Protein AF-A0A143DF64-F1 (afdb_monomer)

Sequence (423 aa):
MAAKLTGDPKGYYRVLGLDPGSDGAAVKTAFRQLAMALHPDRNNSPDAHEKFHAITAAYEILSNPEKKAQYDALSRSTDTAEKQQTQYKRQASAGTGARDKQKSERTDPRPSANQARQEKPQDQRRKRTWSTSSPPPLLPLSTCDRCGRVAAQPRYVIFPLVRGMLARSLHSSIEGLYCRRCADITGLQVSIRNWLLGWWSLSGPVDTIHALWVTARGGILPADRNYRTLMHQARAFLARQDRDMAYNIARQARQFATTVGQQYMADSLVPASPQSAARQLKNRWSGVGAFRLLQLSPLYLAGAATAVISWNTVRDAELPLVRPDQDKPRNTDSASPSSSSLKAGGLHETMAAGLAIRSGPGTSFQKTGELAAGAMVLVTEIDTGGNWARIITPEGMSGYVPSRFLNPVHIPRQQRETTTQRE

InterPro domains:
  IPR001623 DnaJ domain [PF00226] (12-72)
  IPR001623 DnaJ domain [PR00625] (13-31)
  IPR001623 DnaJ domain [PR00625] (31-46)
  IPR001623 DnaJ domain [PR00625] (47-67)
  IPR001623 DnaJ domain [PS50076] (11-75)
  IPR001623 DnaJ domain [SM00271] (10-67)
  IPR001623 DnaJ domain [cd06257] (12-64)
  IPR003646 SH3-like domain, bacterial-type [PF08239] (354-406)
  IPR003646 SH3-like domain, bacterial-type [SM00287] (343-409)
  IPR018253 DnaJ domain, conserved site [PS00636] (52-71)
  IPR036869 Chaperone J-domain superfamily [G3DSA:1.10.287.110] (2-107)
  IPR036869 Chaperone J-domain superfamily [SSF46565] (7-74)
  IPR051948 Hsp70 co-chaperone J-domain-containing protein [PTHR44360] (2-101)

pLDDT: mean 76.32, std 18.24, range [29.42, 96.5]

Secondary structure (DSSP, 8-state):
-----TT-TTSHHHHTT--TT--HHHHHHHHHHHHHHS-TTT---TTHHHHHHHHHHHHHHHSSHHHHHHHHHHHHHHHHHHHHHHHHHHHHHHTTSSSSSSSS-----------------------------PPPPPPPPPBPTTT--B-SS-EEEEEEEEEEEBTEEEEEEEEEEE-HHHHHHHHHHHHHHHHHHSSSBTTHHHHHHHHHHHHHTT-B--HHHHHHHHHHHHHHHHHTT-HHHHHHHHHHHHTT--SHHHHHHHHHTS----S----PPP-TT-S--TTHHHHHHHHHHHHHHHHHHHHHHHHS--------------------PPP----TT-EEEE-STTEEEESSSSTTSPEEEEE-TT-EEEEEEE-TTSSEEEEE-TTS-EEEEEGGGEEE---------------

Nearest PDB structures (foldseek):
  8j07-assembly1_u  TM=9.708E-01  e=2.603E-04  Homo sapiens
  5vso-assembly1_A  TM=8.417E-01  e=2.469E-04  Saccharomyces cerevisiae S288C
  1k9a-assembly5_E  TM=7.535E-01  e=4.530E-03  Rattus norvegicus
  1csk-assembly4_D  TM=8.063E-01  e=7.688E-03  Homo sapiens
  6rm3-assembly1_LA0  TM=3.851E-01  e=1.410E-01  Vairimorpha necatrix

Structure (mmCIF, N/CA/C/O backbone):
data_AF-A0A143DF64-F1
#
_entry.id   AF-A0A143DF64-F1
#
loop_
_atom_site.group_PDB
_atom_site.id
_atom_site.type_symbol
_atom_site.label_atom_id
_atom_site.label_alt_id
_atom_site.label_comp_id
_atom_site.label_asym_id
_atom_site.label_entity_id
_atom_site.label_seq_id
_atom_site.pdbx_PDB_ins_code
_atom_site.Cartn_x
_atom_site.Cartn_y
_atom_site.Cartn_z
_atom_site.occupancy
_atom_site.B_iso_or_equiv
_atom_site.auth_seq_id
_atom_site.auth_comp_id
_atom_site.auth_asym_id
_atom_site.auth_atom_id
_atom_site.pdbx_PDB_model_num
ATOM 1 N N . MET A 1 1 ? -18.734 8.203 27.948 1.00 30.23 1 MET A N 1
ATOM 2 C CA . MET A 1 1 ? -19.503 8.844 26.860 1.00 30.23 1 MET A CA 1
ATOM 3 C C . MET A 1 1 ? -18.544 9.737 26.083 1.00 30.23 1 MET A C 1
ATOM 5 O O . MET A 1 1 ? -18.167 10.773 26.601 1.00 30.23 1 MET A O 1
ATOM 9 N N . ALA A 1 2 ? -18.053 9.310 24.917 1.00 37.28 2 ALA A N 1
ATOM 10 C CA . ALA A 1 2 ? -17.168 10.143 24.098 1.00 37.28 2 ALA A CA 1
ATOM 11 C C . ALA A 1 2 ? -18.035 10.969 23.141 1.00 37.28 2 ALA A C 1
ATOM 13 O O . ALA A 1 2 ? -18.565 10.428 22.169 1.00 37.28 2 ALA A O 1
ATOM 14 N N . ALA A 1 3 ? -18.235 12.249 23.456 1.00 39.47 3 ALA A N 1
ATOM 15 C CA . ALA A 1 3 ? -18.896 13.177 22.553 1.00 39.47 3 ALA A CA 1
ATOM 16 C C . ALA A 1 3 ? -18.114 13.227 21.232 1.00 39.47 3 ALA A C 1
ATOM 18 O O . ALA A 1 3 ? -16.887 13.342 21.207 1.00 39.47 3 ALA A O 1
ATOM 19 N N . LYS A 1 4 ? -18.829 13.069 20.119 1.00 45.41 4 LYS A N 1
ATOM 20 C CA . LYS A 1 4 ? -18.281 13.188 18.771 1.00 45.41 4 LYS A CA 1
ATOM 21 C C . LYS A 1 4 ? -17.929 14.668 18.574 1.00 45.41 4 LYS A C 1
ATOM 23 O O . LYS A 1 4 ? -18.817 15.450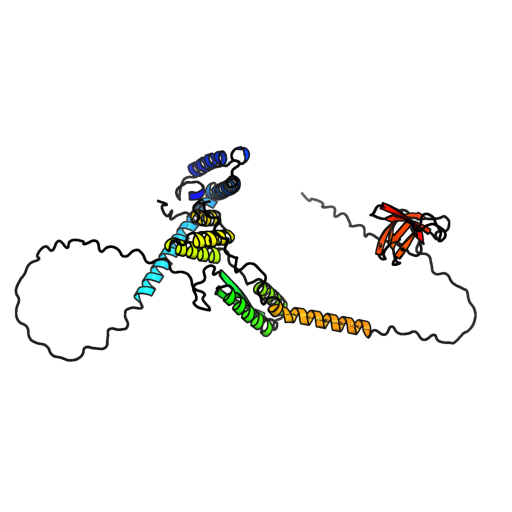 18.265 1.00 45.41 4 LYS A O 1
ATOM 28 N N . LEU A 1 5 ? -16.676 15.056 18.823 1.00 55.81 5 LEU A N 1
ATOM 29 C CA . LEU A 1 5 ? -16.195 16.421 18.585 1.00 55.81 5 LEU A CA 1
ATOM 30 C C . LEU A 1 5 ? -16.198 16.683 17.070 1.00 55.81 5 LEU A C 1
ATOM 32 O O . LEU A 1 5 ? -15.251 16.354 16.358 1.00 55.81 5 LEU A O 1
ATOM 36 N N . THR A 1 6 ? -17.316 17.195 16.562 1.00 59.62 6 THR A N 1
ATOM 37 C CA . THR A 1 6 ? -17.440 17.759 15.215 1.00 59.62 6 THR A CA 1
ATOM 38 C C . THR A 1 6 ? -16.629 19.051 15.203 1.00 59.62 6 THR A C 1
ATOM 40 O O . THR A 1 6 ? -17.024 20.007 15.865 1.00 59.62 6 THR A O 1
ATOM 43 N N . GLY A 1 7 ? -15.453 19.055 14.575 1.00 69.12 7 GLY A N 1
ATOM 44 C CA . GLY A 1 7 ? -14.526 20.190 14.681 1.00 69.12 7 GLY A CA 1
ATOM 45 C C . GLY A 1 7 ? -13.032 19.853 14.626 1.00 69.12 7 GLY A C 1
ATOM 46 O O . GLY A 1 7 ? -12.215 20.762 14.558 1.00 69.12 7 GLY A O 1
ATOM 47 N N . ASP A 1 8 ? -12.649 18.572 1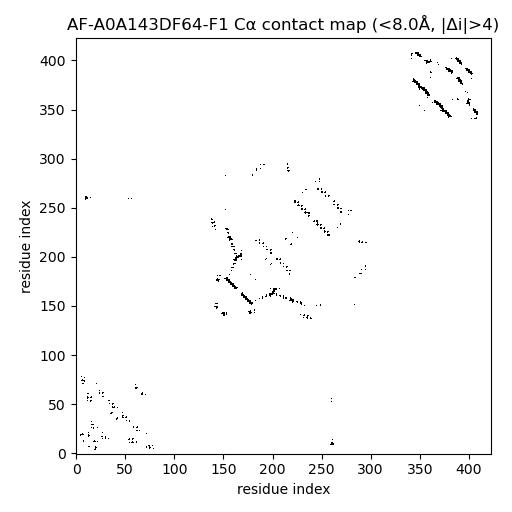4.697 1.00 81.75 8 ASP A N 1
ATOM 48 C CA . ASP A 1 8 ? -11.244 18.176 14.874 1.00 81.75 8 ASP A CA 1
ATOM 49 C C . ASP A 1 8 ? -10.790 17.110 13.848 1.00 81.75 8 ASP A C 1
ATOM 51 O O . ASP A 1 8 ? -10.710 15.920 14.171 1.00 81.75 8 ASP A O 1
ATOM 55 N N . PRO A 1 9 ? -10.495 17.496 12.589 1.00 75.44 9 PRO A N 1
ATOM 56 C CA . PRO A 1 9 ? -10.290 16.557 11.480 1.00 75.44 9 PRO A CA 1
ATOM 57 C C . PRO A 1 9 ? -9.072 15.635 11.658 1.00 75.44 9 PRO A C 1
ATOM 59 O O . PRO A 1 9 ? -9.070 14.506 11.163 1.00 75.44 9 PRO A O 1
ATOM 62 N N . LYS A 1 10 ? -8.033 16.085 12.371 1.00 81.31 10 LYS A N 1
ATOM 63 C CA . LYS A 1 10 ? -6.831 15.300 12.703 1.00 81.31 10 LYS A CA 1
ATOM 64 C C . LYS A 1 10 ? -6.691 14.981 14.194 1.00 81.31 10 LYS A C 1
ATOM 66 O O . LYS A 1 10 ? -5.711 14.335 14.558 1.00 81.31 10 LYS A O 1
ATOM 71 N N . GLY A 1 11 ? -7.652 15.353 15.038 1.00 87.38 11 GLY A N 1
ATOM 72 C CA . GLY A 1 11 ? -7.645 15.008 16.461 1.00 87.38 11 GLY A CA 1
ATOM 73 C C . GLY A 1 11 ? -6.730 15.866 17.349 1.00 87.38 11 GLY A C 1
ATOM 74 O O . GLY A 1 11 ? -6.449 15.437 18.464 1.00 87.38 11 GLY A O 1
ATOM 75 N N . TYR A 1 12 ? -6.214 17.008 16.880 1.00 90.81 12 TYR A N 1
ATOM 76 C CA . TYR A 1 12 ? -5.242 17.819 17.625 1.00 90.81 12 TYR A CA 1
ATOM 77 C C . TYR A 1 12 ? -5.826 18.453 18.892 1.00 90.81 12 TYR A C 1
ATOM 79 O O . TYR A 1 12 ? -5.163 18.438 19.929 1.00 90.81 12 TYR A O 1
ATOM 87 N N . TYR A 1 13 ? -7.064 18.950 18.843 1.00 89.69 13 TYR A N 1
ATOM 88 C CA . TYR A 1 13 ? -7.733 19.505 20.024 1.00 89.69 13 TYR A CA 1
ATOM 89 C C . TYR A 1 13 ? -7.938 18.424 21.079 1.00 89.69 13 TYR A C 1
ATOM 91 O O . TYR A 1 13 ? -7.573 18.595 22.241 1.00 89.69 13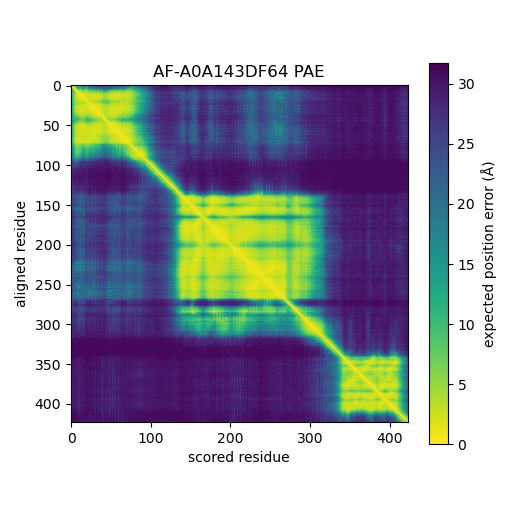 TYR A O 1
ATOM 99 N N . ARG A 1 14 ? -8.398 17.248 20.645 1.00 87.38 14 ARG A N 1
ATOM 100 C CA . ARG A 1 14 ? -8.615 16.108 21.535 1.00 87.38 14 ARG A CA 1
ATOM 101 C C . ARG A 1 14 ? -7.320 15.574 22.147 1.00 87.38 14 ARG A C 1
ATOM 103 O O . ARG A 1 14 ? -7.339 15.157 23.299 1.00 87.38 14 ARG A O 1
ATOM 110 N N . VAL A 1 15 ? -6.211 15.575 21.405 1.00 90.31 15 VAL A N 1
ATOM 111 C CA . VAL A 1 15 ? -4.896 15.152 21.924 1.00 90.31 15 VAL A CA 1
ATOM 112 C C . VAL A 1 15 ? -4.432 16.056 23.070 1.00 90.31 15 VAL A C 1
ATOM 114 O O . VAL A 1 15 ? -3.841 15.559 24.024 1.00 90.31 15 VAL A O 1
ATOM 117 N N . LEU A 1 16 ? -4.749 17.352 23.015 1.00 88.56 16 LEU A N 1
ATOM 118 C CA . LEU A 1 16 ? -4.485 18.297 24.105 1.00 88.56 16 LEU A CA 1
ATOM 119 C C . LEU A 1 16 ? -5.592 18.330 25.175 1.00 88.56 16 LEU A C 1
ATOM 121 O O . LEU A 1 16 ? -5.453 19.049 26.158 1.00 88.56 16 LEU A O 1
ATOM 125 N N . GLY A 1 17 ? -6.676 17.565 25.008 1.00 87.38 17 GLY A N 1
ATOM 126 C CA . GLY A 1 17 ? -7.818 17.568 25.927 1.00 87.38 17 GLY A CA 1
ATOM 127 C C . GLY A 1 17 ? -8.654 18.851 25.877 1.00 87.38 17 GLY A C 1
ATOM 128 O O . GLY A 1 17 ? -9.265 19.214 26.876 1.00 87.38 17 GLY A O 1
ATOM 129 N N . LEU A 1 18 ? -8.660 19.542 24.735 1.00 90.25 18 LEU A N 1
ATOM 130 C CA . LEU A 1 18 ? -9.357 20.807 24.516 1.00 90.25 18 LEU A CA 1
ATOM 131 C C . LEU A 1 18 ? -10.537 20.639 23.555 1.00 90.25 18 LEU A C 1
ATOM 133 O O . LEU A 1 18 ? -10.548 19.737 22.714 1.00 90.25 18 LEU A O 1
ATOM 137 N N . ASP A 1 19 ? -11.507 21.548 23.645 1.00 87.19 19 ASP A N 1
ATOM 138 C CA . ASP A 1 19 ? -12.615 21.622 22.695 1.00 87.19 19 ASP A CA 1
ATOM 139 C C . ASP A 1 19 ? -12.201 22.354 21.401 1.00 87.19 19 ASP A C 1
ATOM 141 O O . ASP A 1 19 ? -11.374 23.280 21.451 1.00 87.19 19 ASP A O 1
ATOM 145 N N . PRO A 1 20 ? -12.768 21.981 20.233 1.00 85.06 20 PRO A N 1
ATOM 146 C CA . PRO A 1 20 ? -12.537 22.688 18.976 1.00 85.06 20 PRO A CA 1
ATOM 147 C C . PRO A 1 20 ? -12.868 24.178 19.112 1.00 85.06 20 PRO A C 1
ATOM 149 O O . PRO A 1 20 ? -13.948 24.545 19.568 1.00 85.06 20 PRO A O 1
ATOM 152 N N . GLY A 1 21 ? -11.932 25.042 18.719 1.00 81.12 21 GLY A N 1
ATOM 153 C CA . GLY A 1 21 ? -12.065 26.496 18.863 1.00 81.12 21 GLY A CA 1
ATOM 154 C C . GLY A 1 21 ? -11.456 27.097 20.137 1.00 81.12 21 GLY A C 1
ATOM 155 O O . GLY A 1 21 ? -11.446 28.321 20.258 1.00 81.12 21 GLY A O 1
ATOM 156 N N . SER A 1 22 ? -10.876 26.290 21.037 1.00 86.75 22 SER A N 1
ATOM 157 C CA . SER A 1 22 ? -10.164 26.781 22.236 1.00 86.75 22 SER A CA 1
ATOM 158 C C . SER A 1 22 ? -9.082 27.816 21.902 1.00 86.75 22 SER A C 1
ATOM 160 O O . SER A 1 22 ? -8.406 27.713 20.872 1.00 86.75 22 SER A O 1
ATOM 162 N N . ASP A 1 23 ? -8.906 28.821 22.761 1.00 88.88 23 ASP A N 1
ATOM 163 C CA . ASP A 1 23 ? -7.968 29.926 22.552 1.00 88.88 23 ASP A CA 1
ATOM 164 C C . ASP A 1 23 ? -6.488 29.484 22.617 1.00 88.88 23 ASP A C 1
ATOM 166 O O . ASP A 1 23 ? -6.136 28.397 23.080 1.00 88.88 23 ASP A O 1
ATOM 170 N N . GLY A 1 24 ? -5.586 30.323 22.095 1.00 87.75 24 GLY A N 1
ATOM 171 C CA . GLY A 1 24 ? -4.152 30.004 22.076 1.00 87.75 24 GLY A CA 1
ATOM 172 C C . GLY A 1 24 ? -3.543 29.880 23.481 1.00 87.75 24 GLY A C 1
ATOM 173 O O . GLY A 1 24 ? -2.579 29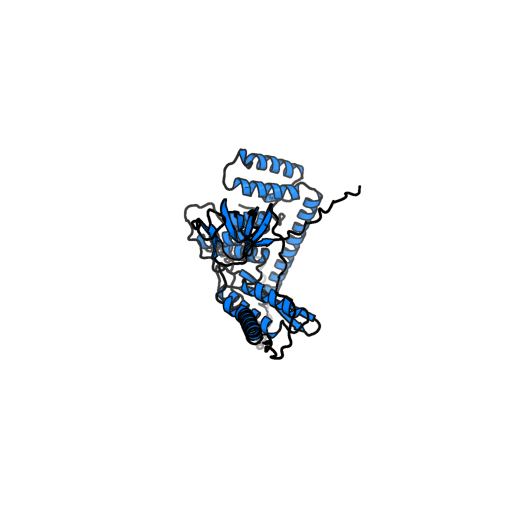.136 23.678 1.00 87.75 24 GLY A O 1
ATOM 174 N N . ALA A 1 25 ? -4.121 30.568 24.471 1.00 87.94 25 ALA A N 1
ATOM 175 C CA . ALA A 1 25 ? -3.682 30.507 25.860 1.00 87.94 25 ALA A CA 1
ATOM 176 C C . ALA A 1 25 ? -4.016 29.151 26.508 1.00 87.94 25 ALA A C 1
ATOM 178 O O . ALA A 1 25 ? -3.143 28.556 27.152 1.00 87.94 25 ALA A O 1
ATOM 179 N N . ALA A 1 26 ? -5.218 28.611 26.282 1.00 90.19 26 ALA A N 1
ATOM 180 C CA . ALA A 1 26 ? -5.604 27.271 26.713 1.00 90.19 26 ALA A CA 1
ATOM 181 C C . ALA A 1 26 ? -4.737 26.200 26.044 1.00 90.19 26 ALA A C 1
ATOM 183 O O . ALA A 1 26 ? -4.230 25.319 26.736 1.00 90.19 26 ALA A O 1
ATOM 184 N N . VAL A 1 27 ? -4.470 26.322 24.737 1.00 92.81 27 VAL A N 1
ATOM 185 C CA . VAL A 1 27 ? -3.563 25.419 23.995 1.00 92.81 27 VAL A CA 1
ATOM 186 C C . VAL A 1 27 ? -2.178 25.366 24.640 1.00 92.81 27 VAL A C 1
ATOM 188 O O . VAL A 1 27 ? -1.648 24.284 24.899 1.00 92.81 27 VAL A O 1
ATOM 191 N N . LYS A 1 28 ? -1.598 26.525 24.964 1.00 91.69 28 LYS A N 1
ATOM 192 C CA . LYS A 1 28 ? -0.277 26.611 25.603 1.00 91.69 28 LYS A CA 1
ATOM 193 C C . LYS A 1 28 ? -0.269 26.047 27.022 1.00 91.69 28 LYS A C 1
ATOM 195 O O . LYS A 1 28 ? 0.710 25.424 27.431 1.00 91.69 28 LYS A O 1
ATOM 200 N N . THR A 1 29 ? -1.346 26.262 27.768 1.00 91.88 29 THR A N 1
ATOM 201 C CA . THR A 1 29 ? -1.478 25.785 29.150 1.00 91.88 29 THR A CA 1
ATOM 202 C C . THR A 1 29 ? -1.624 24.267 29.194 1.00 91.88 29 THR A C 1
ATOM 204 O O . THR A 1 29 ? -0.872 23.605 29.910 1.00 91.88 29 THR A O 1
ATOM 207 N N . ALA A 1 30 ? -2.505 23.709 28.362 1.00 92.25 30 ALA A N 1
ATOM 208 C CA . ALA A 1 30 ? -2.709 22.271 28.231 1.00 92.25 30 ALA A CA 1
ATOM 209 C C . ALA A 1 30 ? -1.432 21.555 27.767 1.00 92.25 30 ALA A C 1
ATOM 211 O O . ALA A 1 30 ? -1.039 20.547 28.353 1.00 92.25 30 ALA A O 1
ATOM 212 N N . PHE A 1 31 ? -0.721 22.118 26.780 1.00 94.38 31 PHE A N 1
ATOM 213 C CA . PHE A 1 31 ? 0.557 21.568 26.329 1.00 94.38 31 PHE A CA 1
ATOM 214 C C . PHE A 1 31 ? 1.594 21.518 27.456 1.00 94.38 31 PHE A C 1
ATOM 216 O O . PHE A 1 31 ? 2.213 20.480 27.655 1.00 94.38 31 PHE A O 1
ATOM 223 N N . ARG A 1 32 ? 1.757 22.596 28.237 1.00 91.50 32 ARG A N 1
ATOM 224 C CA . ARG A 1 32 ? 2.706 22.618 29.367 1.00 91.50 32 ARG A CA 1
ATOM 225 C C . ARG A 1 32 ? 2.386 21.546 30.408 1.00 91.50 32 ARG A C 1
ATOM 227 O O . ARG A 1 32 ? 3.291 20.844 30.847 1.00 91.50 32 ARG A O 1
ATOM 234 N N . GLN A 1 33 ? 1.114 21.398 30.774 1.00 91.69 33 GLN A N 1
ATOM 235 C CA . GLN A 1 33 ? 0.678 20.394 31.748 1.00 91.69 33 GLN A CA 1
ATOM 236 C C . GLN A 1 33 ? 0.950 18.967 31.251 1.00 91.69 33 GLN A C 1
ATOM 238 O O . GLN A 1 33 ? 1.521 18.154 31.979 1.00 91.69 33 GLN A O 1
ATOM 243 N N . LEU A 1 34 ? 0.605 18.676 29.995 1.00 91.12 34 LEU A N 1
ATOM 244 C CA . LEU A 1 34 ? 0.811 17.358 29.393 1.00 91.12 34 LEU A CA 1
ATOM 245 C C . LEU A 1 34 ? 2.293 17.054 29.143 1.00 91.12 34 LEU A C 1
ATOM 247 O O . LEU A 1 34 ? 2.730 15.935 29.400 1.00 91.12 34 LEU A O 1
ATOM 251 N N . ALA A 1 35 ? 3.084 18.039 28.714 1.00 89.44 35 ALA A N 1
ATOM 252 C CA . ALA A 1 35 ? 4.521 17.890 28.493 1.00 89.44 35 ALA A CA 1
ATOM 253 C C . ALA A 1 35 ? 5.270 17.579 29.795 1.00 89.44 35 ALA A C 1
ATOM 255 O O . ALA A 1 35 ? 6.162 16.738 29.796 1.00 89.44 35 ALA A O 1
ATOM 256 N N . MET A 1 36 ? 4.878 18.189 30.918 1.00 87.38 36 MET A N 1
ATOM 257 C CA . MET A 1 36 ? 5.456 17.873 32.230 1.00 87.38 36 MET A CA 1
ATOM 258 C C . MET A 1 36 ? 5.075 16.471 32.723 1.00 87.38 36 MET A C 1
ATOM 260 O O . MET A 1 36 ? 5.887 15.821 33.380 1.00 87.38 36 MET A O 1
ATOM 264 N N . ALA A 1 37 ? 3.862 16.005 32.415 1.00 85.81 37 ALA A N 1
ATOM 265 C CA . ALA A 1 37 ? 3.372 14.682 32.808 1.00 85.81 37 ALA A CA 1
ATOM 266 C C . ALA A 1 37 ? 3.941 13.536 31.947 1.00 85.81 37 ALA A C 1
ATOM 268 O O . ALA A 1 37 ? 4.060 12.400 32.411 1.00 85.81 37 ALA A O 1
ATOM 269 N N . LEU A 1 38 ? 4.279 13.825 30.688 1.00 86.88 38 LEU A N 1
ATOM 270 C CA . LEU A 1 38 ? 4.758 12.854 29.698 1.00 86.88 38 LEU A CA 1
ATOM 271 C C . LEU A 1 38 ? 6.254 13.002 29.379 1.00 86.88 38 LEU A C 1
ATOM 273 O O . LEU A 1 38 ? 6.735 12.364 28.447 1.00 86.88 38 LEU A O 1
ATOM 277 N N . HIS A 1 39 ? 6.989 13.828 30.132 1.00 81.88 39 HIS A N 1
ATOM 278 C CA . HIS A 1 39 ? 8.422 14.027 29.922 1.00 81.88 39 HIS A CA 1
ATOM 279 C C . HIS A 1 39 ? 9.189 12.704 30.099 1.00 81.88 39 HIS A C 1
ATOM 281 O O . HIS A 1 39 ? 8.970 12.035 31.116 1.00 81.88 39 HIS A O 1
ATOM 287 N N . PRO A 1 40 ? 10.110 12.339 29.183 1.00 78.75 40 PRO A N 1
ATOM 288 C CA . PRO A 1 40 ? 10.840 11.069 29.248 1.00 78.75 40 PRO A CA 1
ATOM 289 C C . PRO A 1 40 ? 11.604 10.893 30.567 1.00 78.75 40 PRO A C 1
ATOM 291 O O . PRO A 1 40 ? 11.576 9.813 31.140 1.00 78.75 40 PRO A O 1
ATOM 294 N N . ASP A 1 41 ? 12.168 11.968 31.123 1.00 80.50 41 ASP A N 1
ATOM 295 C CA . ASP A 1 41 ? 12.891 11.905 32.405 1.00 80.50 41 ASP A CA 1
ATOM 296 C C . ASP A 1 41 ? 11.993 11.645 33.629 1.00 80.50 41 ASP A C 1
ATOM 298 O O . ASP A 1 41 ? 12.483 11.261 34.688 1.00 80.50 41 ASP A O 1
ATOM 302 N N . ARG A 1 42 ? 10.678 11.885 33.526 1.00 78.19 42 ARG A N 1
ATOM 303 C CA . ARG A 1 42 ? 9.723 11.723 34.642 1.00 78.19 42 ARG A CA 1
ATOM 304 C C . ARG A 1 42 ? 8.783 10.535 34.459 1.00 78.19 42 ARG A C 1
ATOM 306 O O . ARG A 1 42 ? 8.176 10.100 35.435 1.00 78.19 42 ARG A O 1
ATOM 313 N N . ASN A 1 43 ? 8.635 10.024 33.239 1.00 79.25 43 ASN A N 1
ATOM 314 C CA . ASN A 1 43 ? 7.691 8.967 32.904 1.00 79.25 43 ASN A CA 1
ATOM 315 C C . ASN A 1 43 ? 8.350 7.905 32.013 1.00 79.25 43 ASN A C 1
ATOM 317 O O . ASN A 1 43 ? 8.445 8.069 30.800 1.00 79.25 43 ASN A O 1
ATOM 321 N N . ASN A 1 44 ? 8.724 6.779 32.625 1.00 77.00 44 ASN A N 1
ATOM 322 C CA . ASN A 1 44 ? 9.346 5.631 31.953 1.00 77.00 44 ASN A CA 1
ATOM 323 C C . ASN A 1 44 ? 8.336 4.650 31.323 1.00 77.00 44 ASN A C 1
ATOM 325 O O . ASN A 1 44 ? 8.691 3.510 31.022 1.00 77.00 44 ASN A O 1
ATOM 329 N N . SER A 1 45 ? 7.065 5.030 31.148 1.00 78.69 45 SER A N 1
ATOM 330 C CA . SER A 1 45 ? 6.118 4.144 30.462 1.00 78.69 45 SER A CA 1
ATOM 331 C C . SER A 1 45 ? 6.474 4.007 28.972 1.00 78.69 45 SER A C 1
ATOM 333 O O . SER A 1 45 ? 6.853 4.997 28.342 1.00 78.69 45 SER A O 1
ATOM 335 N N . PRO A 1 46 ? 6.315 2.812 28.371 1.00 77.31 46 PRO A N 1
ATOM 336 C CA . PRO A 1 46 ? 6.633 2.590 26.956 1.00 77.31 46 PRO A CA 1
ATOM 337 C C . PRO A 1 46 ? 5.804 3.478 26.010 1.00 77.31 46 PRO A C 1
ATOM 339 O O . PRO A 1 46 ? 6.253 3.798 24.913 1.00 77.31 46 PRO A O 1
ATOM 342 N N . ASP A 1 47 ? 4.635 3.944 26.460 1.00 77.19 47 ASP A N 1
ATOM 343 C CA . ASP A 1 47 ? 3.736 4.810 25.691 1.00 77.19 47 ASP A CA 1
ATOM 344 C C . ASP A 1 47 ? 4.033 6.313 25.859 1.00 77.19 47 ASP A C 1
ATOM 346 O O . ASP A 1 47 ? 3.441 7.138 25.155 1.00 77.19 47 ASP A O 1
ATOM 350 N N . ALA A 1 48 ? 4.892 6.710 26.810 1.00 78.06 48 ALA A N 1
ATOM 351 C CA . ALA A 1 48 ? 5.162 8.121 27.105 1.00 78.06 48 ALA A CA 1
ATOM 352 C C . ALA A 1 48 ? 5.765 8.841 25.896 1.00 78.06 48 ALA A C 1
ATOM 354 O O . ALA A 1 48 ? 5.340 9.946 25.562 1.00 78.06 48 ALA A O 1
ATOM 355 N N . HIS A 1 49 ? 6.687 8.180 25.191 1.00 79.94 49 HIS A N 1
ATOM 356 C CA . HIS A 1 49 ? 7.342 8.731 24.009 1.00 79.94 49 HIS A CA 1
ATOM 357 C C . HIS A 1 49 ? 6.343 9.010 22.877 1.00 79.94 49 HIS A C 1
ATOM 359 O O . HIS A 1 49 ? 6.320 10.105 22.319 1.00 79.94 49 HIS A O 1
ATOM 365 N N . GLU A 1 50 ? 5.457 8.054 22.577 1.00 82.75 50 GLU A N 1
ATOM 366 C CA . GLU A 1 50 ? 4.436 8.216 21.533 1.00 82.75 50 GLU A CA 1
ATOM 367 C C . GLU A 1 50 ? 3.440 9.332 21.878 1.00 82.75 50 GLU A C 1
ATOM 369 O O . GLU A 1 50 ? 3.098 10.157 21.026 1.00 82.75 50 GLU A O 1
ATOM 374 N N . LYS A 1 51 ? 3.006 9.408 23.142 1.00 84.88 51 LYS A N 1
ATOM 375 C CA . LYS A 1 51 ? 2.098 10.463 23.614 1.00 84.88 51 LYS A CA 1
ATOM 376 C C . LYS A 1 51 ? 2.768 11.837 23.611 1.00 84.88 51 LYS A C 1
ATOM 378 O O . LYS A 1 51 ? 2.110 12.815 23.268 1.00 84.88 51 LYS A O 1
ATOM 383 N N . PHE A 1 52 ? 4.058 11.917 23.934 1.00 89.19 52 PHE A N 1
ATOM 384 C CA . PHE A 1 52 ? 4.829 13.159 23.882 1.00 89.19 52 PHE A CA 1
ATOM 385 C C . PHE A 1 52 ? 4.961 13.694 22.445 1.00 89.19 52 PHE A C 1
ATOM 387 O O . PHE A 1 52 ? 4.736 14.881 22.190 1.00 89.19 52 PHE A O 1
ATOM 394 N N . HIS A 1 53 ? 5.230 12.815 21.475 1.00 87.19 53 HIS A N 1
ATOM 395 C CA . HIS A 1 53 ? 5.221 13.181 20.052 1.00 87.19 53 HIS A CA 1
ATOM 396 C C . HIS A 1 53 ? 3.845 13.665 19.594 1.00 87.19 53 HIS A C 1
ATOM 398 O O . HIS A 1 53 ? 3.737 14.676 18.900 1.00 87.19 53 HIS A O 1
ATOM 404 N N . ALA A 1 54 ? 2.781 12.985 20.029 1.00 86.81 54 ALA A N 1
ATOM 405 C CA . ALA A 1 54 ? 1.408 13.347 19.701 1.00 86.81 54 ALA A CA 1
ATOM 406 C C . ALA A 1 54 ? 1.034 14.761 20.181 1.00 86.81 54 ALA A C 1
ATOM 408 O O . ALA A 1 54 ? 0.495 15.548 19.397 1.00 86.81 54 ALA A O 1
ATOM 409 N N . ILE A 1 55 ? 1.332 15.104 21.441 1.00 92.69 55 ILE A N 1
ATOM 410 C CA . ILE A 1 55 ? 1.031 16.437 21.996 1.00 92.69 55 ILE A CA 1
ATOM 411 C C . ILE A 1 55 ? 1.884 17.534 21.353 1.00 92.69 55 ILE A C 1
ATOM 413 O O . ILE A 1 55 ? 1.390 18.641 21.153 1.00 92.69 55 ILE A O 1
ATOM 417 N N . THR A 1 56 ? 3.128 17.226 20.977 1.00 91.50 56 THR A N 1
ATOM 418 C CA . THR A 1 56 ? 4.036 18.180 20.324 1.00 91.50 56 THR A CA 1
ATOM 419 C C . THR A 1 56 ? 3.537 18.523 18.925 1.00 91.50 56 THR A C 1
ATOM 421 O O . THR A 1 56 ? 3.354 19.697 18.610 1.00 91.50 56 THR A O 1
ATOM 424 N N . ALA A 1 57 ? 3.181 17.511 18.128 1.00 90.00 57 ALA A N 1
ATOM 425 C CA . ALA A 1 57 ? 2.602 17.709 16.800 1.00 90.00 57 ALA A CA 1
ATOM 426 C C . ALA A 1 57 ? 1.267 18.478 16.844 1.00 90.00 57 ALA A C 1
ATOM 428 O O . ALA A 1 57 ? 0.979 19.279 15.954 1.00 90.00 57 ALA A O 1
ATOM 429 N N . ALA A 1 58 ? 0.441 18.254 17.873 1.00 91.88 58 ALA A N 1
ATOM 430 C CA . ALA A 1 58 ? -0.787 19.021 18.074 1.00 91.88 58 ALA A CA 1
ATOM 431 C C . ALA A 1 58 ? -0.489 20.490 18.417 1.00 91.88 58 ALA A C 1
ATOM 433 O O . ALA A 1 58 ? -1.098 21.395 17.844 1.00 91.88 58 ALA A O 1
ATOM 434 N N . TYR A 1 59 ? 0.475 20.734 19.309 1.00 93.69 59 TYR A N 1
ATOM 435 C CA . TYR A 1 59 ? 0.877 22.079 19.707 1.00 93.69 59 TYR A CA 1
ATOM 436 C C . TYR A 1 59 ? 1.456 22.882 18.536 1.00 93.69 59 TYR A C 1
ATOM 438 O O . TYR A 1 59 ? 1.030 24.011 18.337 1.00 93.69 59 TYR A O 1
ATOM 446 N N . GLU A 1 60 ? 2.322 22.306 17.698 1.00 92.75 60 GLU A N 1
ATOM 447 C CA . GLU A 1 60 ? 2.920 22.997 16.538 1.00 92.75 60 GLU A CA 1
ATOM 448 C C . GLU A 1 60 ? 1.900 23.586 15.553 1.00 92.75 60 GLU A C 1
ATOM 450 O O . GLU A 1 60 ? 2.158 24.606 14.902 1.00 92.75 60 GLU A O 1
ATOM 455 N N . ILE A 1 61 ? 0.749 22.926 15.411 1.00 91.69 61 ILE A N 1
ATOM 456 C CA . ILE A 1 61 ? -0.332 23.366 14.527 1.00 91.69 61 ILE A CA 1
ATOM 457 C C . ILE A 1 61 ? -1.253 24.349 15.248 1.00 91.69 61 ILE A C 1
ATOM 459 O O . ILE A 1 61 ? -1.618 25.371 14.671 1.00 91.69 61 ILE A O 1
ATOM 463 N N . LEU A 1 62 ? -1.618 24.063 16.501 1.00 91.88 62 LEU A N 1
ATOM 464 C CA . LEU A 1 62 ? -2.603 24.848 17.247 1.00 91.88 62 LEU A CA 1
ATOM 465 C C . LEU A 1 62 ? -2.025 26.107 17.912 1.00 91.88 62 LEU A C 1
ATOM 467 O O . LEU A 1 62 ? -2.785 27.023 18.225 1.00 91.88 62 LEU A O 1
ATOM 471 N N . SER A 1 63 ? -0.707 26.182 18.128 1.00 91.81 63 SER A N 1
ATOM 472 C CA . SER A 1 63 ? -0.044 27.333 18.753 1.00 91.81 63 SER A CA 1
ATOM 473 C C . SER A 1 63 ? 0.153 28.503 17.792 1.00 91.81 63 SER A C 1
ATOM 475 O O . SER A 1 63 ? 0.237 29.646 18.236 1.00 91.81 63 SER A O 1
ATOM 477 N N . ASN A 1 64 ? 0.267 28.233 16.488 1.00 91.50 64 ASN A N 1
ATOM 478 C CA . ASN A 1 64 ? 0.419 29.267 15.470 1.00 91.50 64 ASN A CA 1
ATOM 479 C C . ASN A 1 64 ? -0.976 29.689 14.962 1.00 91.50 64 ASN A C 1
ATOM 481 O O . ASN A 1 64 ? -1.714 28.835 14.465 1.00 91.50 64 ASN A O 1
ATOM 485 N N . PRO A 1 65 ? -1.342 30.983 15.047 1.00 90.62 65 PRO A N 1
ATOM 486 C CA . PRO A 1 65 ? -2.678 31.455 14.686 1.00 90.62 65 PRO A CA 1
ATOM 487 C C . PRO A 1 65 ? -3.034 31.198 13.215 1.00 90.62 65 PRO A C 1
ATOM 489 O O . PRO A 1 65 ? -4.174 30.842 12.925 1.00 90.62 65 PRO A O 1
ATOM 492 N N . GLU A 1 66 ? -2.074 31.305 12.294 1.00 89.75 66 GLU A N 1
ATOM 493 C CA . GLU A 1 66 ? -2.295 31.040 10.868 1.00 89.75 66 GLU A CA 1
ATOM 494 C C . GLU A 1 66 ? -2.533 29.550 10.610 1.00 89.75 66 GLU A C 1
ATOM 496 O O . GLU A 1 66 ? -3.494 29.173 9.937 1.00 89.75 66 GLU A O 1
ATOM 501 N N . LYS A 1 67 ? -1.695 28.682 11.193 1.00 89.69 67 LYS A N 1
ATOM 502 C CA . LYS A 1 67 ? -1.834 27.223 11.054 1.00 89.69 67 LYS A CA 1
ATOM 503 C C . LYS A 1 67 ? -3.121 26.716 11.701 1.00 89.69 67 LYS A C 1
ATOM 505 O O . LYS A 1 67 ? -3.799 25.870 11.119 1.00 89.69 67 LYS A O 1
ATOM 510 N N . LYS A 1 68 ? -3.494 27.270 12.857 1.00 90.50 68 LYS A N 1
ATOM 511 C CA . LYS A 1 68 ? -4.767 27.000 13.528 1.00 90.50 68 LYS A CA 1
ATOM 512 C C . LYS A 1 68 ? -5.951 27.419 12.654 1.00 90.50 68 LYS A C 1
ATOM 514 O O . LYS A 1 68 ? -6.855 26.620 12.442 1.00 90.50 68 LYS A O 1
ATOM 519 N N . ALA A 1 69 ? -5.924 28.617 12.070 1.00 87.88 69 ALA A N 1
ATOM 520 C CA . ALA A 1 69 ? -6.998 29.082 11.192 1.00 87.88 69 ALA A CA 1
ATOM 521 C C . ALA A 1 69 ? -7.170 28.188 9.949 1.00 87.88 69 ALA A C 1
ATOM 523 O O . ALA A 1 69 ? -8.298 27.855 9.577 1.00 87.88 69 ALA A O 1
ATOM 524 N N . GLN A 1 70 ? -6.064 27.756 9.331 1.00 86.94 70 GLN A N 1
ATOM 525 C CA . GLN A 1 70 ? -6.085 26.797 8.219 1.00 86.94 70 GLN A CA 1
ATOM 526 C C . GLN A 1 70 ? -6.652 25.438 8.649 1.00 86.94 70 GLN A C 1
ATOM 528 O O . GLN A 1 70 ? -7.435 24.826 7.919 1.00 86.94 70 GLN A O 1
ATOM 533 N N . TYR A 1 71 ? -6.289 24.977 9.844 1.00 88.00 71 TYR A N 1
ATOM 534 C CA . TYR A 1 71 ? -6.786 23.735 10.422 1.00 88.00 71 TYR A CA 1
ATOM 535 C C . TYR A 1 71 ? -8.301 23.779 10.690 1.00 88.00 71 TYR A C 1
ATOM 537 O O . TYR A 1 71 ? -9.035 22.881 10.268 1.00 88.00 71 TYR A O 1
ATOM 545 N N . ASP A 1 72 ? -8.787 24.866 11.288 1.00 87.25 72 ASP A N 1
ATOM 546 C CA . ASP A 1 72 ? -10.206 25.092 11.587 1.00 87.25 72 ASP A CA 1
ATOM 547 C C . ASP A 1 72 ? -11.043 25.281 10.308 1.00 87.25 72 ASP A C 1
ATOM 549 O O . ASP A 1 72 ? -12.210 24.881 10.233 1.00 87.25 72 ASP A O 1
ATOM 553 N N . ALA A 1 73 ? -10.460 25.871 9.259 1.00 83.69 73 ALA A N 1
ATOM 554 C CA . ALA A 1 73 ? -11.086 25.965 7.939 1.00 83.69 73 ALA A CA 1
ATOM 555 C C . ALA A 1 73 ? -11.263 24.584 7.285 1.00 83.69 73 ALA A C 1
ATOM 557 O O . ALA A 1 73 ? -12.310 24.311 6.691 1.00 83.69 73 ALA A O 1
ATOM 558 N N . LEU A 1 74 ? -10.280 23.694 7.444 1.00 80.31 74 LEU A N 1
ATOM 559 C CA . LEU A 1 74 ? -10.355 22.306 6.983 1.00 80.31 74 LEU A CA 1
ATOM 560 C C . LEU A 1 74 ? -11.490 21.534 7.665 1.00 80.31 74 LEU A C 1
ATOM 562 O O . LEU A 1 74 ? -12.161 20.744 7.007 1.00 80.31 74 LEU A O 1
ATOM 566 N N . SER A 1 75 ? -11.758 21.795 8.947 1.00 72.12 75 SER A N 1
ATOM 567 C CA . SER A 1 75 ? -12.884 21.159 9.639 1.00 72.12 75 SER A CA 1
ATOM 568 C C . SER A 1 75 ? -14.242 21.558 9.049 1.00 72.12 75 SER A C 1
ATOM 570 O O . SER A 1 75 ? -15.131 20.720 8.879 1.00 72.12 75 SER A O 1
ATOM 572 N N . ARG A 1 76 ? -14.411 22.837 8.690 1.00 71.75 76 ARG A N 1
ATOM 573 C CA . ARG A 1 76 ? -15.668 23.356 8.122 1.00 71.75 76 ARG A CA 1
ATOM 574 C C . ARG A 1 76 ? -15.968 22.779 6.735 1.00 71.75 76 ARG A C 1
ATOM 576 O O . ARG A 1 76 ? -17.133 22.533 6.406 1.00 71.75 76 ARG A O 1
ATOM 583 N N . SER A 1 77 ? -14.939 22.528 5.924 1.00 71.00 77 SER A N 1
ATOM 584 C CA . SER A 1 77 ? -15.111 21.905 4.605 1.00 71.00 77 SER A CA 1
ATOM 585 C C . SER A 1 77 ? -15.456 20.415 4.713 1.00 71.00 77 SER A C 1
ATOM 587 O O . SER A 1 77 ? -16.341 19.945 3.992 1.00 71.00 77 SER A O 1
ATOM 589 N N . THR A 1 78 ? -14.854 19.686 5.661 1.00 66.38 78 THR A N 1
ATOM 590 C CA . THR A 1 78 ? -15.177 18.271 5.903 1.00 66.38 78 THR A CA 1
ATOM 591 C C . THR A 1 78 ? -16.610 18.070 6.394 1.00 66.38 78 THR A C 1
ATOM 593 O O . THR A 1 78 ? -17.299 17.182 5.889 1.00 66.38 78 THR A O 1
ATOM 596 N N . ASP A 1 79 ? -17.106 18.939 7.281 1.00 67.44 79 ASP A N 1
ATOM 597 C CA . ASP A 1 79 ? -18.490 18.875 7.774 1.00 67.44 79 ASP A CA 1
ATOM 598 C C . ASP A 1 79 ? -19.513 19.135 6.656 1.00 67.44 79 ASP A C 1
ATOM 600 O O . ASP A 1 79 ? -20.603 18.557 6.631 1.00 67.44 79 ASP A O 1
ATOM 604 N N . THR A 1 80 ? -19.157 19.993 5.696 1.00 68.44 80 THR A N 1
ATOM 605 C CA . THR A 1 80 ? -20.006 20.311 4.540 1.00 68.44 80 THR A CA 1
ATOM 606 C C . THR A 1 80 ? -20.073 19.136 3.561 1.00 68.44 80 THR A C 1
ATOM 608 O O . THR A 1 80 ? -21.159 18.779 3.097 1.00 68.44 80 THR A O 1
ATOM 611 N N . ALA A 1 81 ? -18.942 18.473 3.303 1.00 63.16 81 ALA A N 1
ATOM 612 C CA . ALA A 1 81 ? -18.877 17.291 2.444 1.00 63.16 81 ALA A CA 1
ATOM 613 C C . ALA A 1 81 ? -19.652 16.092 3.030 1.00 63.16 81 ALA A C 1
ATOM 615 O O . ALA A 1 81 ? -20.374 15.408 2.302 1.00 63.16 81 ALA A O 1
ATOM 616 N N . GLU A 1 82 ? -19.575 15.857 4.346 1.00 66.38 82 GLU A N 1
ATOM 617 C CA . GLU A 1 82 ? -20.305 14.764 5.012 1.00 66.38 82 GLU A CA 1
ATOM 618 C C . GLU A 1 82 ? -21.830 14.997 4.986 1.00 66.38 82 GLU A C 1
ATOM 620 O O . GLU A 1 82 ? -22.608 14.061 4.754 1.00 66.38 82 GLU A O 1
ATOM 625 N N . LYS A 1 83 ? -22.277 16.256 5.122 1.00 70.38 83 LYS A N 1
ATOM 626 C CA . LYS A 1 83 ? -23.693 16.642 4.968 1.00 70.38 83 LYS A CA 1
ATOM 627 C C . LYS A 1 83 ? -24.198 16.418 3.541 1.00 70.38 83 LYS A C 1
ATOM 629 O O . LYS A 1 83 ? -25.251 15.800 3.372 1.00 70.38 83 LYS A O 1
ATOM 634 N N . GLN A 1 84 ? -23.437 16.835 2.527 1.00 70.00 84 GLN A N 1
ATOM 635 C CA . GLN A 1 84 ? -23.786 16.618 1.115 1.00 70.00 84 GLN A CA 1
ATOM 636 C C . GLN A 1 84 ? -23.869 15.125 0.769 1.00 70.00 84 GLN A C 1
ATOM 638 O O . GLN A 1 84 ? -24.819 14.683 0.125 1.00 70.00 84 GLN A O 1
ATOM 643 N N . GLN A 1 85 ? -22.931 14.315 1.263 1.00 67.69 85 GLN A N 1
ATOM 644 C CA . GLN A 1 85 ? -22.912 12.873 1.013 1.00 67.69 85 GLN A CA 1
ATOM 645 C C . GLN A 1 85 ? -24.070 12.140 1.713 1.00 67.69 85 GLN A C 1
ATOM 647 O O . GLN A 1 85 ? -24.644 11.195 1.163 1.00 67.69 85 GLN A O 1
ATOM 652 N N . THR A 1 86 ? -24.458 12.599 2.906 1.00 72.25 86 THR A N 1
ATOM 653 C CA . THR A 1 86 ? -25.631 12.089 3.634 1.00 72.25 86 THR A CA 1
ATOM 654 C C . THR A 1 86 ? -26.931 12.442 2.912 1.00 72.25 86 THR A C 1
ATOM 656 O O . THR A 1 86 ? -27.819 11.595 2.789 1.00 72.25 86 THR A O 1
ATOM 659 N N . GLN A 1 87 ? -27.037 13.664 2.387 1.00 76.44 87 GLN A N 1
ATOM 660 C CA . GLN A 1 87 ? -28.179 14.101 1.585 1.00 76.44 87 GLN A CA 1
ATOM 661 C C . GLN A 1 87 ? -28.294 13.295 0.282 1.00 76.44 87 GLN A C 1
ATOM 663 O O . GLN A 1 87 ? -29.376 12.794 -0.021 1.00 76.44 87 GLN A O 1
ATOM 668 N N . TYR A 1 88 ? -27.179 13.072 -0.422 1.00 70.75 88 TYR A N 1
ATOM 669 C CA . TYR A 1 88 ? -27.138 12.269 -1.647 1.00 70.75 88 TYR A CA 1
ATOM 670 C C . TYR A 1 88 ? -27.572 10.814 -1.400 1.00 70.75 88 TYR A C 1
ATOM 672 O O . TYR A 1 88 ? -28.377 10.263 -2.148 1.00 70.75 88 TYR A O 1
ATOM 680 N N . LYS A 1 89 ? -27.124 10.194 -0.297 1.00 75.31 89 LYS A N 1
ATOM 681 C CA . LYS A 1 89 ? -27.556 8.838 0.093 1.00 75.31 89 LYS A CA 1
ATOM 682 C C . LYS A 1 89 ? -29.046 8.749 0.424 1.00 75.31 89 LYS A C 1
ATOM 684 O O . LYS A 1 89 ? -29.675 7.771 0.036 1.00 75.31 89 LYS A O 1
ATOM 689 N N . ARG A 1 90 ? -29.614 9.753 1.105 1.00 72.94 90 ARG A N 1
ATOM 690 C CA . ARG A 1 90 ? -31.059 9.803 1.404 1.00 72.94 90 ARG A CA 1
ATOM 691 C C . ARG A 1 90 ? -31.900 9.907 0.132 1.00 72.94 90 ARG A C 1
ATOM 693 O O . ARG A 1 90 ? -32.921 9.232 0.022 1.00 72.94 90 ARG A O 1
ATOM 700 N N . GLN A 1 91 ? -31.451 10.707 -0.832 1.00 69.06 91 GLN A N 1
ATOM 701 C CA . GLN A 1 91 ? -32.110 10.847 -2.133 1.00 69.06 91 GLN A CA 1
ATOM 702 C C . GLN A 1 91 ? -31.991 9.564 -2.973 1.00 69.06 91 GLN A C 1
ATOM 704 O O . GLN A 1 91 ? -32.983 9.116 -3.543 1.00 69.06 91 GLN A O 1
ATOM 709 N N . ALA A 1 92 ? -30.831 8.899 -2.962 1.00 61.69 92 ALA A N 1
ATOM 710 C CA . ALA A 1 92 ? -30.630 7.623 -3.653 1.00 61.69 92 ALA A CA 1
ATOM 711 C C . ALA A 1 92 ? -31.485 6.473 -3.075 1.00 61.69 92 ALA A C 1
ATOM 713 O O . ALA A 1 92 ? -31.965 5.625 -3.826 1.00 61.69 92 ALA A O 1
ATOM 714 N N . SER A 1 93 ? -31.735 6.457 -1.758 1.00 58.75 93 SER A N 1
ATOM 715 C CA . SER A 1 93 ? -32.622 5.469 -1.120 1.00 58.75 93 SER A CA 1
ATOM 716 C C . SER A 1 93 ? -34.119 5.735 -1.324 1.00 58.75 93 SER A C 1
ATOM 718 O O . SER A 1 93 ? -34.918 4.816 -1.190 1.00 58.75 93 SER A O 1
ATOM 720 N N . ALA A 1 94 ? -34.517 6.968 -1.658 1.00 58.31 94 ALA A N 1
ATOM 721 C CA . ALA A 1 94 ? -35.916 7.306 -1.937 1.00 58.31 94 ALA A CA 1
ATOM 722 C C . ALA A 1 94 ? -36.348 6.931 -3.371 1.00 58.31 94 ALA A C 1
ATOM 724 O O . ALA A 1 94 ? -37.534 6.747 -3.630 1.00 58.31 94 ALA A O 1
ATOM 725 N N . GLY A 1 95 ? -35.396 6.778 -4.300 1.00 49.19 95 GLY A N 1
ATOM 726 C CA . GLY A 1 95 ? -35.664 6.500 -5.717 1.00 49.19 95 GLY A CA 1
ATOM 727 C C . GLY A 1 95 ? -35.923 5.031 -6.083 1.00 49.19 95 GLY A C 1
ATOM 728 O O . GLY A 1 95 ? -36.298 4.756 -7.218 1.00 49.19 95 GLY A O 1
ATOM 729 N N . THR A 1 96 ? -35.741 4.079 -5.162 1.00 51.69 96 THR A N 1
ATOM 730 C CA . THR A 1 96 ? -35.833 2.629 -5.450 1.00 51.69 96 THR A CA 1
ATOM 731 C C . THR A 1 96 ? -37.130 1.956 -4.979 1.00 51.69 96 THR A C 1
ATOM 733 O O . THR A 1 96 ? -37.293 0.759 -5.183 1.00 51.69 96 THR A O 1
ATOM 736 N N . GLY A 1 97 ? -38.087 2.705 -4.413 1.00 47.75 97 GLY A N 1
ATOM 737 C CA . GLY A 1 97 ? -39.361 2.163 -3.905 1.00 47.75 97 GLY A CA 1
ATOM 738 C C . GLY A 1 97 ? -40.630 2.551 -4.677 1.00 47.75 97 GLY A C 1
ATOM 739 O O . GLY A 1 97 ? -41.719 2.155 -4.274 1.00 47.75 97 GLY A O 1
ATOM 740 N N . ALA A 1 98 ? -40.531 3.331 -5.759 1.00 47.09 98 ALA A N 1
ATOM 741 C CA . ALA A 1 98 ? -41.689 3.991 -6.380 1.00 47.09 98 ALA A CA 1
ATOM 742 C C . ALA A 1 98 ? -41.995 3.536 -7.821 1.00 47.09 98 ALA A C 1
ATOM 744 O O . ALA A 1 98 ? -42.449 4.343 -8.629 1.00 47.09 98 ALA A O 1
ATOM 745 N N . ARG A 1 99 ? -41.741 2.265 -8.177 1.00 43.44 99 ARG A N 1
ATOM 746 C CA . ARG A 1 99 ? -41.996 1.774 -9.549 1.00 43.44 99 ARG A CA 1
ATOM 747 C C . ARG A 1 99 ? -42.797 0.475 -9.673 1.00 43.44 99 ARG A C 1
ATOM 749 O O . ARG A 1 99 ? -42.756 -0.126 -10.736 1.00 43.44 99 ARG A O 1
ATOM 756 N N . ASP A 1 100 ? -43.556 0.083 -8.645 1.00 46.16 100 ASP A N 1
ATOM 757 C CA . ASP A 1 100 ? -44.328 -1.176 -8.689 1.00 46.16 100 ASP A CA 1
ATOM 758 C C . ASP A 1 100 ? -45.759 -1.109 -8.120 1.00 46.16 100 ASP A C 1
ATOM 760 O O . ASP A 1 100 ? -46.314 -2.094 -7.642 1.00 46.16 100 ASP A O 1
ATOM 764 N N . LYS A 1 101 ? -46.410 0.059 -8.185 1.00 41.25 101 LYS A N 1
ATOM 765 C CA . LYS A 1 101 ? -47.854 0.174 -7.904 1.00 41.25 101 LYS A CA 1
ATOM 766 C C . LYS A 1 101 ? -48.546 1.120 -8.875 1.00 41.25 101 LYS A C 1
ATOM 768 O O . LYS A 1 101 ? -49.027 2.178 -8.489 1.00 41.25 101 LYS A O 1
ATOM 773 N N . GLN A 1 102 ? -48.585 0.750 -10.151 1.00 42.88 102 GLN A N 1
ATOM 774 C CA . GLN A 1 102 ? -49.479 1.412 -11.103 1.00 42.88 102 GLN A CA 1
ATOM 775 C C . GLN A 1 102 ? -49.876 0.478 -12.252 1.00 42.88 102 GLN A C 1
ATOM 777 O O . GLN A 1 102 ? -49.713 0.814 -13.419 1.00 42.88 102 GLN A O 1
ATOM 782 N N . LYS A 1 103 ? -50.364 -0.731 -11.937 1.00 40.09 103 LYS A N 1
ATOM 783 C CA . LYS A 1 103 ? -51.029 -1.590 -12.931 1.00 40.09 103 LYS A CA 1
ATOM 784 C C . LYS A 1 103 ? -51.935 -2.658 -12.304 1.00 40.09 103 LYS A C 1
ATOM 786 O O . LYS A 1 103 ? -51.713 -3.838 -12.522 1.00 40.09 103 LYS A O 1
ATOM 791 N N . SER A 1 104 ? -52.961 -2.259 -11.557 1.00 42.78 104 SER A N 1
ATOM 792 C CA . SER A 1 104 ? -54.182 -3.071 -11.406 1.00 42.78 104 SER A CA 1
ATOM 793 C C . SER A 1 104 ? -55.237 -2.288 -10.630 1.00 42.78 104 SER A C 1
ATOM 795 O O . SER A 1 104 ? -55.325 -2.435 -9.425 1.00 42.78 104 SER A O 1
ATOM 797 N N . GLU A 1 105 ? -56.007 -1.434 -11.298 1.00 42.75 105 GLU A N 1
ATOM 798 C CA . GLU A 1 105 ? -57.397 -1.169 -10.894 1.00 42.75 105 GLU A CA 1
ATOM 799 C C . GLU A 1 105 ? -58.059 -0.297 -11.955 1.00 42.75 105 GLU A C 1
ATOM 801 O O . GLU A 1 105 ? -58.002 0.931 -11.952 1.00 42.75 105 GLU A O 1
ATOM 806 N N . ARG A 1 106 ? -58.657 -0.976 -12.931 1.00 44.00 106 ARG A N 1
ATOM 807 C CA . ARG A 1 106 ? -59.661 -0.404 -13.814 1.00 44.00 106 ARG A CA 1
ATOM 808 C C . ARG A 1 106 ? -60.710 -1.477 -14.029 1.00 44.00 106 ARG A C 1
ATOM 810 O O . ARG A 1 106 ? -60.476 -2.334 -14.867 1.00 44.00 106 ARG A O 1
ATOM 817 N N . THR A 1 107 ? -61.780 -1.389 -13.242 1.00 41.56 107 THR A N 1
ATOM 818 C CA . THR A 1 107 ? -63.198 -1.642 -13.566 1.00 41.56 107 THR A CA 1
ATOM 819 C C . THR A 1 107 ? -63.923 -1.909 -12.253 1.00 41.56 107 THR A C 1
ATOM 821 O O . THR A 1 107 ? -63.679 -2.936 -11.635 1.00 41.56 107 THR A O 1
ATOM 824 N N . ASP A 1 108 ? -64.726 -0.952 -11.781 1.00 35.28 108 ASP A N 1
ATOM 825 C CA . ASP A 1 108 ? -66.178 -1.145 -11.621 1.00 35.28 108 ASP A CA 1
ATOM 826 C C . ASP A 1 108 ? -66.858 0.034 -10.901 1.00 35.28 108 ASP A C 1
ATOM 828 O O . ASP A 1 108 ? -66.179 0.885 -10.315 1.00 35.28 108 ASP A O 1
ATOM 832 N N . PRO A 1 109 ? -68.185 0.197 -11.081 1.00 49.38 109 PRO A N 1
ATOM 833 C CA . PRO A 1 109 ? -68.816 1.502 -11.058 1.00 49.38 109 PRO A CA 1
ATOM 834 C C . PRO A 1 109 ? -69.301 1.948 -9.674 1.00 49.38 109 PRO A C 1
ATOM 836 O O . PRO A 1 109 ? -69.706 1.181 -8.807 1.00 49.38 109 PRO A O 1
ATOM 839 N N . ARG A 1 110 ? -69.285 3.274 -9.555 1.00 43.03 110 ARG A N 1
ATOM 840 C CA . ARG A 1 110 ? -69.895 4.156 -8.556 1.00 43.03 110 ARG A CA 1
ATOM 841 C C . ARG A 1 110 ? -71.218 3.624 -7.970 1.00 43.03 110 ARG A C 1
ATOM 843 O O . ARG A 1 110 ? -72.142 3.367 -8.740 1.00 43.03 110 ARG A O 1
ATOM 850 N N . PRO A 1 111 ? -71.398 3.698 -6.641 1.00 43.66 111 PRO A N 1
ATOM 851 C CA . PRO A 1 111 ? -72.698 3.994 -6.072 1.00 43.66 111 PRO A CA 1
ATOM 852 C C . PRO A 1 111 ? -72.750 5.397 -5.464 1.00 43.66 111 PRO A C 1
ATOM 854 O O . PRO A 1 111 ? -71.750 6.037 -5.135 1.00 43.66 111 PRO A O 1
ATOM 857 N N . SER A 1 112 ? -73.988 5.867 -5.432 1.00 39.78 112 SER A N 1
ATOM 858 C CA . SER A 1 112 ? -74.452 7.220 -5.188 1.00 39.78 112 SER A CA 1
ATOM 859 C C . SER A 1 112 ? -74.234 7.709 -3.759 1.00 39.78 112 SER A C 1
ATOM 861 O O . SER A 1 112 ? -74.157 6.941 -2.803 1.00 39.78 112 SER A O 1
ATOM 863 N N . ALA A 1 113 ? -74.211 9.034 -3.654 1.00 47.47 113 ALA A N 1
ATOM 864 C CA . ALA A 1 113 ? -74.294 9.800 -2.430 1.00 47.47 113 ALA A CA 1
ATOM 865 C C . ALA A 1 113 ? -75.477 9.366 -1.554 1.00 47.47 113 ALA A C 1
ATOM 867 O O . ALA A 1 113 ? -76.597 9.251 -2.046 1.00 47.47 113 ALA A O 1
ATOM 868 N N . ASN A 1 114 ? -75.226 9.246 -0.250 1.00 49.06 114 ASN A N 1
ATOM 869 C CA . ASN A 1 114 ? -76.156 9.703 0.775 1.00 49.06 114 ASN A CA 1
ATOM 870 C C . ASN A 1 114 ? -75.410 10.050 2.073 1.00 49.06 114 ASN A C 1
ATOM 872 O O . ASN A 1 114 ? -74.838 9.201 2.745 1.00 49.06 114 ASN A O 1
ATOM 876 N N . GLN A 1 115 ? -75.428 11.351 2.365 1.00 45.00 115 GLN A N 1
ATOM 877 C CA . GLN A 1 115 ? -75.807 11.930 3.656 1.00 45.00 115 GLN A CA 1
ATOM 878 C C . GLN A 1 115 ? -75.004 11.524 4.906 1.00 45.00 115 GLN A C 1
ATOM 880 O O . GLN A 1 115 ? -75.301 10.575 5.619 1.00 45.00 115 GLN A O 1
ATOM 885 N N . ALA A 1 116 ? -74.021 12.382 5.192 1.00 46.44 116 ALA A N 1
ATOM 886 C CA . ALA A 1 116 ? -73.867 13.116 6.448 1.00 46.44 116 ALA A CA 1
ATOM 887 C C . ALA A 1 116 ? -74.396 12.462 7.742 1.00 46.44 116 ALA A C 1
ATOM 889 O O . ALA A 1 116 ? -75.588 12.513 8.042 1.00 46.44 116 ALA A O 1
ATOM 890 N N . ARG A 1 117 ? -73.466 12.082 8.627 1.00 39.91 117 ARG A N 1
ATOM 891 C CA . ARG A 1 117 ? -73.672 12.265 10.066 1.00 39.91 117 ARG A CA 1
ATOM 892 C C . ARG A 1 117 ? -72.388 12.727 10.740 1.00 39.91 117 ARG A C 1
ATOM 894 O O . ARG A 1 117 ? -71.305 12.207 10.500 1.00 39.91 117 ARG A O 1
ATOM 901 N N . GLN A 1 118 ? -72.561 13.792 11.506 1.00 49.34 118 GLN A N 1
ATOM 902 C CA . GLN A 1 118 ? -71.565 14.542 12.251 1.00 49.34 118 GLN A CA 1
ATOM 903 C C . GLN A 1 118 ? -70.970 13.685 13.369 1.00 49.34 118 GLN A C 1
ATOM 905 O O . GLN A 1 118 ? -71.736 13.214 14.202 1.00 49.34 118 GLN A O 1
ATOM 910 N N . GLU A 1 119 ? -69.642 13.608 13.470 1.00 36.84 119 GLU A N 1
ATOM 911 C CA . GLU A 1 119 ? -68.970 13.437 14.761 1.00 36.84 119 GLU A CA 1
ATOM 912 C C . GLU A 1 119 ? -67.740 14.352 14.835 1.00 36.84 119 GLU A C 1
ATOM 914 O O . GLU A 1 119 ? -66.830 14.318 14.007 1.00 36.84 119 GLU A O 1
ATOM 919 N N . LYS A 1 120 ? -67.789 15.248 15.825 1.00 39.06 120 LYS A N 1
ATOM 920 C CA . LYS A 1 120 ? -66.717 16.149 16.258 1.00 39.06 120 LYS A CA 1
ATOM 921 C C . LYS A 1 120 ? -65.604 15.350 16.967 1.00 39.06 120 LYS A C 1
ATOM 923 O O . LYS A 1 120 ? -65.832 14.219 17.388 1.00 39.06 120 LYS A O 1
ATOM 928 N N . PRO A 1 121 ? -64.401 15.930 17.111 1.00 46.84 121 PRO A N 1
ATOM 929 C CA . PRO A 1 121 ? -63.167 15.191 17.346 1.00 46.84 121 PRO A CA 1
ATOM 930 C C . PRO A 1 121 ? -63.098 14.642 18.772 1.00 46.84 121 PRO A C 1
ATOM 932 O O . PRO A 1 121 ? -63.005 15.408 19.731 1.00 46.84 121 PRO A O 1
ATOM 935 N N . GLN A 1 122 ? -63.096 13.315 18.913 1.00 43.97 122 GLN A N 1
ATOM 936 C CA . GLN A 1 122 ? -62.707 12.686 20.167 1.00 43.97 122 GLN A CA 1
ATOM 937 C C . GLN A 1 122 ? -61.188 12.566 20.245 1.00 43.97 122 GLN A C 1
ATOM 939 O O . GLN A 1 122 ? -60.536 11.874 19.462 1.00 43.97 122 GLN A O 1
ATOM 944 N N . ASP A 1 123 ? -60.677 13.290 21.233 1.00 47.56 123 ASP A N 1
ATOM 945 C CA . ASP A 1 123 ? -59.443 13.094 21.973 1.00 47.56 123 ASP A CA 1
ATOM 946 C C . ASP A 1 123 ? -59.023 11.617 22.048 1.00 47.56 123 ASP A C 1
ATOM 948 O O . ASP A 1 123 ? -59.329 10.880 22.982 1.00 47.56 123 ASP A O 1
ATOM 952 N N . GLN A 1 124 ? -58.278 11.173 21.040 1.00 50.75 124 GLN A N 1
ATOM 953 C CA . GLN A 1 124 ? -57.386 10.043 21.192 1.00 50.75 124 GLN A CA 1
ATOM 954 C C . GLN A 1 124 ? -55.999 10.612 21.408 1.00 50.75 124 GLN A C 1
ATOM 956 O O . GLN A 1 124 ? -55.177 10.706 20.493 1.00 50.75 124 GLN A O 1
ATOM 961 N N . ARG A 1 125 ? -55.748 10.957 22.672 1.00 47.59 125 ARG A N 1
ATOM 962 C CA . ARG A 1 125 ? -54.468 10.827 23.365 1.00 47.59 125 ARG A CA 1
ATOM 963 C C . ARG A 1 125 ? -53.813 9.504 22.959 1.00 47.59 125 ARG A C 1
ATOM 965 O O . ARG A 1 125 ? -53.881 8.501 23.670 1.00 47.59 125 ARG A O 1
ATOM 972 N N . ARG A 1 126 ? -53.207 9.485 21.767 1.00 44.34 126 ARG A N 1
ATOM 973 C CA . ARG A 1 126 ? -52.469 8.356 21.214 1.00 44.34 126 ARG A CA 1
ATOM 974 C C . ARG A 1 126 ? -51.324 8.145 22.179 1.00 44.34 126 ARG A C 1
ATOM 976 O O . ARG A 1 126 ? -50.342 8.886 22.171 1.00 44.34 126 ARG A O 1
ATOM 983 N N . LYS A 1 127 ? -51.503 7.169 23.070 1.00 43.69 127 LYS A N 1
ATOM 984 C CA . LYS A 1 127 ? -50.447 6.624 23.906 1.00 43.69 127 LYS A CA 1
ATOM 985 C C . LYS A 1 127 ? -49.294 6.368 22.946 1.00 43.69 127 LYS A C 1
ATOM 987 O O . LYS A 1 127 ? -49.397 5.504 22.078 1.00 43.69 127 LYS A O 1
ATOM 992 N N . ARG A 1 128 ? -48.242 7.187 23.040 1.00 41.16 128 ARG A N 1
ATOM 993 C CA . ARG A 1 128 ? -46.947 6.906 22.432 1.00 41.16 128 ARG A CA 1
ATOM 994 C C . ARG A 1 128 ? -46.464 5.635 23.111 1.00 41.16 128 ARG A C 1
ATOM 996 O O . ARG A 1 128 ? -45.740 5.678 24.098 1.00 41.16 128 ARG A O 1
ATOM 1003 N N . THR A 1 129 ? -46.942 4.496 22.630 1.00 44.06 129 THR A N 1
ATOM 1004 C CA . THR A 1 129 ? -46.259 3.235 22.818 1.00 44.06 129 THR A CA 1
ATOM 1005 C C . THR A 1 129 ? -44.917 3.473 22.161 1.00 44.06 129 THR A C 1
ATOM 1007 O O . THR A 1 129 ? -44.845 3.633 20.941 1.00 44.06 129 THR A O 1
ATOM 1010 N N . TRP A 1 130 ? -43.881 3.640 22.978 1.00 38.94 130 TRP A N 1
ATOM 1011 C CA . TRP A 1 130 ? -42.513 3.555 22.512 1.00 38.94 130 TRP A CA 1
ATOM 1012 C C . TRP A 1 130 ? -42.439 2.225 21.773 1.00 38.94 130 TRP A C 1
ATOM 1014 O O . TRP A 1 130 ? -42.464 1.172 22.403 1.00 38.94 130 TRP A O 1
ATOM 1024 N N . SER A 1 131 ? -42.479 2.260 20.436 1.00 47.59 131 SER A N 1
ATOM 1025 C CA . SER A 1 131 ? -42.122 1.088 19.658 1.00 47.59 131 SER A CA 1
ATOM 1026 C C . SER A 1 131 ? -40.724 0.767 20.134 1.00 47.59 131 SER A C 1
ATOM 1028 O O . SER A 1 131 ? -39.840 1.617 19.995 1.00 47.59 131 SER A O 1
ATOM 1030 N N . THR A 1 132 ? -40.563 -0.384 20.774 1.00 46.94 132 THR A N 1
ATOM 1031 C CA . THR A 1 132 ? -39.277 -0.948 21.147 1.00 46.94 132 THR A CA 1
ATOM 1032 C C . THR A 1 132 ? -38.402 -0.817 19.915 1.00 46.94 132 THR A C 1
ATOM 1034 O O . THR A 1 132 ? -38.624 -1.497 18.915 1.00 46.94 132 THR A O 1
ATOM 1037 N N . SER A 1 133 ? -37.527 0.188 19.921 1.00 52.16 133 SER A N 1
ATOM 1038 C CA . SER A 1 133 ? -36.701 0.519 18.778 1.00 52.16 133 SER A CA 1
ATOM 1039 C C . SER A 1 133 ? -35.895 -0.731 18.495 1.00 52.16 133 SER A C 1
ATOM 1041 O O . SER A 1 133 ? -35.088 -1.127 19.341 1.00 52.16 133 SER A O 1
ATOM 1043 N N . SER A 1 134 ? -36.154 -1.386 17.361 1.00 49.53 134 SER A N 1
ATOM 1044 C CA . SER A 1 134 ? -35.285 -2.453 16.891 1.00 49.53 134 SER A CA 1
ATOM 1045 C C . SER A 1 134 ? -33.848 -1.940 17.009 1.00 49.53 134 SER A C 1
ATOM 1047 O O . SER A 1 134 ? -33.601 -0.783 16.640 1.00 49.53 134 SER A O 1
ATOM 1049 N N . PRO A 1 135 ? -32.924 -2.723 17.593 1.00 59.16 135 PRO A N 1
ATOM 1050 C CA . PRO A 1 135 ? -31.552 -2.276 17.754 1.00 59.16 135 PRO A CA 1
ATOM 1051 C C . PRO A 1 135 ? -31.028 -1.785 16.398 1.00 59.16 135 PRO A C 1
ATOM 1053 O O . PRO A 1 135 ? -31.381 -2.370 15.366 1.00 59.16 135 PRO A O 1
ATOM 1056 N N . PRO A 1 136 ? -30.247 -0.690 16.370 1.00 59.50 136 PRO A N 1
ATOM 1057 C CA . PRO A 1 136 ? -29.745 -0.138 15.121 1.00 59.50 136 PRO A CA 1
ATOM 1058 C C . PRO A 1 136 ? -29.064 -1.249 14.309 1.00 59.50 136 PRO A C 1
ATOM 1060 O O . PRO A 1 136 ? -28.341 -2.065 14.892 1.00 59.50 136 PRO A O 1
ATOM 1063 N N . PRO A 1 137 ? -29.296 -1.317 12.984 1.00 69.44 137 PRO A N 1
ATOM 1064 C CA . PRO A 1 137 ? -28.741 -2.380 12.164 1.00 69.44 137 PRO A CA 1
ATOM 1065 C C . PRO A 1 137 ? -27.220 -2.391 12.309 1.00 69.44 137 PRO A C 1
ATOM 1067 O O . PRO A 1 137 ? -26.563 -1.348 12.236 1.00 69.44 137 PRO A O 1
ATOM 1070 N N . LEU A 1 138 ? -26.666 -3.581 12.546 1.00 76.06 138 LEU A N 1
ATOM 1071 C CA . LEU A 1 138 ? -25.227 -3.769 12.692 1.00 76.06 138 LEU A CA 1
ATOM 1072 C C . LEU A 1 138 ? -24.503 -3.197 11.469 1.00 76.06 138 LEU A C 1
ATOM 1074 O O . LEU A 1 138 ? -24.948 -3.372 10.333 1.00 76.06 138 LEU A O 1
ATOM 1078 N N . LEU A 1 139 ? -23.354 -2.555 11.697 1.00 81.94 139 LEU A N 1
ATOM 1079 C CA . LEU A 1 139 ? -22.519 -2.038 10.613 1.00 81.94 139 LEU A CA 1
ATOM 1080 C C . LEU A 1 139 ? -22.234 -3.164 9.597 1.00 81.94 139 LEU A C 1
ATOM 1082 O O . LEU A 1 139 ? -21.786 -4.250 9.998 1.00 81.94 139 LEU A O 1
ATOM 1086 N N . PRO A 1 140 ? -22.491 -2.948 8.294 1.00 87.69 140 PRO A N 1
ATOM 1087 C CA . PRO A 1 140 ? -22.271 -3.974 7.286 1.00 87.69 140 PRO A CA 1
ATOM 1088 C C . PRO A 1 140 ? -20.772 -4.238 7.132 1.00 87.69 140 PRO A C 1
ATOM 1090 O O . PRO A 1 140 ? -19.976 -3.298 7.072 1.00 87.69 140 PRO A O 1
ATOM 1093 N N . LEU A 1 141 ? -20.386 -5.513 7.067 1.00 90.62 141 LEU A N 1
ATOM 1094 C CA . LEU A 1 141 ? -19.012 -5.894 6.739 1.00 90.62 141 LEU A CA 1
ATOM 1095 C C . LEU A 1 141 ? -18.769 -5.606 5.257 1.00 90.62 141 LEU A C 1
ATOM 1097 O O . LEU A 1 141 ? -19.618 -5.903 4.417 1.00 90.62 141 LEU A O 1
ATOM 1101 N N . SER A 1 142 ? -17.615 -5.035 4.926 1.00 91.94 142 SER A N 1
ATOM 1102 C CA . SER A 1 142 ? -17.246 -4.810 3.529 1.00 91.94 142 SER A CA 1
ATOM 1103 C C . SER A 1 142 ? -16.955 -6.142 2.836 1.00 91.94 142 SER A C 1
ATOM 1105 O O . SER A 1 142 ? -16.306 -7.035 3.394 1.00 91.94 142 SER A O 1
ATOM 1107 N N . THR A 1 143 ? -17.422 -6.256 1.601 1.00 93.88 143 THR A N 1
ATOM 1108 C CA . THR A 1 143 ? -17.203 -7.400 0.720 1.00 93.88 143 THR A CA 1
ATOM 1109 C C . THR A 1 143 ? -16.075 -7.105 -0.261 1.00 93.88 143 THR A C 1
ATOM 1111 O O . THR A 1 143 ? -15.658 -5.964 -0.440 1.00 93.88 143 THR A O 1
ATOM 1114 N N . CYS A 1 144 ? -15.522 -8.151 -0.867 1.00 95.00 144 CYS A N 1
ATOM 1115 C CA . CYS A 1 144 ? -14.597 -7.984 -1.979 1.00 95.00 144 CYS A CA 1
ATOM 1116 C C . CYS A 1 144 ? -15.368 -7.643 -3.260 1.00 95.00 144 CYS A C 1
ATOM 1118 O O . CYS A 1 144 ? -16.246 -8.411 -3.649 1.00 95.00 144 CYS A O 1
ATOM 1120 N N . ASP A 1 145 ? -14.954 -6.595 -3.970 1.00 94.00 145 ASP A N 1
ATOM 1121 C CA . ASP A 1 145 ? -15.610 -6.125 -5.201 1.00 94.00 145 ASP A CA 1
ATOM 1122 C C . ASP A 1 145 ? -15.591 -7.172 -6.325 1.00 94.00 145 ASP A C 1
ATOM 1124 O O . ASP A 1 145 ? -16.458 -7.190 -7.191 1.00 94.00 145 ASP A O 1
ATOM 1128 N N . ARG A 1 146 ? -14.611 -8.087 -6.302 1.00 92.88 146 ARG A N 1
ATOM 1129 C CA . ARG A 1 146 ? -14.460 -9.136 -7.319 1.00 92.88 146 ARG A CA 1
ATOM 1130 C C . ARG A 1 146 ? -15.262 -10.403 -7.034 1.00 92.88 146 ARG A C 1
ATOM 1132 O O . ARG A 1 146 ? -15.828 -10.976 -7.955 1.00 92.88 146 ARG A O 1
ATOM 1139 N N . CYS A 1 147 ? -15.224 -10.916 -5.802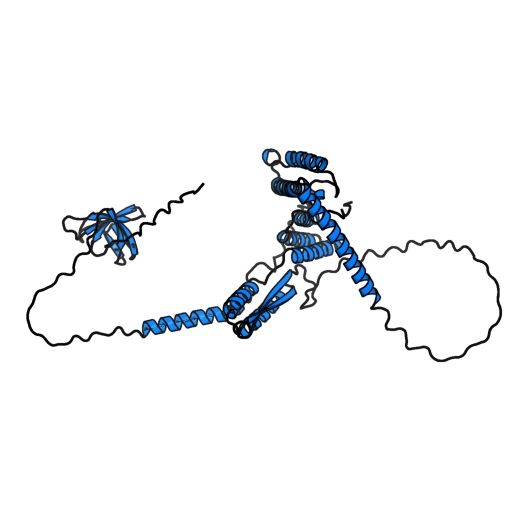 1.00 93.88 147 CYS A N 1
ATOM 1140 C CA . CYS A 1 147 ? -15.841 -12.209 -5.472 1.00 93.88 147 CYS A CA 1
ATOM 1141 C C . CYS A 1 147 ? -17.092 -12.104 -4.598 1.00 93.88 147 CYS A C 1
ATOM 1143 O O . CYS A 1 147 ? -17.672 -13.133 -4.266 1.00 93.88 147 CYS A O 1
ATOM 1145 N N . GLY A 1 148 ? -17.463 -10.901 -4.155 1.00 92.25 148 GLY A N 1
ATOM 1146 C CA . GLY A 1 148 ? -18.626 -10.641 -3.305 1.00 92.25 148 GLY A CA 1
ATOM 1147 C C . GLY A 1 148 ? -18.526 -11.186 -1.877 1.00 92.25 148 GLY A C 1
ATOM 1148 O O . GLY A 1 148 ? -19.370 -10.877 -1.043 1.00 92.25 148 GLY A O 1
ATOM 1149 N N . ARG A 1 149 ? -17.498 -11.979 -1.548 1.00 91.75 149 ARG A N 1
ATOM 1150 C CA . ARG A 1 149 ? -17.351 -12.579 -0.215 1.00 91.75 149 ARG A CA 1
ATOM 1151 C C . ARG A 1 149 ? -16.917 -11.539 0.810 1.00 91.75 149 ARG A C 1
ATOM 1153 O O . ARG A 1 149 ? -16.061 -10.696 0.529 1.00 91.75 149 ARG A O 1
ATOM 1160 N N . VAL A 1 150 ? -17.460 -11.658 2.019 1.00 89.50 150 VAL A N 1
ATOM 1161 C CA . VAL A 1 150 ? -17.010 -10.897 3.186 1.00 89.50 150 VAL A CA 1
ATOM 1162 C C . VAL A 1 150 ? -15.584 -11.322 3.524 1.00 89.50 150 VAL A C 1
ATOM 1164 O O . VAL A 1 150 ? -15.310 -12.497 3.765 1.00 89.50 150 VAL A O 1
ATOM 1167 N N . ALA A 1 151 ? -14.663 -10.364 3.510 1.00 86.38 151 ALA A N 1
ATOM 1168 C CA . ALA A 1 151 ? -13.275 -10.585 3.881 1.00 86.38 151 ALA A CA 1
ATOM 1169 C C . ALA A 1 151 ? -12.998 -9.878 5.207 1.00 86.38 151 ALA A C 1
ATOM 1171 O O . ALA A 1 151 ? -13.345 -8.713 5.361 1.00 86.38 151 ALA A O 1
ATOM 1172 N N . ALA A 1 152 ? -12.335 -10.567 6.138 1.00 80.75 152 ALA A N 1
ATOM 1173 C CA . ALA A 1 152 ? -11.965 -9.981 7.426 1.00 80.75 152 ALA A CA 1
ATOM 1174 C C . ALA A 1 152 ? -10.892 -8.882 7.294 1.00 80.75 152 ALA A C 1
ATOM 1176 O O . ALA A 1 152 ? -10.902 -7.904 8.027 1.00 80.75 152 ALA A O 1
ATOM 1177 N N . GLN A 1 153 ? -9.969 -9.023 6.334 1.00 89.19 153 GLN A N 1
ATOM 1178 C CA . GLN A 1 153 ? -8.862 -8.081 6.100 1.00 89.19 153 GLN A CA 1
ATOM 1179 C C . GLN A 1 153 ? -8.819 -7.640 4.625 1.00 89.19 153 GLN A C 1
ATOM 1181 O O . GLN A 1 153 ? -7.892 -8.021 3.895 1.00 89.19 153 GLN A O 1
ATOM 1186 N N . PRO A 1 154 ? -9.837 -6.916 4.129 1.00 94.00 154 PRO A N 1
ATOM 1187 C CA . PRO A 1 154 ? -9.832 -6.430 2.761 1.00 94.00 154 PRO A CA 1
ATOM 1188 C C . PRO A 1 154 ? -8.893 -5.224 2.641 1.00 94.00 154 PRO A C 1
ATOM 1190 O O . PRO A 1 154 ? -8.724 -4.460 3.595 1.00 94.00 154 PRO A O 1
ATOM 1193 N N . ARG A 1 155 ? -8.274 -5.048 1.473 1.00 94.19 155 ARG A N 1
ATOM 1194 C CA . ARG A 1 155 ? -7.418 -3.888 1.185 1.00 94.19 155 ARG A CA 1
ATOM 1195 C C . ARG A 1 155 ? -7.891 -3.182 -0.061 1.00 94.19 155 ARG A C 1
ATOM 1197 O O . ARG A 1 155 ? -8.265 -3.829 -1.040 1.00 94.19 155 ARG A O 1
ATOM 1204 N N . TYR A 1 156 ? -7.857 -1.860 0.002 1.00 96.50 156 TYR A N 1
ATOM 1205 C CA . TYR A 1 156 ? -8.041 -1.024 -1.165 1.00 96.50 156 TYR A CA 1
ATOM 1206 C C . TYR A 1 156 ? -6.722 -0.991 -1.933 1.00 96.50 156 TYR A C 1
ATOM 1208 O O . TYR A 1 156 ? -5.705 -0.552 -1.387 1.00 96.50 156 TYR A O 1
ATOM 1216 N N . VAL A 1 157 ? -6.733 -1.482 -3.168 1.00 95.56 157 VAL A N 1
ATOM 1217 C CA . VAL A 1 157 ? -5.529 -1.628 -3.993 1.00 95.56 157 VAL A CA 1
ATOM 1218 C C . VAL A 1 157 ? -5.741 -0.931 -5.327 1.00 95.56 157 VAL A C 1
ATOM 1220 O O . VAL A 1 157 ? -6.807 -1.061 -5.926 1.00 95.56 157 VAL A O 1
ATOM 1223 N N . ILE A 1 158 ? -4.717 -0.213 -5.785 1.00 96.12 158 ILE A N 1
ATOM 1224 C CA . ILE A 1 158 ? -4.667 0.433 -7.097 1.00 96.12 158 ILE A CA 1
ATOM 1225 C C . ILE A 1 158 ? -3.579 -0.245 -7.931 1.00 96.12 158 ILE A C 1
ATOM 1227 O O . ILE A 1 158 ? -2.409 -0.279 -7.540 1.00 96.12 158 ILE A O 1
ATOM 1231 N N . PHE A 1 159 ? -3.963 -0.763 -9.092 1.00 95.81 159 PHE A N 1
ATOM 1232 C CA . PHE A 1 159 ? -3.058 -1.359 -10.065 1.00 95.81 159 PHE A CA 1
ATOM 1233 C C . PHE A 1 159 ? -2.899 -0.431 -11.277 1.00 95.81 159 PHE A C 1
ATOM 1235 O O . PHE A 1 159 ? -3.902 -0.144 -11.935 1.00 95.81 159 PHE A O 1
ATOM 1242 N N . PRO A 1 160 ? -1.681 0.047 -11.589 1.00 95.44 160 PRO A N 1
ATOM 1243 C CA . PRO A 1 160 ? -1.446 0.898 -12.752 1.00 95.44 160 PRO A CA 1
ATOM 1244 C C . PRO A 1 160 ? -1.509 0.094 -14.059 1.00 95.44 160 PRO A C 1
ATOM 1246 O O . PRO A 1 160 ? -0.904 -0.975 -14.178 1.00 95.44 160 PRO A O 1
ATOM 1249 N N . LEU A 1 161 ? -2.215 0.632 -15.050 1.00 94.62 161 LEU A N 1
ATOM 1250 C CA . LEU A 1 161 ? -2.236 0.146 -16.425 1.00 94.62 161 LEU A CA 1
ATOM 1251 C C . LEU A 1 161 ? -1.561 1.152 -17.345 1.00 94.62 161 LEU A C 1
ATOM 1253 O O . LEU A 1 161 ? -1.871 2.344 -17.318 1.00 94.62 161 LEU A O 1
ATOM 1257 N N . VAL A 1 162 ? -0.700 0.634 -18.209 1.00 93.38 162 VAL A N 1
ATOM 1258 C CA . VAL A 1 162 ? 0.002 1.400 -19.233 1.00 93.38 162 VAL A CA 1
ATOM 1259 C C . VAL A 1 162 ? -0.414 0.866 -20.593 1.00 93.38 162 VAL A C 1
ATOM 1261 O O . VAL A 1 162 ? -0.377 -0.341 -20.844 1.00 93.38 162 VAL A O 1
ATOM 1264 N N . ARG A 1 163 ? -0.822 1.772 -21.477 1.00 92.69 163 ARG A N 1
ATOM 1265 C CA . ARG A 1 163 ? -1.106 1.476 -22.878 1.00 92.69 163 ARG A CA 1
ATOM 1266 C C . ARG A 1 163 ? -0.295 2.420 -23.756 1.00 92.69 163 ARG A C 1
ATOM 1268 O O . ARG A 1 163 ? -0.580 3.613 -23.801 1.00 92.69 163 ARG A O 1
ATOM 1275 N N . GLY A 1 164 ? 0.704 1.887 -24.445 1.00 86.75 164 GLY A N 1
ATOM 1276 C CA . GLY A 1 164 ? 1.484 2.621 -25.430 1.00 86.75 164 GLY A CA 1
ATOM 1277 C C . GLY A 1 164 ? 0.666 2.883 -26.694 1.00 86.75 164 GLY A C 1
ATOM 1278 O O . GLY A 1 164 ? -0.032 1.998 -27.191 1.00 86.75 164 GLY A O 1
ATOM 1279 N N . MET A 1 165 ? 0.727 4.110 -27.201 1.00 83.81 165 MET A N 1
ATOM 1280 C CA . MET A 1 165 ? 0.187 4.512 -28.498 1.00 83.81 165 MET A CA 1
ATOM 1281 C C . MET A 1 165 ? 1.219 5.359 -29.239 1.00 83.81 165 MET A C 1
ATOM 1283 O O . MET A 1 165 ? 1.177 6.581 -29.138 1.00 83.81 165 MET A O 1
ATOM 1287 N N . LEU A 1 166 ? 2.134 4.709 -29.963 1.00 81.62 166 LEU A N 1
ATOM 1288 C CA . LEU A 1 166 ? 3.210 5.264 -30.799 1.00 81.62 166 LEU A CA 1
ATOM 1289 C C . LEU A 1 166 ? 3.899 6.501 -30.186 1.00 81.62 166 LEU A C 1
ATOM 1291 O O . LEU A 1 166 ? 4.942 6.385 -29.545 1.00 81.62 166 LEU A O 1
ATOM 1295 N N . ALA A 1 167 ? 3.296 7.681 -30.342 1.00 78.50 167 ALA A N 1
ATOM 1296 C CA . ALA A 1 167 ? 3.779 8.955 -29.821 1.00 78.50 167 ALA A CA 1
ATOM 1297 C C . ALA A 1 167 ? 3.590 9.177 -28.302 1.00 78.50 167 ALA A C 1
ATOM 1299 O O . ALA A 1 167 ? 4.289 10.018 -27.740 1.00 78.50 167 ALA A O 1
ATOM 1300 N N . ARG A 1 168 ? 2.649 8.506 -27.617 1.00 84.44 168 ARG A N 1
ATOM 1301 C CA . ARG A 1 168 ? 2.341 8.751 -26.188 1.00 84.44 168 ARG A CA 1
ATOM 1302 C C . ARG A 1 168 ? 1.932 7.486 -25.432 1.00 84.44 168 ARG A C 1
ATOM 1304 O O . ARG A 1 168 ? 1.300 6.595 -25.991 1.00 84.44 168 ARG A O 1
ATOM 1311 N N . SER A 1 169 ? 2.244 7.434 -24.140 1.00 88.31 169 SER A N 1
ATOM 1312 C CA . SER A 1 169 ? 1.686 6.449 -23.205 1.00 88.31 169 SER A CA 1
ATOM 1313 C C . SER A 1 169 ? 0.383 6.973 -22.603 1.00 88.31 169 SER A C 1
ATOM 1315 O O . SER A 1 169 ? 0.318 8.119 -22.163 1.00 88.31 169 SER A O 1
ATOM 1317 N N . LEU A 1 170 ? -0.652 6.137 -22.563 1.00 88.56 170 LEU A N 1
ATOM 1318 C CA . LEU A 1 170 ? -1.846 6.365 -21.756 1.00 88.56 170 LEU A CA 1
ATOM 1319 C C . LEU A 1 170 ? -1.737 5.599 -20.443 1.00 88.56 170 LEU A C 1
ATOM 1321 O O . LEU A 1 170 ? -1.543 4.379 -20.437 1.00 88.56 170 LEU A O 1
ATOM 1325 N N . HIS A 1 171 ? -1.949 6.310 -19.341 1.00 92.31 171 HIS A N 1
ATOM 1326 C CA . HIS A 1 171 ? -1.961 5.747 -17.998 1.00 92.31 171 HIS A CA 1
ATOM 1327 C C . HIS A 1 171 ? -3.399 5.676 -17.492 1.00 92.31 171 HIS A C 1
ATOM 1329 O O . HIS A 1 171 ? -4.143 6.654 -17.507 1.00 92.31 171 HIS A O 1
ATOM 1335 N N . SER A 1 172 ? -3.798 4.497 -17.039 1.00 93.50 172 SER A N 1
ATOM 1336 C CA . SER A 1 172 ? -5.076 4.254 -16.371 1.00 93.50 172 SER A CA 1
ATOM 1337 C C . SER A 1 172 ? -4.836 3.377 -15.145 1.00 93.50 172 SER A C 1
ATOM 1339 O O . SER A 1 172 ? -3.706 2.966 -14.880 1.00 93.50 172 SER A O 1
ATOM 1341 N N . SER A 1 173 ? -5.864 3.095 -14.353 1.00 94.50 173 SER A N 1
ATOM 1342 C CA . SER A 1 173 ? -5.722 2.200 -13.208 1.00 94.50 173 SER A CA 1
ATOM 1343 C C . SER A 1 173 ? -6.970 1.357 -12.993 1.00 94.50 173 SER A C 1
ATOM 1345 O O . SER A 1 173 ? -8.084 1.752 -13.333 1.00 94.50 173 SER A O 1
ATOM 1347 N N . ILE A 1 174 ? -6.768 0.164 -12.439 1.00 93.38 174 ILE A N 1
ATOM 1348 C CA . ILE A 1 174 ? -7.842 -0.652 -11.876 1.00 93.38 174 ILE A CA 1
ATOM 1349 C C . ILE A 1 174 ? -7.722 -0.547 -10.366 1.00 93.38 174 ILE A C 1
ATOM 1351 O O . ILE A 1 174 ? -6.715 -0.948 -9.783 1.00 93.38 174 ILE A O 1
ATOM 1355 N N . GLU A 1 175 ? -8.758 -0.013 -9.738 1.00 95.19 175 GLU A N 1
ATOM 1356 C CA . GLU A 1 175 ? -8.827 0.164 -8.297 1.00 95.19 175 GLU A CA 1
ATOM 1357 C C . GLU A 1 175 ? -10.047 -0.538 -7.704 1.00 95.19 175 GLU A C 1
ATOM 1359 O O . GLU A 1 175 ? -11.019 -0.816 -8.404 1.00 95.19 175 GLU A O 1
ATOM 1364 N N . GLY A 1 176 ? -9.971 -0.899 -6.426 1.00 94.00 176 GLY A N 1
ATOM 1365 C CA . GLY A 1 176 ? -11.086 -1.537 -5.733 1.00 94.00 176 GLY A CA 1
ATOM 1366 C C . GLY A 1 176 ? -10.696 -2.164 -4.404 1.00 94.00 176 GLY A C 1
ATOM 1367 O O . GLY A 1 176 ? -9.520 -2.206 -4.018 1.00 94.00 176 GLY A O 1
ATOM 1368 N N . LEU A 1 177 ? -11.707 -2.664 -3.701 1.00 96.12 177 LEU A N 1
ATOM 1369 C CA . LEU A 1 177 ? -11.579 -3.371 -2.441 1.00 96.12 177 LEU A CA 1
ATOM 1370 C C . LEU A 1 177 ? -11.473 -4.882 -2.680 1.00 96.12 177 LEU A C 1
ATOM 1372 O O . LEU A 1 177 ? -12.428 -5.561 -3.064 1.00 96.12 177 LEU A O 1
ATOM 1376 N N . TYR A 1 178 ? -10.299 -5.445 -2.408 1.00 95.38 178 TYR A N 1
ATOM 1377 C CA . TYR A 1 178 ? -10.009 -6.842 -2.714 1.00 95.38 178 TYR A CA 1
ATOM 1378 C C . TYR A 1 178 ? -9.711 -7.671 -1.463 1.00 95.38 178 TYR A C 1
ATOM 1380 O O . TYR A 1 178 ? -9.114 -7.201 -0.493 1.00 95.38 178 TYR A O 1
ATOM 1388 N N . CYS A 1 179 ? -10.076 -8.955 -1.507 1.00 93.50 179 CYS A N 1
ATOM 1389 C CA . CYS A 1 179 ? -9.431 -9.964 -0.669 1.00 93.50 179 CYS A CA 1
ATOM 1390 C C . CYS A 1 179 ? -8.072 -10.343 -1.280 1.00 93.50 179 CYS A C 1
ATOM 1392 O O . CYS A 1 179 ? -7.887 -10.198 -2.489 1.00 93.50 179 CYS A O 1
ATOM 1394 N N . ARG A 1 180 ? -7.139 -10.887 -0.481 1.00 91.06 180 ARG A N 1
ATOM 1395 C CA . ARG A 1 180 ? -5.777 -11.198 -0.962 1.00 91.06 180 ARG A CA 1
ATOM 1396 C C . ARG A 1 180 ? -5.767 -12.009 -2.261 1.00 91.06 180 ARG A C 1
ATOM 1398 O O . ARG A 1 180 ? -5.118 -11.619 -3.220 1.00 91.06 180 ARG A O 1
ATOM 1405 N N . ARG A 1 181 ? -6.538 -13.101 -2.313 1.00 90.38 181 ARG A N 1
ATOM 1406 C CA . ARG A 1 181 ? -6.595 -13.976 -3.495 1.00 90.38 181 ARG A CA 1
ATOM 1407 C C . ARG A 1 181 ? -7.096 -13.230 -4.734 1.00 90.38 181 ARG A C 1
ATOM 1409 O O . ARG A 1 181 ? -6.560 -13.423 -5.815 1.00 90.38 181 ARG A O 1
ATOM 1416 N N . CYS A 1 182 ? -8.119 -12.389 -4.587 1.00 93.12 182 CYS A N 1
ATOM 1417 C CA . CYS A 1 182 ? -8.642 -11.608 -5.708 1.00 93.12 182 CYS A CA 1
ATOM 1418 C C . CYS A 1 182 ? -7.664 -10.522 -6.153 1.00 93.12 182 CYS A C 1
ATOM 1420 O O . CYS A 1 182 ? -7.544 -10.307 -7.353 1.00 93.12 182 CYS A O 1
ATOM 1422 N N . ALA A 1 183 ? -6.944 -9.893 -5.220 1.00 92.69 183 ALA A N 1
ATOM 1423 C CA . ALA A 1 183 ? -5.895 -8.931 -5.539 1.00 92.69 183 ALA A CA 1
ATOM 1424 C C . ALA A 1 183 ? -4.761 -9.583 -6.340 1.00 92.69 183 ALA A C 1
ATOM 1426 O O . ALA A 1 183 ? -4.345 -9.022 -7.346 1.00 92.69 183 ALA A O 1
ATOM 1427 N N . ASP A 1 184 ? -4.328 -10.789 -5.962 1.00 90.06 184 ASP A N 1
ATOM 1428 C CA . ASP A 1 184 ? -3.288 -11.528 -6.688 1.00 90.06 184 ASP A CA 1
ATOM 1429 C C . ASP A 1 184 ? -3.729 -11.867 -8.129 1.00 90.06 184 ASP A C 1
ATOM 1431 O O . ASP A 1 184 ? -2.969 -11.666 -9.077 1.00 90.06 184 ASP A O 1
ATOM 1435 N N . ILE A 1 185 ? -4.979 -12.318 -8.319 1.00 90.06 185 ILE A N 1
ATOM 1436 C CA . ILE A 1 185 ? -5.521 -12.617 -9.659 1.00 90.06 185 ILE A CA 1
ATOM 1437 C C . ILE A 1 185 ? -5.678 -11.330 -10.484 1.00 90.06 185 ILE A C 1
ATOM 1439 O O . ILE A 1 185 ? -5.366 -11.319 -11.674 1.00 90.06 185 ILE A O 1
ATOM 1443 N N . THR A 1 186 ? -6.157 -10.240 -9.878 1.00 92.31 186 THR A N 1
ATOM 1444 C CA . THR A 1 186 ? -6.294 -8.948 -10.568 1.00 92.31 186 THR A CA 1
ATOM 1445 C C . THR A 1 186 ? -4.920 -8.416 -10.959 1.00 92.31 186 THR A C 1
ATOM 1447 O O . THR A 1 186 ? -4.739 -7.999 -12.098 1.00 92.31 186 THR A O 1
ATOM 1450 N N . GLY A 1 187 ? -3.931 -8.519 -10.070 1.00 91.94 187 GLY A N 1
ATOM 1451 C CA . GLY A 1 187 ? -2.547 -8.164 -10.359 1.00 91.94 187 GLY A CA 1
ATOM 1452 C C . GLY A 1 187 ? -1.990 -8.953 -11.543 1.00 91.94 187 GLY A C 1
ATOM 1453 O O . GLY A 1 187 ? -1.431 -8.356 -12.453 1.00 91.94 187 GLY A O 1
ATOM 1454 N N . LEU A 1 188 ? -2.223 -10.269 -11.610 1.00 89.75 188 LEU A N 1
ATOM 1455 C CA . LEU A 1 188 ? -1.815 -11.081 -12.763 1.00 89.75 188 LEU A CA 1
ATOM 1456 C C . LEU A 1 188 ? -2.474 -10.610 -14.071 1.00 89.75 188 LEU A C 1
ATOM 1458 O O . LEU A 1 188 ? -1.790 -10.464 -15.082 1.00 89.75 188 LEU A O 1
ATOM 1462 N N . GLN A 1 189 ? -3.779 -10.329 -14.053 1.00 91.75 189 GLN A N 1
ATOM 1463 C CA . GLN A 1 189 ? -4.491 -9.805 -15.224 1.00 91.75 189 GLN A CA 1
ATOM 1464 C C . GLN A 1 189 ? -3.935 -8.447 -15.672 1.00 91.75 189 GLN A C 1
ATOM 1466 O O . GLN A 1 189 ? -3.787 -8.212 -16.870 1.00 91.75 189 GLN A O 1
ATOM 1471 N N . VAL A 1 190 ? -3.598 -7.563 -14.730 1.00 92.62 190 VAL A N 1
ATOM 1472 C CA . VAL A 1 190 ? -2.975 -6.267 -15.030 1.00 92.62 190 VAL A CA 1
ATOM 1473 C C . VAL A 1 190 ? -1.573 -6.447 -15.600 1.00 92.62 190 VAL A C 1
ATOM 1475 O O . VAL A 1 190 ? -1.257 -5.822 -16.609 1.00 92.62 190 VAL A O 1
ATOM 1478 N N . SER A 1 191 ? -0.763 -7.343 -15.032 1.00 91.44 191 SER A N 1
ATOM 1479 C CA . SER A 1 191 ? 0.564 -7.656 -15.561 1.00 91.44 191 SER A CA 1
ATOM 1480 C C . SER A 1 191 ? 0.496 -8.142 -17.006 1.00 91.44 191 SER A C 1
ATOM 1482 O O . SER A 1 191 ? 1.246 -7.641 -17.834 1.00 91.44 191 SER A O 1
ATOM 1484 N N . ILE A 1 192 ? -0.432 -9.047 -17.335 1.00 90.38 192 ILE A N 1
ATOM 1485 C CA . ILE A 1 192 ? -0.628 -9.526 -18.714 1.00 90.38 192 ILE A CA 1
ATOM 1486 C C . ILE A 1 192 ? -1.006 -8.366 -19.643 1.00 90.38 192 ILE A C 1
ATOM 1488 O O . ILE A 1 192 ? -0.447 -8.236 -20.726 1.00 90.38 192 ILE A O 1
ATOM 1492 N N . ARG A 1 193 ? -1.921 -7.482 -19.228 1.00 92.19 193 ARG A N 1
ATOM 1493 C CA . ARG A 1 193 ? -2.330 -6.330 -20.051 1.00 92.19 193 ARG A CA 1
ATOM 1494 C C . ARG A 1 193 ? -1.179 -5.353 -20.281 1.00 92.19 193 ARG A C 1
ATOM 1496 O O . ARG A 1 193 ? -0.999 -4.912 -21.409 1.00 92.19 193 ARG A O 1
ATOM 1503 N N . ASN A 1 194 ? -0.382 -5.073 -19.253 1.00 92.56 194 ASN A N 1
ATOM 1504 C CA . ASN A 1 194 ? 0.819 -4.246 -19.369 1.00 92.56 194 ASN A CA 1
ATOM 1505 C C . ASN A 1 194 ? 1.858 -4.906 -20.294 1.00 92.56 194 ASN A C 1
ATOM 1507 O O . ASN A 1 194 ? 2.401 -4.235 -21.163 1.00 92.56 194 ASN A O 1
ATOM 1511 N N . TRP A 1 195 ? 2.044 -6.228 -20.205 1.00 90.75 195 TRP A N 1
ATOM 1512 C CA . TRP A 1 195 ? 2.878 -6.994 -21.140 1.00 90.75 195 TRP A CA 1
ATOM 1513 C C . TRP A 1 195 ? 2.376 -6.992 -22.584 1.00 90.75 195 TRP A C 1
ATOM 1515 O O . TRP A 1 195 ? 3.176 -7.148 -23.495 1.00 90.75 195 TRP A O 1
ATOM 1525 N N . LEU A 1 196 ? 1.080 -6.850 -22.832 1.00 89.88 196 LEU A N 1
ATOM 1526 C CA . LEU A 1 196 ? 0.560 -6.855 -24.200 1.00 89.88 196 LEU A CA 1
ATOM 1527 C C . LEU A 1 196 ? 0.481 -5.455 -24.803 1.00 89.88 196 LEU A C 1
ATOM 1529 O O . LEU A 1 196 ? 0.559 -5.311 -26.018 1.00 89.88 196 LEU A O 1
ATOM 1533 N N . LEU A 1 197 ? 0.287 -4.429 -23.975 1.00 90.88 197 LEU A N 1
ATOM 1534 C CA . LEU A 1 197 ? -0.116 -3.102 -24.438 1.00 90.88 197 LEU A CA 1
ATOM 1535 C C . LEU A 1 197 ? 0.853 -1.987 -24.044 1.00 90.88 197 LEU A C 1
ATOM 1537 O O . LEU A 1 197 ? 0.733 -0.891 -24.581 1.00 90.88 197 LEU A O 1
ATOM 1541 N N . GLY A 1 198 ? 1.785 -2.218 -23.124 1.00 89.38 198 GLY A N 1
ATOM 1542 C CA . GLY A 1 198 ? 2.590 -1.154 -22.530 1.00 89.38 198 GLY A CA 1
ATOM 1543 C C . GLY A 1 198 ? 3.774 -0.677 -23.380 1.00 89.38 198 GLY A C 1
ATOM 1544 O O . GLY A 1 198 ? 4.153 0.486 -23.302 1.00 89.38 198 GLY A O 1
ATOM 1545 N N . TRP A 1 199 ? 4.327 -1.536 -24.239 1.00 89.62 199 TRP A N 1
ATOM 1546 C CA . TRP A 1 199 ? 5.597 -1.282 -24.947 1.00 89.62 199 TRP A CA 1
ATOM 1547 C C . TRP A 1 199 ? 5.475 -0.401 -26.191 1.00 89.62 199 TRP A C 1
ATOM 1549 O O . TRP A 1 199 ? 6.483 0.040 -26.729 1.00 89.62 199 TRP A O 1
ATOM 1559 N N . TRP A 1 200 ? 4.256 -0.160 -26.671 1.00 87.88 200 TRP A N 1
ATOM 1560 C CA . TRP A 1 200 ? 4.002 0.446 -27.982 1.00 87.88 200 TRP A CA 1
ATOM 1561 C C . TRP A 1 200 ? 4.119 1.978 -27.998 1.00 87.88 200 TRP A C 1
ATOM 1563 O O . TRP A 1 200 ? 3.426 2.628 -28.773 1.00 87.88 200 TRP A O 1
ATOM 1573 N N . SER A 1 201 ? 4.936 2.577 -27.134 1.00 89.25 201 SER A N 1
ATOM 1574 C CA . SER A 1 201 ? 5.228 4.018 -27.105 1.00 89.25 201 SER A CA 1
ATOM 1575 C C . SER A 1 201 ? 6.690 4.265 -26.741 1.00 89.25 201 SER A C 1
ATOM 1577 O O . SER A 1 201 ? 7.329 3.418 -26.122 1.00 89.25 201 SER A O 1
ATOM 1579 N N . LEU A 1 202 ? 7.218 5.446 -27.074 1.00 84.88 202 LEU A N 1
ATOM 1580 C CA . LEU A 1 202 ? 8.624 5.783 -26.815 1.00 84.88 202 LEU A CA 1
ATOM 1581 C C . LEU A 1 202 ? 8.999 5.731 -25.318 1.00 84.88 202 LEU A C 1
ATOM 1583 O O . LEU A 1 202 ? 10.064 5.231 -24.970 1.00 84.88 202 LEU A O 1
ATOM 1587 N N . SER A 1 203 ? 8.113 6.191 -24.423 1.00 86.25 203 SER A N 1
ATOM 1588 C CA . SER A 1 203 ? 8.286 6.057 -22.962 1.00 86.25 203 SER A CA 1
ATOM 1589 C C . SER A 1 203 ? 7.704 4.756 -22.389 1.00 86.25 203 SER A C 1
ATOM 1591 O O . SER A 1 203 ? 7.892 4.449 -21.210 1.00 86.25 203 SER A O 1
ATOM 1593 N N . GLY A 1 204 ? 7.014 3.975 -23.223 1.00 87.44 204 GLY A N 1
ATOM 1594 C CA . GLY A 1 204 ? 6.260 2.781 -22.856 1.00 87.44 204 GLY A CA 1
ATOM 1595 C C . GLY A 1 204 ? 7.071 1.736 -22.099 1.00 87.44 204 GLY A C 1
ATOM 1596 O O . GLY A 1 204 ? 6.604 1.285 -21.054 1.00 87.44 204 GLY A O 1
ATOM 1597 N N . PRO A 1 205 ? 8.294 1.369 -22.530 1.00 89.56 205 PRO A N 1
ATOM 1598 C CA . PRO A 1 205 ? 9.103 0.387 -21.814 1.00 89.56 205 PRO A CA 1
ATOM 1599 C C . PRO A 1 205 ? 9.371 0.755 -20.352 1.00 89.56 205 PRO A C 1
ATOM 1601 O O . PRO A 1 205 ? 9.181 -0.080 -19.468 1.00 89.56 205 PRO A O 1
ATOM 1604 N N . VAL A 1 206 ? 9.737 2.010 -20.076 1.00 89.88 206 VAL A N 1
ATOM 1605 C CA . VAL A 1 206 ? 10.016 2.485 -18.710 1.00 89.88 206 VAL A CA 1
ATOM 1606 C C . VAL A 1 206 ? 8.739 2.479 -17.869 1.00 89.88 206 VAL A C 1
ATOM 1608 O O . VAL A 1 206 ? 8.717 1.908 -16.774 1.00 89.88 206 VAL A O 1
ATOM 1611 N N . ASP A 1 207 ? 7.655 3.039 -18.412 1.00 91.19 207 ASP A N 1
ATOM 1612 C CA . ASP A 1 207 ? 6.340 3.084 -17.765 1.00 91.19 207 ASP A CA 1
ATOM 1613 C C . ASP A 1 207 ? 5.831 1.673 -17.421 1.00 91.19 207 ASP A C 1
ATOM 1615 O O . ASP A 1 207 ? 5.324 1.412 -16.325 1.00 91.19 207 ASP A O 1
ATOM 1619 N N . THR A 1 208 ? 5.999 0.736 -18.354 1.00 92.25 208 THR A N 1
ATOM 1620 C CA . THR A 1 208 ? 5.512 -0.641 -18.245 1.00 92.25 208 THR A CA 1
ATOM 1621 C C . THR A 1 208 ? 6.313 -1.440 -17.231 1.00 92.25 208 THR A C 1
ATOM 1623 O O . THR A 1 208 ? 5.718 -2.124 -16.398 1.00 92.25 208 THR A O 1
ATOM 1626 N N . ILE A 1 209 ? 7.645 -1.318 -17.229 1.00 90.31 209 ILE A N 1
ATOM 1627 C CA . ILE A 1 209 ? 8.505 -1.954 -16.220 1.00 90.31 209 ILE A CA 1
ATOM 1628 C C . ILE A 1 209 ? 8.133 -1.451 -14.822 1.00 90.31 209 ILE A C 1
ATOM 1630 O O . ILE A 1 209 ? 7.944 -2.258 -13.905 1.00 90.31 209 ILE A O 1
ATOM 1634 N N . HIS A 1 210 ? 7.953 -0.137 -14.660 1.00 91.62 210 HIS A N 1
ATOM 1635 C CA . HIS A 1 210 ? 7.525 0.444 -13.391 1.00 91.62 210 HIS A CA 1
ATOM 1636 C C . HIS A 1 210 ? 6.148 -0.091 -12.957 1.00 91.62 210 HIS A C 1
ATOM 1638 O O . HIS A 1 210 ? 5.985 -0.554 -11.824 1.00 91.62 210 HIS A O 1
ATOM 1644 N N . ALA A 1 211 ? 5.164 -0.120 -13.861 1.00 92.88 211 ALA A N 1
ATOM 1645 C CA . ALA A 1 211 ? 3.824 -0.630 -13.574 1.00 92.88 211 ALA A CA 1
ATOM 1646 C C . ALA A 1 211 ? 3.815 -2.127 -13.209 1.00 92.88 211 ALA A C 1
ATOM 1648 O O . ALA A 1 211 ? 3.104 -2.540 -12.285 1.00 92.88 211 ALA A O 1
ATOM 1649 N N . LEU A 1 212 ? 4.626 -2.945 -13.889 1.00 91.81 212 LEU A N 1
ATOM 1650 C CA . LEU A 1 212 ? 4.807 -4.366 -13.585 1.00 91.81 212 LEU A CA 1
ATOM 1651 C C . LEU A 1 212 ? 5.409 -4.567 -12.197 1.00 91.81 212 LEU A C 1
ATOM 1653 O O . LEU A 1 212 ? 4.922 -5.395 -11.430 1.00 91.81 212 LEU A O 1
ATOM 1657 N N . TRP A 1 213 ? 6.421 -3.779 -11.844 1.00 90.19 213 TRP A N 1
ATOM 1658 C CA . TRP A 1 213 ? 7.077 -3.861 -10.546 1.00 90.19 213 TRP A CA 1
ATOM 1659 C C . TRP A 1 213 ? 6.157 -3.455 -9.393 1.00 90.19 213 TRP A C 1
ATOM 1661 O O . TRP A 1 213 ? 6.083 -4.157 -8.382 1.00 90.19 213 TRP A O 1
ATOM 1671 N N . VAL A 1 214 ? 5.399 -2.367 -9.556 1.00 91.19 214 VAL A N 1
ATOM 1672 C CA . VAL A 1 214 ? 4.371 -1.940 -8.594 1.00 91.19 214 VAL A CA 1
ATOM 1673 C C . VAL A 1 214 ? 3.303 -3.024 -8.426 1.00 91.19 214 VAL A C 1
ATOM 1675 O O . VAL A 1 214 ? 2.941 -3.381 -7.305 1.00 91.19 214 VAL A O 1
ATOM 1678 N N . THR A 1 215 ? 2.835 -3.610 -9.527 1.00 91.81 215 THR A N 1
ATOM 1679 C CA . THR A 1 215 ? 1.826 -4.680 -9.499 1.00 91.81 215 THR A CA 1
ATOM 1680 C C . THR A 1 215 ? 2.359 -5.943 -8.817 1.00 91.81 215 THR A C 1
ATOM 1682 O O . THR A 1 215 ? 1.678 -6.516 -7.965 1.00 91.81 215 THR A O 1
ATOM 1685 N N . ALA A 1 216 ? 3.609 -6.319 -9.092 1.00 87.56 216 ALA A N 1
ATOM 1686 C CA . ALA A 1 216 ? 4.288 -7.465 -8.490 1.00 87.56 216 ALA A CA 1
ATOM 1687 C C . ALA A 1 216 ? 4.491 -7.341 -6.970 1.00 87.56 216 ALA A C 1
ATOM 1689 O O . ALA A 1 216 ? 4.638 -8.344 -6.268 1.00 87.56 216 ALA A O 1
ATOM 1690 N N . ARG A 1 217 ? 4.469 -6.113 -6.442 1.00 88.62 217 ARG A N 1
ATOM 1691 C CA . ARG A 1 217 ? 4.504 -5.811 -5.002 1.00 88.62 217 ARG A CA 1
ATOM 1692 C C . ARG A 1 217 ? 3.136 -5.883 -4.324 1.00 88.62 217 ARG A C 1
ATOM 1694 O O . ARG A 1 217 ? 3.060 -5.709 -3.112 1.00 88.62 217 ARG A O 1
ATOM 1701 N N . GLY A 1 218 ? 2.074 -6.162 -5.079 1.00 88.00 218 GLY A N 1
ATOM 1702 C CA . GLY A 1 218 ? 0.698 -6.166 -4.587 1.00 88.00 218 GLY A CA 1
ATOM 1703 C C . GLY A 1 218 ? -0.063 -4.870 -4.865 1.00 88.00 218 GLY A C 1
ATOM 1704 O O . GLY A 1 218 ? -1.108 -4.666 -4.255 1.00 88.00 218 GLY A O 1
ATOM 1705 N N . GLY A 1 219 ? 0.434 -4.026 -5.775 1.00 91.81 219 GLY A N 1
ATOM 1706 C CA . GLY A 1 219 ? -0.178 -2.752 -6.152 1.00 91.81 219 GLY A CA 1
ATOM 1707 C C . GLY A 1 219 ? 0.137 -1.615 -5.179 1.00 91.81 219 GLY A C 1
ATOM 1708 O O . GLY A 1 219 ? 0.904 -1.763 -4.228 1.00 91.81 219 GLY A O 1
ATOM 1709 N N . ILE A 1 220 ? -0.459 -0.452 -5.430 1.00 93.75 220 ILE A N 1
ATOM 1710 C CA . ILE A 1 220 ? -0.375 0.710 -4.542 1.00 93.75 220 ILE A CA 1
ATOM 1711 C C . ILE A 1 220 ? -1.487 0.577 -3.503 1.00 93.75 220 ILE A C 1
ATOM 1713 O O . ILE A 1 220 ? -2.646 0.363 -3.863 1.00 93.75 220 ILE A O 1
ATOM 1717 N N . LEU A 1 221 ? -1.148 0.723 -2.221 1.00 95.19 221 LEU A N 1
ATOM 1718 C CA . LEU A 1 221 ? -2.114 0.729 -1.123 1.00 95.19 221 LEU A CA 1
ATOM 1719 C C . LEU A 1 221 ? -2.234 2.146 -0.540 1.00 95.19 221 LEU A C 1
ATOM 1721 O O . LEU A 1 221 ? -1.411 2.531 0.291 1.00 95.19 221 LEU A O 1
ATOM 1725 N N . PRO A 1 222 ? -3.256 2.935 -0.922 1.00 95.81 222 PRO A N 1
ATOM 1726 C CA . PRO A 1 222 ? -3.453 4.273 -0.375 1.00 95.81 222 PRO A CA 1
ATOM 1727 C C . PRO A 1 222 ? -3.736 4.216 1.127 1.00 95.81 222 PRO A C 1
ATOM 1729 O O . PRO A 1 222 ? -4.654 3.507 1.556 1.00 95.81 222 PRO A O 1
ATOM 1732 N N . ALA A 1 223 ? -2.973 4.976 1.913 1.00 95.25 223 ALA A N 1
ATOM 1733 C CA . ALA A 1 223 ? -3.024 4.939 3.372 1.00 95.25 223 ALA A CA 1
ATOM 1734 C C . ALA A 1 223 ? -4.414 5.295 3.928 1.00 95.25 223 ALA A C 1
ATOM 1736 O O . ALA A 1 223 ? -5.044 4.475 4.590 1.00 95.25 223 ALA A O 1
ATOM 1737 N N . ASP A 1 224 ? -4.956 6.456 3.551 1.00 94.19 224 ASP A N 1
ATOM 1738 C CA . ASP A 1 224 ? -6.244 6.946 4.061 1.00 94.19 224 ASP A CA 1
ATOM 1739 C C . ASP A 1 224 ? -7.430 6.014 3.728 1.00 94.19 224 ASP A C 1
ATOM 1741 O O . ASP A 1 224 ? -8.216 5.670 4.615 1.00 94.19 224 ASP A O 1
ATOM 1745 N N . ARG A 1 225 ? -7.538 5.515 2.484 1.00 95.38 225 ARG A N 1
ATOM 1746 C CA . ARG A 1 225 ? -8.623 4.586 2.095 1.00 95.38 225 ARG A CA 1
ATOM 1747 C C . ARG A 1 225 ? -8.528 3.253 2.839 1.00 95.38 225 ARG A C 1
ATOM 1749 O O . ARG A 1 225 ? -9.549 2.733 3.300 1.00 95.38 225 ARG A O 1
ATOM 1756 N N . ASN A 1 226 ? -7.321 2.701 2.979 1.00 95.88 226 ASN A N 1
ATOM 1757 C CA . ASN A 1 226 ? -7.109 1.456 3.719 1.00 95.88 226 ASN A CA 1
ATOM 1758 C C . ASN A 1 226 ? -7.384 1.633 5.214 1.00 95.88 226 ASN A C 1
ATOM 1760 O O . ASN A 1 226 ? -8.065 0.791 5.797 1.00 95.88 226 ASN A O 1
ATOM 1764 N N . TYR A 1 227 ? -6.933 2.739 5.811 1.00 95.56 227 TYR A N 1
ATOM 1765 C CA . TYR A 1 227 ? -7.229 3.086 7.198 1.0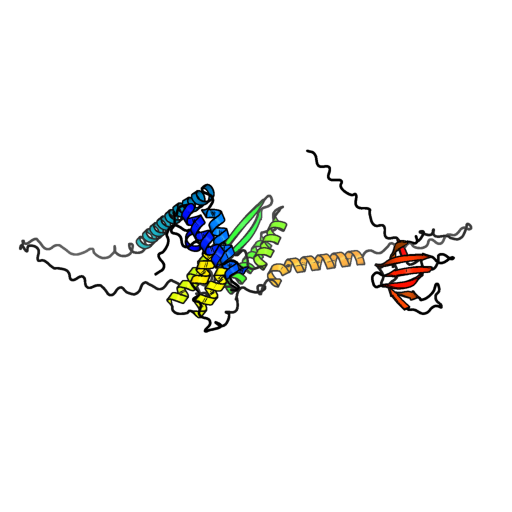0 95.56 227 TYR A CA 1
ATOM 1766 C C . TYR A 1 227 ? -8.741 3.119 7.443 1.00 95.56 227 TYR A C 1
ATOM 1768 O O . TYR A 1 227 ? -9.248 2.378 8.284 1.00 95.56 227 TYR A O 1
ATOM 1776 N N . ARG A 1 228 ? -9.489 3.909 6.658 1.00 94.75 228 ARG A N 1
ATOM 1777 C CA . ARG A 1 228 ? -10.950 4.034 6.809 1.00 94.75 228 ARG A CA 1
ATOM 1778 C C . ARG A 1 228 ? -11.658 2.692 6.663 1.00 94.75 228 ARG A C 1
ATOM 1780 O O . ARG A 1 228 ? -12.539 2.378 7.461 1.00 94.75 228 ARG A O 1
ATOM 1787 N N . THR A 1 229 ? -11.254 1.892 5.677 1.00 94.44 229 THR A N 1
ATOM 1788 C CA . THR A 1 229 ? -11.875 0.589 5.409 1.00 94.44 229 THR A CA 1
ATOM 1789 C C . THR A 1 229 ? -11.638 -0.401 6.546 1.00 94.44 229 THR A C 1
ATOM 1791 O O . THR A 1 229 ? -12.576 -1.056 6.999 1.00 94.44 229 THR A O 1
ATOM 1794 N N . LEU A 1 230 ? -10.409 -0.488 7.057 1.00 94.31 230 LEU A N 1
ATOM 1795 C CA . LEU A 1 230 ? -10.107 -1.365 8.184 1.00 94.31 230 LEU A CA 1
ATOM 1796 C C . LEU A 1 230 ? -10.760 -0.891 9.480 1.00 94.31 230 LEU A C 1
ATOM 1798 O O . LEU A 1 230 ? -11.289 -1.705 10.225 1.00 94.31 230 LEU A O 1
ATOM 1802 N N . MET A 1 231 ? -10.786 0.412 9.746 1.00 94.00 231 MET A N 1
ATOM 1803 C CA . MET A 1 231 ? -11.466 0.955 10.924 1.00 94.00 231 MET A CA 1
ATOM 1804 C C . MET A 1 231 ? -12.972 0.691 10.888 1.00 94.00 231 MET A C 1
ATOM 1806 O O . MET A 1 231 ? -13.572 0.379 11.917 1.00 94.00 231 MET A O 1
ATOM 1810 N N . HIS A 1 232 ? -13.586 0.778 9.705 1.00 93.25 232 HIS A N 1
ATOM 1811 C CA . HIS A 1 232 ? -14.979 0.384 9.496 1.00 93.25 232 HIS A CA 1
ATOM 1812 C C . HIS A 1 232 ? -15.192 -1.101 9.808 1.00 93.25 232 HIS A C 1
ATOM 1814 O O . HIS A 1 232 ? -16.085 -1.437 10.583 1.00 93.25 232 HIS A O 1
ATOM 1820 N N . GLN A 1 233 ? -14.333 -1.976 9.278 1.00 93.12 233 GLN A N 1
ATOM 1821 C CA . GLN A 1 233 ? -14.356 -3.412 9.571 1.00 93.12 233 GLN A CA 1
ATOM 1822 C C . GLN A 1 233 ? -14.191 -3.695 11.070 1.00 93.12 233 GLN A C 1
ATOM 1824 O O . GLN A 1 233 ? -15.004 -4.412 11.646 1.00 93.12 233 GLN A O 1
ATOM 1829 N N . ALA A 1 234 ? -13.206 -3.085 11.733 1.00 91.75 234 ALA A N 1
ATOM 1830 C CA . ALA A 1 234 ? -12.958 -3.267 13.162 1.00 91.75 234 ALA A CA 1
ATOM 1831 C C . ALA A 1 234 ? -14.187 -2.899 14.006 1.00 91.75 234 ALA A C 1
ATOM 1833 O O . ALA A 1 234 ? -14.611 -3.675 14.860 1.00 91.75 234 ALA A O 1
ATOM 1834 N N . ARG A 1 235 ? -14.823 -1.755 13.721 1.00 91.75 235 ARG A N 1
ATOM 1835 C CA . ARG A 1 235 ? -16.073 -1.343 14.385 1.00 91.75 235 ARG A CA 1
ATOM 1836 C C . ARG A 1 235 ? -17.223 -2.306 14.103 1.00 91.75 235 ARG A C 1
ATOM 1838 O O . ARG A 1 235 ? -18.028 -2.570 14.991 1.00 91.75 235 ARG A O 1
ATOM 1845 N N . ALA A 1 236 ? -17.302 -2.837 12.885 1.00 91.38 236 ALA A N 1
ATOM 1846 C CA . ALA A 1 236 ? -18.315 -3.809 12.503 1.00 91.38 236 ALA A CA 1
ATOM 1847 C C . ALA A 1 236 ? -18.142 -5.152 13.240 1.00 91.38 236 ALA A C 1
ATOM 1849 O O . ALA A 1 236 ? -19.142 -5.736 13.660 1.00 91.38 236 ALA A O 1
ATOM 1850 N N . PHE A 1 237 ? -16.912 -5.626 13.449 1.00 89.94 237 PHE A N 1
ATOM 1851 C CA . PHE A 1 237 ? -16.635 -6.805 14.281 1.00 89.94 237 PHE A CA 1
ATOM 1852 C C . PHE A 1 237 ? -16.897 -6.537 15.766 1.00 89.94 237 PHE A C 1
ATOM 1854 O O . PHE A 1 237 ? -17.539 -7.350 16.428 1.00 89.94 237 PHE A O 1
ATOM 1861 N N . LEU A 1 238 ? -16.529 -5.352 16.262 1.00 88.44 238 LEU A N 1
ATOM 1862 C CA . LEU A 1 238 ? -16.807 -4.950 17.641 1.00 88.44 238 LEU A CA 1
ATOM 1863 C C . LEU A 1 238 ? -18.315 -4.917 17.934 1.00 88.44 238 LEU A C 1
ATOM 1865 O O . LEU A 1 238 ? -18.754 -5.403 18.973 1.00 88.44 238 LEU A O 1
ATOM 1869 N N . ALA A 1 239 ? -19.119 -4.412 16.992 1.00 88.25 239 ALA A N 1
ATOM 1870 C CA . ALA A 1 239 ? -20.580 -4.416 17.086 1.00 88.25 239 ALA A CA 1
ATOM 1871 C C . ALA A 1 239 ? -21.180 -5.836 17.113 1.00 88.25 239 ALA A C 1
ATOM 1873 O O . ALA A 1 239 ? -22.269 -6.030 17.642 1.00 88.25 239 ALA A O 1
ATOM 1874 N N . ARG A 1 240 ? -20.465 -6.831 16.572 1.00 89.69 240 ARG A N 1
ATOM 1875 C CA . ARG A 1 240 ? -20.822 -8.260 16.608 1.00 89.69 240 ARG A CA 1
ATOM 1876 C C . ARG A 1 240 ? -20.252 -8.995 17.827 1.00 89.69 240 ARG A C 1
ATOM 1878 O O . ARG A 1 240 ? -20.364 -10.210 17.888 1.00 89.69 240 ARG A O 1
ATOM 1885 N N . GLN A 1 241 ? -19.647 -8.271 18.773 1.00 87.94 241 GLN A N 1
ATOM 1886 C CA . GLN A 1 241 ? -18.956 -8.811 19.951 1.00 87.94 241 GLN A CA 1
ATOM 1887 C C . GLN A 1 241 ? -17.702 -9.656 19.641 1.00 87.94 241 GLN A C 1
ATOM 1889 O O . GLN A 1 241 ? -17.128 -10.250 20.551 1.00 87.94 241 GLN A O 1
ATOM 1894 N N . ASP A 1 242 ? -17.204 -9.639 18.401 1.00 86.81 242 ASP A N 1
ATOM 1895 C CA . ASP A 1 242 ? -15.937 -10.276 18.020 1.00 86.81 242 ASP A CA 1
ATOM 1896 C C . ASP A 1 242 ? -14.767 -9.315 18.293 1.00 86.81 242 ASP A C 1
ATOM 1898 O O . ASP A 1 242 ? -14.309 -8.555 17.430 1.00 86.81 242 ASP A O 1
ATOM 1902 N N . ARG A 1 243 ? -14.336 -9.290 19.558 1.00 86.00 243 ARG A N 1
ATOM 1903 C CA . ARG A 1 243 ? -13.299 -8.371 20.052 1.00 86.00 243 ARG A CA 1
ATOM 1904 C C . ARG A 1 243 ? -11.908 -8.712 19.526 1.00 86.00 243 ARG A C 1
ATOM 1906 O O . ARG A 1 243 ? -11.144 -7.794 19.239 1.00 86.00 243 ARG A O 1
ATOM 1913 N N . ASP A 1 244 ? -11.599 -9.994 19.351 1.00 85.56 244 ASP A N 1
ATOM 1914 C CA . ASP A 1 244 ? -10.291 -10.440 18.866 1.00 85.56 244 ASP A CA 1
ATOM 1915 C C . ASP A 1 244 ? -10.061 -10.011 17.416 1.00 85.56 244 ASP A C 1
ATOM 1917 O O . ASP A 1 244 ? -9.001 -9.473 17.071 1.00 85.56 244 ASP A O 1
ATOM 1921 N N . MET A 1 245 ? -11.061 -10.198 16.551 1.00 86.50 245 MET A N 1
ATOM 1922 C CA . MET A 1 245 ? -10.986 -9.754 15.163 1.00 86.50 245 MET A CA 1
ATOM 1923 C C . MET A 1 245 ? -10.937 -8.226 15.081 1.00 86.50 245 MET A C 1
ATOM 1925 O O . MET A 1 245 ? -10.096 -7.675 14.365 1.00 86.50 245 MET A O 1
ATOM 1929 N N . ALA A 1 246 ? -11.779 -7.535 15.858 1.00 89.19 246 ALA A N 1
ATOM 1930 C CA . ALA A 1 246 ? -11.783 -6.076 15.927 1.00 89.19 246 ALA A CA 1
ATOM 1931 C C . ALA A 1 246 ? -10.410 -5.515 16.333 1.00 89.19 246 ALA A C 1
ATOM 1933 O O . ALA A 1 246 ? -9.895 -4.624 15.656 1.00 89.19 246 ALA A O 1
ATOM 1934 N N . TYR A 1 247 ? -9.787 -6.086 17.369 1.00 87.06 247 TYR A N 1
ATOM 1935 C CA . TYR A 1 247 ? -8.451 -5.719 17.840 1.00 87.06 247 TYR A CA 1
ATOM 1936 C C . TYR A 1 247 ? -7.391 -5.899 16.749 1.00 87.06 247 TYR A C 1
ATOM 1938 O O . TYR A 1 247 ? -6.646 -4.971 16.424 1.00 87.06 247 TYR A O 1
ATOM 1946 N N . ASN A 1 248 ? -7.338 -7.082 16.131 1.00 88.00 248 ASN A N 1
ATOM 1947 C CA . ASN A 1 248 ? -6.330 -7.382 15.116 1.00 88.00 248 ASN A CA 1
ATOM 1948 C C . ASN A 1 248 ? -6.477 -6.489 13.871 1.00 88.00 248 ASN A C 1
ATOM 1950 O O . ASN A 1 248 ? -5.475 -6.067 13.289 1.00 88.00 248 ASN A O 1
ATOM 1954 N N . ILE A 1 249 ? -7.709 -6.180 13.459 1.00 91.12 249 ILE A N 1
ATOM 1955 C CA . ILE A 1 249 ? -7.978 -5.283 12.328 1.00 91.12 249 ILE A CA 1
ATOM 1956 C C . ILE A 1 249 ? -7.630 -3.833 12.685 1.00 91.12 249 ILE A C 1
ATOM 1958 O O . ILE A 1 249 ? -7.013 -3.151 11.868 1.00 91.12 249 ILE A O 1
ATOM 1962 N N . ALA A 1 250 ? -7.960 -3.365 13.892 1.00 91.44 250 ALA A N 1
ATOM 1963 C CA . ALA A 1 250 ? -7.600 -2.024 14.357 1.00 91.44 250 ALA A CA 1
ATOM 1964 C C . ALA A 1 250 ? -6.075 -1.833 14.400 1.00 91.44 250 ALA A C 1
ATOM 1966 O O . ALA A 1 250 ? -5.557 -0.843 13.879 1.00 91.44 250 ALA A O 1
ATOM 1967 N N . ARG A 1 251 ? -5.331 -2.834 14.889 1.00 89.94 251 ARG A N 1
ATOM 1968 C CA . ARG A 1 251 ? -3.859 -2.838 14.857 1.00 89.94 251 ARG A CA 1
ATOM 1969 C C . ARG A 1 251 ? -3.311 -2.757 13.429 1.00 89.94 251 ARG A C 1
ATOM 1971 O O . ARG A 1 251 ? -2.348 -2.040 13.172 1.00 89.94 251 ARG A O 1
ATOM 1978 N N . GLN A 1 252 ? -3.932 -3.454 12.477 1.00 91.50 252 GLN A N 1
ATOM 1979 C CA . GLN A 1 252 ? -3.581 -3.321 11.062 1.00 91.50 252 GLN A CA 1
ATOM 1980 C C . GLN A 1 252 ? -3.948 -1.953 10.486 1.00 91.50 252 GLN A C 1
ATOM 1982 O O . GLN A 1 252 ? -3.250 -1.482 9.594 1.00 91.50 252 GLN A O 1
ATOM 1987 N N . ALA A 1 253 ? -5.021 -1.318 10.959 1.00 93.56 253 ALA A N 1
ATOM 1988 C CA . ALA A 1 253 ? -5.413 0.017 10.525 1.00 93.56 253 ALA A CA 1
ATOM 1989 C C . ALA A 1 253 ? -4.391 1.060 10.980 1.00 93.56 253 ALA A C 1
ATOM 1991 O O . ALA A 1 253 ? -4.024 1.920 10.184 1.00 93.56 253 ALA A O 1
ATOM 1992 N N . ARG A 1 254 ? -3.856 0.930 12.204 1.00 92.81 254 ARG A N 1
ATOM 1993 C CA . ARG A 1 254 ? -2.796 1.802 12.739 1.00 92.81 254 ARG A CA 1
ATOM 1994 C C . ARG A 1 254 ? -1.586 1.903 11.807 1.00 92.81 254 ARG A C 1
ATOM 1996 O O . ARG A 1 254 ? -1.043 2.986 11.648 1.00 92.81 254 ARG A O 1
ATOM 2003 N N . GLN A 1 255 ? -1.213 0.820 11.121 1.00 92.38 255 GLN A N 1
ATOM 2004 C CA . GLN A 1 255 ? -0.101 0.824 10.153 1.00 92.38 255 GLN A CA 1
ATOM 2005 C C . GLN A 1 255 ? -0.344 1.723 8.926 1.00 92.38 255 GLN A C 1
ATOM 2007 O O . GLN A 1 255 ? 0.603 2.088 8.240 1.00 92.38 255 GLN A O 1
ATOM 2012 N N . PHE A 1 256 ? -1.602 2.067 8.636 1.00 94.50 256 PHE A N 1
ATOM 2013 C CA . PHE A 1 256 ? -2.001 2.949 7.533 1.00 94.50 256 PHE A CA 1
ATOM 2014 C C . PHE A 1 256 ? -2.411 4.343 8.028 1.00 94.50 256 PHE A C 1
ATOM 2016 O O . PHE A 1 256 ? -2.858 5.165 7.230 1.00 94.50 256 PHE A O 1
ATOM 2023 N N . ALA A 1 257 ? -2.293 4.614 9.331 1.00 94.31 257 ALA A N 1
ATOM 2024 C CA . ALA A 1 257 ? -2.627 5.906 9.903 1.00 94.31 257 ALA A CA 1
ATOM 2025 C C . ALA A 1 257 ? -1.566 6.943 9.517 1.00 94.31 257 ALA A C 1
ATOM 2027 O O . ALA A 1 257 ? -0.385 6.783 9.821 1.00 94.31 257 ALA A O 1
ATOM 2028 N N . THR A 1 258 ? -1.994 8.020 8.865 1.00 93.19 258 THR A N 1
ATOM 2029 C CA . THR A 1 258 ? -1.115 9.127 8.457 1.00 93.19 258 THR A CA 1
ATOM 2030 C C . THR A 1 258 ? -1.129 10.283 9.449 1.00 93.19 258 THR A C 1
ATOM 2032 O O . THR A 1 258 ? -0.259 11.147 9.396 1.00 93.19 258 THR A O 1
ATOM 2035 N N . THR A 1 259 ? -2.111 10.321 10.353 1.00 91.94 259 THR A N 1
ATOM 2036 C CA . THR A 1 259 ? -2.252 11.376 11.360 1.00 91.94 259 THR A CA 1
ATOM 2037 C C . THR A 1 259 ? -2.263 10.807 12.773 1.00 91.94 259 THR A C 1
ATOM 2039 O O . THR A 1 259 ? -2.717 9.686 13.011 1.00 91.94 259 THR A O 1
ATOM 2042 N N . VAL A 1 260 ? -1.823 11.619 13.734 1.00 91.00 260 VAL A N 1
ATOM 2043 C CA . VAL A 1 260 ? -1.838 11.281 15.166 1.00 91.00 260 VAL A CA 1
ATOM 2044 C C . VAL A 1 260 ? -3.254 10.932 15.640 1.00 91.00 260 VAL A C 1
ATOM 2046 O O . VAL A 1 260 ? -3.456 9.937 16.332 1.00 91.00 260 VAL A O 1
ATOM 2049 N N . GLY A 1 261 ? -4.275 11.681 15.206 1.00 88.19 261 GLY A N 1
ATOM 2050 C CA . GLY A 1 261 ? -5.663 11.360 15.539 1.00 88.19 261 GLY A CA 1
ATOM 2051 C C . GLY A 1 261 ? -6.132 10.020 14.976 1.00 88.19 261 GLY A C 1
ATOM 2052 O O . GLY A 1 261 ? -6.919 9.337 15.633 1.00 88.19 261 GLY A O 1
ATOM 2053 N N . GLN A 1 262 ? -5.649 9.614 13.797 1.00 92.31 262 GLN A N 1
ATOM 2054 C CA . GLN A 1 262 ? -5.940 8.296 13.234 1.00 92.31 262 GLN A CA 1
ATOM 2055 C C . GLN A 1 262 ? -5.275 7.171 14.039 1.00 92.31 262 GLN A C 1
ATOM 2057 O O . GLN A 1 262 ? -5.921 6.151 14.289 1.00 92.31 262 GLN A O 1
ATOM 2062 N N . GLN A 1 263 ? -4.029 7.367 14.477 1.00 90.94 263 GLN A N 1
ATOM 2063 C CA . GLN A 1 263 ? -3.327 6.427 15.357 1.00 90.94 263 GLN A CA 1
ATOM 2064 C C . GLN A 1 263 ? -4.094 6.262 16.671 1.00 90.94 263 GLN A C 1
ATOM 2066 O O . GLN A 1 263 ? -4.557 5.166 16.972 1.00 90.94 263 GLN A O 1
ATOM 2071 N N . TYR A 1 264 ? -4.392 7.375 17.347 1.00 87.38 264 TYR A N 1
ATOM 2072 C CA . TYR A 1 264 ? -5.167 7.369 18.586 1.00 87.38 264 TYR A CA 1
ATOM 2073 C C . TYR A 1 264 ? -6.547 6.721 18.421 1.00 87.38 264 TYR A C 1
ATOM 2075 O O . TYR A 1 264 ? -7.006 6.006 19.302 1.00 87.38 264 TYR A O 1
ATOM 2083 N N . MET A 1 265 ? -7.247 6.954 17.303 1.00 88.81 265 MET A N 1
ATOM 2084 C CA . MET A 1 265 ? -8.539 6.302 17.060 1.00 88.81 265 MET A CA 1
ATOM 2085 C C . MET A 1 265 ? -8.423 4.791 16.855 1.00 88.81 265 MET A C 1
ATOM 2087 O O . MET A 1 265 ? -9.336 4.064 17.242 1.00 88.81 265 MET A O 1
ATOM 2091 N N . ALA A 1 266 ? -7.350 4.319 16.219 1.00 89.50 266 ALA A N 1
ATOM 2092 C CA . ALA A 1 266 ? -7.098 2.888 16.083 1.00 89.50 266 ALA A CA 1
ATOM 2093 C C . ALA A 1 266 ? -6.776 2.265 17.448 1.00 89.50 266 ALA A C 1
ATOM 2095 O O . ALA A 1 266 ? -7.323 1.214 17.776 1.00 89.50 266 ALA A O 1
ATOM 2096 N N . ASP A 1 267 ? -5.981 2.959 18.262 1.00 86.25 267 ASP A N 1
ATOM 2097 C CA . ASP A 1 267 ? -5.620 2.537 19.616 1.00 86.25 267 ASP A CA 1
ATOM 2098 C C . ASP A 1 267 ? -6.794 2.617 20.598 1.00 86.25 267 ASP A C 1
ATOM 2100 O O . ASP A 1 267 ? -6.890 1.805 21.505 1.00 86.25 267 ASP A O 1
ATOM 2104 N N . SER A 1 268 ? -7.739 3.541 20.421 1.00 84.31 268 SER A N 1
ATOM 2105 C CA . SER A 1 268 ? -8.886 3.675 21.330 1.00 84.31 268 SER A CA 1
ATOM 2106 C C . SER A 1 268 ? -9.997 2.653 21.083 1.00 84.31 268 SER A C 1
ATOM 2108 O O . SER A 1 268 ? -10.791 2.376 21.981 1.00 84.31 268 SER A O 1
ATOM 2110 N N . LEU A 1 269 ? -10.059 2.059 19.885 1.00 78.38 269 LEU A N 1
ATOM 2111 C CA . LEU A 1 269 ? -10.903 0.885 19.615 1.00 78.38 269 LEU A CA 1
ATOM 2112 C C . LEU A 1 269 ? -10.357 -0.392 20.261 1.00 78.38 269 LEU A C 1
ATOM 2114 O O . LEU A 1 269 ? -11.065 -1.397 20.333 1.00 78.38 269 LEU A O 1
ATOM 2118 N N . VAL A 1 270 ? -9.113 -0.341 20.722 1.00 67.94 270 VAL A N 1
ATOM 2119 C CA . VAL A 1 270 ? -8.428 -1.394 21.448 1.00 67.94 270 VAL A CA 1
ATOM 2120 C C . VAL A 1 270 ? -8.545 -1.069 22.942 1.00 67.94 270 VAL A C 1
ATOM 2122 O O . VAL A 1 270 ? -7.839 -0.195 23.437 1.00 67.94 270 VAL A O 1
ATOM 2125 N N . PRO A 1 271 ? -9.433 -1.718 23.715 1.00 57.28 271 PRO A N 1
ATOM 2126 C CA . PRO A 1 271 ? -9.330 -1.603 25.162 1.00 57.28 271 PRO A CA 1
ATOM 2127 C C . PRO A 1 271 ? -7.970 -2.155 25.604 1.00 57.28 271 PRO A C 1
ATOM 2129 O O . PRO A 1 271 ? -7.484 -3.141 25.044 1.00 57.28 271 PRO A O 1
ATOM 2132 N N . ALA A 1 272 ? -7.383 -1.545 26.636 1.00 52.88 272 ALA A N 1
ATOM 2133 C CA . ALA A 1 272 ? -6.263 -2.103 27.383 1.00 52.88 272 ALA A CA 1
ATOM 2134 C C . ALA A 1 272 ? -6.728 -3.382 28.104 1.00 52.88 272 ALA A C 1
ATOM 2136 O O . ALA A 1 272 ? -6.977 -3.382 29.302 1.00 52.88 272 ALA A O 1
ATOM 2137 N N . SER A 1 273 ? -6.939 -4.466 27.360 1.00 46.03 273 SER A N 1
ATOM 2138 C CA . SER A 1 273 ? -7.147 -5.794 27.920 1.00 46.03 273 SER A CA 1
ATOM 2139 C C . SER A 1 273 ? -5.916 -6.636 27.596 1.00 46.03 273 SER A C 1
ATOM 2141 O O . SER A 1 273 ? -5.751 -7.057 26.450 1.00 46.03 273 SER A O 1
ATOM 2143 N N . PRO A 1 274 ? -5.049 -6.889 28.590 1.00 50.41 274 PRO A N 1
ATOM 2144 C CA . PRO A 1 274 ? -3.909 -7.788 28.461 1.00 50.41 274 PRO A CA 1
ATOM 2145 C C . PRO A 1 274 ? -4.311 -9.272 28.518 1.00 50.41 274 PRO A C 1
ATOM 2147 O O . PRO A 1 274 ? -3.453 -10.139 28.394 1.00 50.41 274 PRO A O 1
ATOM 2150 N N . GLN A 1 275 ? -5.592 -9.594 28.742 1.00 49.78 275 GLN A N 1
ATOM 2151 C CA . GLN A 1 275 ? -6.012 -10.946 29.141 1.00 49.78 275 GLN A CA 1
ATOM 2152 C C . GLN A 1 275 ? -6.174 -11.952 28.000 1.00 49.78 275 GLN A C 1
ATOM 2154 O O . GLN A 1 275 ? -6.457 -13.122 28.235 1.00 49.78 275 GLN A O 1
ATOM 2159 N N . SER A 1 276 ? -5.900 -11.553 26.769 1.00 47.00 276 SER A N 1
ATOM 2160 C CA . SER A 1 276 ? -5.661 -12.505 25.700 1.00 47.00 276 SER A CA 1
ATOM 2161 C C . SER A 1 276 ? -4.586 -11.919 24.815 1.00 47.00 276 SER A C 1
ATOM 2163 O O . SER A 1 276 ? -4.792 -10.902 24.157 1.00 47.00 276 SER A O 1
ATOM 2165 N N . ALA A 1 277 ? -3.433 -12.580 24.761 1.00 53.03 277 ALA A N 1
ATOM 2166 C CA . ALA A 1 277 ? -2.584 -12.550 23.585 1.00 53.03 277 ALA A CA 1
ATOM 2167 C C . ALA A 1 277 ? -3.437 -13.046 22.405 1.00 53.03 277 ALA A C 1
ATOM 2169 O O . ALA A 1 277 ? -3.375 -14.217 22.035 1.00 53.03 277 ALA A O 1
ATOM 2170 N N . ALA A 1 278 ? -4.329 -12.188 21.896 1.00 55.41 278 ALA A N 1
ATOM 2171 C CA . ALA A 1 278 ? -5.267 -12.499 20.839 1.00 55.41 278 ALA A CA 1
ATOM 2172 C C . ALA A 1 278 ? -4.413 -13.043 19.711 1.00 55.41 278 ALA A C 1
ATOM 2174 O O . ALA A 1 278 ? -3.522 -12.344 19.218 1.00 55.41 278 ALA A O 1
ATOM 2175 N N . ARG A 1 279 ? -4.604 -14.332 19.414 1.00 65.81 279 ARG A N 1
ATOM 2176 C CA . ARG A 1 279 ? -3.762 -15.094 18.498 1.00 65.81 279 ARG A CA 1
ATOM 2177 C C . ARG A 1 279 ? -3.538 -14.231 17.267 1.00 65.81 279 ARG A C 1
ATOM 2179 O O . ARG A 1 279 ? -4.504 -13.933 16.567 1.00 65.81 279 ARG A O 1
ATOM 2186 N N . GLN A 1 280 ? -2.299 -13.764 17.069 1.00 67.50 280 GLN A N 1
ATOM 2187 C CA . GLN A 1 280 ? -2.020 -12.783 16.025 1.00 67.50 280 GLN A CA 1
ATOM 2188 C C . GLN A 1 280 ? -2.555 -13.338 14.711 1.00 67.50 280 GLN A C 1
ATOM 2190 O O . GLN A 1 280 ? -2.132 -14.407 14.257 1.00 67.50 280 GLN A O 1
ATOM 2195 N N . LEU A 1 281 ? -3.533 -12.644 14.125 1.00 69.00 281 LEU A N 1
ATOM 2196 C CA . LEU A 1 281 ? -4.091 -13.097 12.862 1.00 69.00 281 LEU A CA 1
ATOM 2197 C C . LEU A 1 281 ? -2.970 -13.072 11.834 1.00 69.00 281 LEU A C 1
ATOM 2199 O O . LEU A 1 281 ? -2.348 -12.030 11.612 1.00 69.00 281 LEU A O 1
ATOM 2203 N N . LYS A 1 282 ? -2.733 -14.218 11.187 1.00 77.94 282 LYS A N 1
ATOM 2204 C CA . LYS A 1 282 ? -1.765 -14.320 10.096 1.00 77.94 282 LYS A CA 1
ATOM 2205 C C . LYS A 1 282 ? -2.069 -13.218 9.089 1.00 77.94 282 LYS A C 1
ATOM 2207 O O . LYS A 1 282 ? -3.145 -13.214 8.487 1.00 77.94 282 LYS A O 1
ATOM 2212 N N . ASN A 1 283 ? -1.126 -12.296 8.914 1.00 79.31 283 ASN A N 1
ATOM 2213 C CA . ASN A 1 283 ? -1.268 -11.230 7.941 1.00 79.31 283 ASN A CA 1
ATOM 2214 C C . ASN A 1 283 ? -1.361 -11.874 6.551 1.00 79.31 283 ASN A C 1
ATOM 2216 O O . ASN A 1 283 ? -0.392 -12.408 6.018 1.00 79.31 283 ASN A O 1
ATOM 2220 N N . ARG A 1 284 ? -2.559 -11.867 5.959 1.00 80.38 284 ARG A N 1
ATOM 2221 C CA . ARG A 1 284 ? -2.779 -12.472 4.635 1.00 80.38 284 ARG A CA 1
ATOM 2222 C C . ARG A 1 284 ? -2.098 -11.671 3.526 1.00 80.38 284 ARG A C 1
ATOM 2224 O O . ARG A 1 284 ? -2.005 -12.163 2.412 1.00 80.38 284 ARG A O 1
ATOM 2231 N N . TRP A 1 285 ? -1.634 -10.463 3.831 1.00 81.00 285 TRP A N 1
ATOM 2232 C CA . TRP A 1 285 ? -0.982 -9.549 2.904 1.00 81.00 285 TRP A CA 1
ATOM 2233 C C . TRP A 1 285 ? 0.536 -9.486 3.078 1.00 81.00 285 TRP A C 1
ATOM 2235 O O . TRP A 1 285 ? 1.204 -8.895 2.232 1.00 81.00 285 TRP A O 1
ATOM 2245 N N . SER A 1 286 ? 1.092 -10.107 4.126 1.00 72.69 286 SER A N 1
ATOM 2246 C CA . SE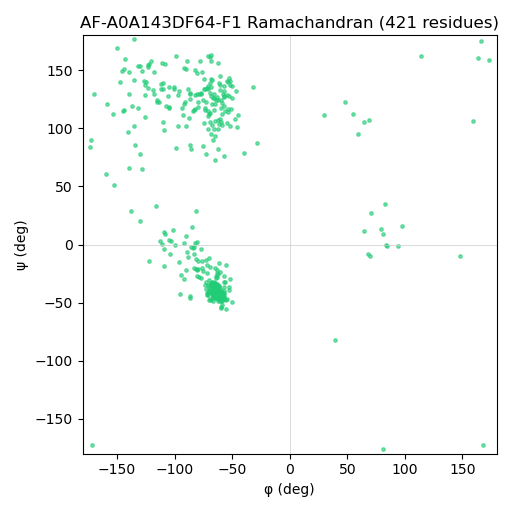R A 1 286 ? 2.541 -10.214 4.295 1.00 72.69 286 SER A CA 1
ATOM 2247 C C . SER A 1 286 ? 3.098 -11.295 3.378 1.00 72.69 286 SER A C 1
ATOM 2249 O O . SER A 1 286 ? 2.613 -12.429 3.395 1.00 72.69 286 SER A O 1
ATOM 2251 N N . GLY A 1 287 ? 4.136 -10.953 2.623 1.00 69.31 287 GLY A N 1
ATOM 2252 C CA . GLY A 1 287 ? 4.847 -11.884 1.760 1.00 69.31 287 GLY A CA 1
ATOM 2253 C C . GLY A 1 287 ? 4.695 -11.570 0.279 1.00 69.31 287 GLY A C 1
ATOM 2254 O O . GLY A 1 287 ? 3.815 -10.827 -0.171 1.00 69.31 287 GLY A O 1
ATOM 2255 N N . VAL A 1 288 ? 5.609 -12.162 -0.475 1.00 64.81 288 VAL A N 1
ATOM 2256 C CA . VAL A 1 288 ? 5.665 -12.070 -1.924 1.00 64.81 288 VAL A CA 1
ATOM 2257 C C . VAL A 1 288 ? 4.432 -12.771 -2.504 1.00 64.81 288 VAL A C 1
ATOM 2259 O O . VAL A 1 288 ? 4.149 -13.907 -2.132 1.00 64.81 288 VAL A O 1
ATOM 2262 N N . GLY A 1 289 ? 3.654 -12.091 -3.356 1.00 63.06 289 GLY A N 1
ATOM 2263 C CA . GLY A 1 289 ? 2.481 -12.699 -3.995 1.00 63.06 289 GLY A CA 1
ATOM 2264 C C . GLY A 1 289 ? 2.863 -14.004 -4.698 1.00 63.06 289 GLY A C 1
ATOM 2265 O O . GLY A 1 289 ? 3.923 -14.068 -5.322 1.00 63.06 289 GLY A O 1
ATOM 2266 N N . ALA A 1 290 ? 2.010 -15.031 -4.607 1.00 63.25 290 ALA A N 1
ATOM 2267 C CA . ALA A 1 290 ? 2.296 -16.383 -5.112 1.00 63.25 290 ALA A CA 1
ATOM 2268 C C . ALA A 1 290 ? 2.681 -16.421 -6.606 1.00 63.25 290 ALA A C 1
ATOM 2270 O O . ALA A 1 290 ? 3.280 -17.382 -7.073 1.00 63.25 290 ALA A O 1
ATOM 2271 N N . PHE A 1 291 ? 2.372 -15.353 -7.343 1.00 69.38 291 PHE A N 1
ATOM 2272 C CA . PHE A 1 291 ? 2.604 -15.228 -8.777 1.00 69.38 291 PHE A CA 1
ATOM 2273 C C . PHE A 1 291 ? 3.711 -14.236 -9.154 1.00 69.38 291 PHE A C 1
ATOM 2275 O O . PHE A 1 291 ? 3.847 -13.935 -10.335 1.00 69.38 291 PHE A O 1
ATOM 2282 N N . ARG A 1 292 ? 4.521 -13.720 -8.215 1.00 74.50 292 ARG A N 1
ATOM 2283 C CA . ARG A 1 292 ? 5.567 -12.727 -8.552 1.00 74.50 292 ARG A CA 1
ATOM 2284 C C . ARG A 1 292 ? 6.560 -13.247 -9.592 1.00 74.50 292 ARG A C 1
ATOM 2286 O O . ARG A 1 292 ? 6.917 -12.510 -10.504 1.00 74.50 292 ARG A O 1
ATOM 2293 N N . LEU A 1 293 ? 6.979 -14.507 -9.464 1.00 68.88 293 LEU A N 1
ATOM 2294 C CA . LEU A 1 293 ? 7.879 -15.140 -10.431 1.00 68.88 293 LEU A CA 1
ATOM 2295 C C . LEU A 1 293 ? 7.221 -15.255 -11.810 1.00 68.88 293 LEU A C 1
ATOM 2297 O O . LEU A 1 293 ? 7.856 -14.959 -12.813 1.00 68.88 293 LEU A O 1
ATOM 2301 N N . LEU A 1 294 ? 5.928 -15.590 -11.855 1.00 75.06 294 LEU A N 1
ATOM 2302 C CA . LEU A 1 294 ? 5.169 -15.676 -13.103 1.00 75.06 294 LEU A CA 1
ATOM 2303 C C . LEU A 1 294 ? 5.002 -14.297 -13.765 1.00 75.06 294 LEU A C 1
ATOM 2305 O O . LEU A 1 294 ? 5.196 -14.164 -14.969 1.00 75.06 294 LEU A O 1
ATOM 2309 N N . GLN A 1 295 ? 4.702 -13.258 -12.982 1.00 75.50 295 GLN A N 1
ATOM 2310 C CA . GLN A 1 295 ? 4.488 -11.887 -13.469 1.00 75.50 295 GLN A CA 1
ATOM 2311 C C . GLN A 1 295 ? 5.755 -11.247 -14.054 1.00 75.50 295 GLN A C 1
ATOM 2313 O O . GLN A 1 295 ? 5.663 -10.440 -14.981 1.00 75.50 295 GLN A O 1
ATOM 2318 N N . LEU A 1 296 ? 6.924 -11.606 -13.519 1.00 77.62 296 LEU A N 1
ATOM 2319 C CA . LEU A 1 296 ? 8.229 -11.121 -13.975 1.00 77.62 296 LEU A CA 1
ATOM 2320 C C . LEU A 1 296 ? 8.946 -12.120 -14.899 1.00 77.62 296 LEU A C 1
ATOM 2322 O O . LEU A 1 296 ? 10.037 -11.819 -15.376 1.00 77.62 296 LEU A O 1
ATOM 2326 N N . SER A 1 297 ? 8.343 -13.283 -15.180 1.00 77.62 297 SER A N 1
ATOM 2327 C CA . SER A 1 297 ? 8.955 -14.339 -15.999 1.00 77.62 297 SER A CA 1
ATOM 2328 C C . SER A 1 297 ? 9.464 -13.859 -17.361 1.00 77.62 297 SER A C 1
ATOM 2330 O O . SER A 1 297 ? 10.578 -14.248 -17.708 1.00 77.62 297 SER A O 1
ATOM 2332 N N . PRO A 1 298 ? 8.790 -12.953 -18.101 1.00 77.12 298 PRO A N 1
ATOM 2333 C CA . PRO A 1 298 ? 9.318 -12.537 -19.395 1.00 77.12 298 PRO A CA 1
ATOM 2334 C C . PRO A 1 298 ? 10.565 -11.641 -19.270 1.00 77.12 298 PRO A C 1
ATOM 2336 O O . PRO A 1 298 ? 11.408 -11.665 -20.159 1.00 77.12 298 PRO A O 1
ATOM 2339 N N . LEU A 1 299 ? 10.757 -10.926 -18.147 1.00 72.38 299 LEU A N 1
ATOM 2340 C CA . LEU A 1 299 ? 12.011 -10.202 -17.872 1.00 72.38 299 LEU A CA 1
ATOM 2341 C C . LEU A 1 299 ? 13.158 -11.167 -17.562 1.00 72.38 299 LEU A C 1
ATOM 2343 O O . LEU A 1 299 ? 14.271 -10.970 -18.044 1.00 72.38 299 LEU A O 1
ATOM 2347 N N . TYR A 1 300 ? 12.889 -12.220 -16.784 1.00 76.69 300 TYR A N 1
ATOM 2348 C CA . TYR A 1 300 ? 13.887 -13.254 -16.501 1.00 76.69 300 TYR A CA 1
ATOM 2349 C C . TYR A 1 300 ? 14.294 -14.007 -17.772 1.00 76.69 300 TYR A C 1
ATOM 2351 O O . TYR A 1 300 ? 15.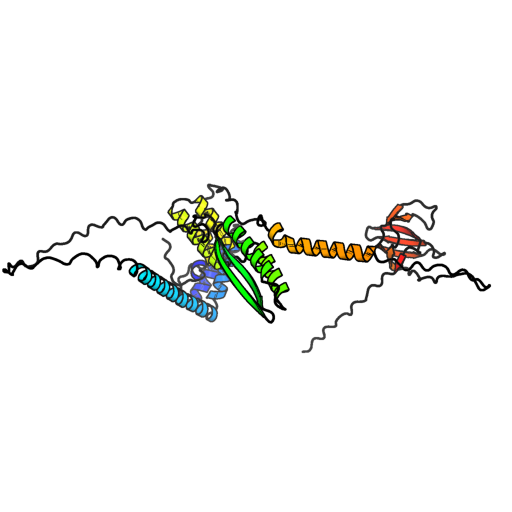480 -14.246 -17.982 1.00 76.69 300 TYR A O 1
ATOM 2359 N N . LEU A 1 301 ? 13.332 -14.324 -18.644 1.00 79.81 301 LEU A N 1
ATOM 2360 C CA . LEU A 1 301 ? 13.592 -14.974 -19.929 1.00 79.81 301 LEU A CA 1
ATOM 2361 C C . LEU A 1 301 ? 14.375 -14.070 -20.886 1.00 79.81 301 LEU A C 1
ATOM 2363 O O . LEU A 1 301 ? 15.322 -14.540 -21.508 1.00 79.81 301 LEU A O 1
ATOM 2367 N N . ALA A 1 302 ? 14.040 -12.780 -20.970 1.00 75.62 302 ALA A N 1
ATOM 2368 C CA . ALA A 1 302 ? 14.794 -11.829 -21.785 1.00 75.62 302 ALA A CA 1
ATOM 2369 C C . ALA A 1 302 ? 16.243 -11.677 -21.293 1.00 75.62 302 ALA A C 1
ATOM 2371 O O . ALA A 1 302 ? 17.164 -11.714 -22.102 1.00 75.62 302 ALA A O 1
ATOM 2372 N N . GLY A 1 303 ? 16.457 -11.578 -19.975 1.00 78.25 303 GLY A N 1
ATOM 2373 C CA . GLY A 1 303 ? 17.800 -11.529 -19.388 1.00 78.25 303 GLY A CA 1
ATOM 2374 C C . GLY A 1 303 ? 18.605 -12.815 -19.605 1.00 78.25 303 GLY A C 1
ATOM 2375 O O . GLY A 1 303 ? 19.803 -12.760 -19.866 1.00 78.25 303 GLY A O 1
ATOM 2376 N N . ALA A 1 304 ? 17.953 -13.978 -19.552 1.00 77.31 304 ALA A N 1
ATOM 2377 C CA . ALA A 1 304 ? 18.595 -15.247 -19.885 1.00 77.31 304 ALA A CA 1
ATOM 2378 C C . ALA A 1 304 ? 18.962 -15.318 -21.376 1.00 77.31 304 ALA A C 1
ATOM 2380 O O . ALA A 1 304 ? 20.066 -15.732 -21.713 1.00 77.31 304 ALA A O 1
ATOM 2381 N N . ALA A 1 305 ? 18.078 -14.865 -22.269 1.00 77.38 305 ALA A N 1
ATOM 2382 C CA . ALA A 1 305 ? 18.339 -14.838 -23.705 1.00 77.38 305 ALA A CA 1
ATOM 2383 C C . ALA A 1 305 ? 19.504 -13.903 -24.062 1.00 77.38 305 ALA A C 1
ATOM 2385 O O . ALA A 1 305 ? 20.376 -14.296 -24.831 1.00 77.38 305 ALA A O 1
ATOM 2386 N N . THR A 1 306 ? 19.580 -12.702 -23.478 1.00 78.19 306 THR A N 1
ATOM 2387 C CA . THR A 1 306 ? 20.713 -11.789 -23.712 1.00 78.19 306 THR A CA 1
ATOM 2388 C C . THR A 1 306 ? 22.019 -12.338 -23.153 1.00 78.19 306 THR A C 1
ATOM 2390 O O . THR A 1 306 ? 23.056 -12.189 -23.795 1.00 78.19 306 THR A O 1
ATOM 2393 N N . ALA A 1 307 ? 21.983 -13.019 -22.004 1.00 79.88 307 ALA A N 1
ATOM 2394 C CA . ALA A 1 307 ? 23.149 -13.705 -21.458 1.00 79.88 307 ALA A CA 1
ATOM 2395 C C . ALA A 1 307 ? 23.624 -14.840 -22.378 1.00 79.88 307 ALA A C 1
ATOM 2397 O O . ALA A 1 307 ? 24.821 -14.954 -22.622 1.00 79.88 307 ALA A O 1
ATOM 2398 N N . VAL A 1 308 ? 22.703 -15.633 -22.938 1.00 81.62 308 VAL A N 1
ATOM 2399 C CA . VAL A 1 308 ? 23.023 -16.699 -23.902 1.00 81.62 308 VAL A CA 1
ATOM 2400 C C . VAL A 1 308 ? 23.590 -16.124 -25.199 1.00 81.62 308 VAL A C 1
ATOM 2402 O O . VAL A 1 308 ? 24.601 -16.622 -25.679 1.00 81.62 308 VAL A O 1
ATOM 2405 N N . ILE A 1 309 ? 22.992 -15.061 -25.746 1.00 78.56 309 ILE A N 1
ATOM 2406 C CA . ILE A 1 309 ? 23.492 -14.396 -26.959 1.00 78.56 309 ILE A CA 1
ATOM 2407 C C . ILE A 1 309 ? 24.892 -13.830 -26.710 1.00 78.56 309 ILE A C 1
ATOM 2409 O O . ILE A 1 309 ? 25.799 -14.110 -27.485 1.00 78.56 309 ILE A O 1
ATOM 2413 N N . SER A 1 310 ? 25.089 -13.103 -25.607 1.00 76.88 310 SER A N 1
ATOM 2414 C CA . SER A 1 310 ? 26.397 -12.565 -25.211 1.00 76.88 310 SER A CA 1
ATOM 2415 C C . SER A 1 310 ? 27.442 -13.679 -25.067 1.00 76.88 310 SER A C 1
ATOM 2417 O O . SER A 1 310 ? 28.522 -13.609 -25.654 1.00 76.88 310 SER A O 1
ATOM 2419 N N . TRP A 1 311 ? 27.086 -14.767 -24.377 1.00 76.06 311 TRP A N 1
ATOM 2420 C CA . TRP A 1 311 ? 27.942 -15.942 -24.224 1.00 76.06 311 TRP A CA 1
ATOM 2421 C C . TRP A 1 311 ? 28.321 -16.571 -25.569 1.00 76.06 311 TRP A C 1
ATOM 2423 O O . TRP A 1 311 ? 29.479 -16.925 -25.774 1.00 76.06 311 TRP A O 1
ATOM 2433 N N . ASN A 1 312 ? 27.374 -16.672 -26.505 1.00 74.69 312 ASN A N 1
ATOM 2434 C CA . ASN A 1 312 ? 27.643 -17.220 -27.831 1.00 74.69 312 ASN A CA 1
ATOM 2435 C C . ASN A 1 312 ? 28.528 -16.282 -28.667 1.00 74.69 312 ASN A C 1
ATOM 2437 O O . ASN A 1 312 ? 29.486 -16.740 -29.272 1.00 74.69 312 ASN A O 1
ATOM 2441 N N . THR A 1 313 ? 28.303 -14.965 -28.611 1.00 73.88 313 THR A N 1
ATOM 2442 C CA . THR A 1 313 ? 29.137 -13.984 -29.332 1.00 73.88 313 THR A CA 1
ATOM 2443 C C . THR A 1 313 ? 30.587 -13.943 -28.849 1.00 73.88 313 THR A C 1
ATOM 2445 O O . THR A 1 313 ? 31.489 -13.757 -29.656 1.00 73.88 313 THR A O 1
ATOM 2448 N N . VAL A 1 314 ? 30.835 -14.153 -27.551 1.00 70.69 314 VAL A N 1
ATOM 2449 C CA . VAL A 1 314 ? 32.198 -14.263 -27.000 1.00 70.69 314 VAL A CA 1
ATOM 2450 C C . VAL A 1 314 ? 32.848 -15.589 -27.398 1.00 70.69 314 VAL A C 1
ATOM 2452 O O . VAL A 1 314 ? 34.057 -15.647 -27.597 1.00 70.69 314 VAL A O 1
ATOM 2455 N N . ARG A 1 315 ? 32.053 -16.655 -27.532 1.00 68.00 315 ARG A N 1
ATOM 2456 C CA . ARG A 1 315 ? 32.529 -17.980 -27.938 1.00 68.00 315 ARG A CA 1
ATOM 2457 C C . ARG A 1 315 ? 32.885 -18.054 -29.428 1.00 68.00 315 ARG A C 1
ATOM 2459 O O . ARG A 1 315 ? 33.842 -18.741 -29.763 1.00 68.00 315 ARG A O 1
ATOM 2466 N N . ASP A 1 316 ? 32.146 -17.343 -30.278 1.00 60.88 316 ASP A N 1
ATOM 2467 C CA . ASP A 1 316 ? 32.357 -17.285 -31.733 1.00 60.88 316 ASP A CA 1
ATOM 2468 C C . ASP A 1 316 ? 33.420 -16.246 -32.146 1.00 60.88 316 ASP A C 1
ATOM 2470 O O . ASP A 1 316 ? 33.767 -16.138 -33.322 1.00 60.88 316 ASP A O 1
ATOM 2474 N N . ALA A 1 317 ? 33.969 -15.484 -31.193 1.00 56.50 317 ALA A N 1
ATOM 2475 C CA . ALA A 1 317 ? 35.131 -14.636 -31.423 1.00 56.50 317 ALA A CA 1
ATOM 2476 C C . ALA A 1 317 ? 36.392 -15.509 -31.561 1.00 56.50 317 ALA A C 1
ATOM 2478 O O . ALA A 1 317 ? 37.193 -15.637 -30.633 1.00 56.50 317 ALA A O 1
ATOM 2479 N N . GLU A 1 318 ? 36.574 -16.121 -32.733 1.00 57.56 318 GLU A N 1
ATOM 2480 C CA . GLU A 1 318 ? 37.870 -16.646 -33.155 1.00 57.56 318 GLU A CA 1
ATOM 2481 C C . GLU A 1 318 ? 38.864 -15.479 -33.177 1.00 57.56 318 GLU A C 1
ATOM 2483 O O . GLU A 1 318 ? 38.855 -14.629 -34.069 1.00 57.56 318 GLU A O 1
ATOM 2488 N N . LEU A 1 319 ? 39.721 -15.412 -32.155 1.00 58.34 319 LEU A N 1
ATOM 2489 C CA . LEU A 1 319 ? 40.939 -14.610 -32.204 1.00 58.34 319 LEU A CA 1
ATOM 2490 C C . LEU A 1 319 ? 41.660 -14.966 -33.511 1.00 58.34 319 LEU A C 1
ATOM 2492 O O . LEU A 1 319 ? 41.904 -16.156 -33.738 1.00 58.34 319 LEU A O 1
ATOM 2496 N N . PRO A 1 320 ? 42.003 -13.991 -34.371 1.00 53.50 320 PRO A N 1
ATOM 2497 C CA . PRO A 1 320 ? 42.702 -14.289 -35.605 1.00 53.50 320 PRO A CA 1
ATOM 2498 C C . PRO A 1 320 ? 44.030 -14.942 -35.232 1.00 53.50 320 PRO A C 1
ATOM 2500 O O . PRO A 1 320 ? 44.933 -14.300 -34.693 1.00 53.50 320 PRO A O 1
ATOM 2503 N N . LEU A 1 321 ? 44.131 -16.248 -35.478 1.00 51.53 321 LEU A N 1
ATOM 2504 C CA . LEU A 1 321 ? 45.383 -16.972 -35.372 1.00 51.53 321 LEU A CA 1
ATOM 2505 C C . LEU A 1 321 ? 46.296 -16.418 -36.462 1.00 51.53 321 LEU A C 1
ATOM 2507 O O . LEU A 1 321 ? 46.179 -16.776 -37.635 1.00 51.53 321 LEU A O 1
ATOM 2511 N N . VAL A 1 322 ? 47.187 -15.511 -36.063 1.00 52.84 322 VAL A N 1
ATOM 2512 C CA . VAL A 1 322 ? 48.337 -15.087 -36.858 1.00 52.84 322 VAL A CA 1
ATOM 2513 C C . VAL A 1 322 ? 49.100 -16.358 -37.223 1.00 52.84 322 VAL A C 1
ATOM 2515 O O . VAL A 1 322 ? 49.732 -16.984 -36.372 1.00 52.84 322 VAL A O 1
ATOM 2518 N N . ARG A 1 323 ? 48.983 -16.793 -38.480 1.00 52.41 323 ARG A N 1
ATOM 2519 C CA . ARG A 1 323 ? 49.811 -17.879 -39.005 1.00 52.41 323 ARG A CA 1
ATOM 2520 C C . ARG A 1 323 ? 51.241 -17.342 -39.093 1.00 52.41 323 ARG A C 1
ATOM 2522 O O . ARG A 1 323 ? 51.418 -16.266 -39.663 1.00 52.41 323 ARG A O 1
ATOM 2529 N N . PRO A 1 324 ? 52.244 -18.028 -38.523 1.00 44.06 324 PRO A N 1
ATOM 2530 C CA . PRO A 1 324 ? 53.619 -17.582 -38.641 1.00 44.06 324 PRO A CA 1
ATOM 2531 C C . PRO A 1 324 ? 54.049 -17.761 -40.095 1.00 44.06 324 PRO A C 1
ATOM 2533 O O . PRO A 1 324 ? 54.125 -18.884 -40.594 1.00 44.06 324 PRO A O 1
ATOM 2536 N N . ASP A 1 325 ? 54.278 -16.638 -40.764 1.00 41.47 325 ASP A N 1
ATOM 2537 C CA . ASP A 1 325 ? 54.860 -16.590 -42.095 1.00 41.47 325 ASP A CA 1
ATOM 2538 C C . ASP A 1 325 ? 56.305 -17.098 -41.995 1.00 41.47 325 ASP A C 1
ATOM 2540 O O . ASP A 1 325 ? 57.129 -16.548 -41.254 1.00 41.47 325 ASP A O 1
ATOM 2544 N N . GLN A 1 326 ? 56.590 -18.221 -42.653 1.00 50.06 326 GLN A N 1
ATOM 2545 C CA . GLN A 1 326 ? 57.946 -18.737 -42.779 1.00 50.06 326 GLN A CA 1
ATOM 2546 C C . GLN A 1 326 ? 58.592 -18.074 -43.985 1.00 50.06 326 GLN A C 1
ATOM 2548 O O . GLN A 1 326 ? 58.621 -18.664 -45.053 1.00 50.06 326 GLN A O 1
ATOM 2553 N N . ASP A 1 327 ? 59.170 -16.893 -43.786 1.00 40.94 327 ASP A N 1
ATOM 2554 C CA . ASP A 1 327 ? 60.269 -16.445 -44.632 1.00 40.94 327 ASP A CA 1
ATOM 2555 C C . ASP A 1 327 ? 61.281 -15.642 -43.815 1.00 40.94 327 ASP A C 1
ATOM 2557 O O . ASP A 1 327 ? 61.019 -14.585 -43.244 1.00 40.94 327 ASP A O 1
ATOM 2561 N N . LYS A 1 328 ? 62.478 -16.221 -43.720 1.00 42.34 328 LYS A N 1
ATOM 2562 C CA . LYS A 1 328 ? 63.649 -15.674 -43.040 1.00 42.34 328 LYS A CA 1
ATOM 2563 C C . LYS A 1 328 ? 64.523 -14.967 -44.076 1.00 42.34 328 LYS A C 1
ATOM 2565 O O . LYS A 1 328 ? 64.946 -15.602 -45.039 1.00 42.34 328 LYS A O 1
ATOM 2570 N N . PRO A 1 329 ? 64.961 -13.734 -43.789 1.00 40.81 329 PRO A N 1
ATOM 2571 C CA . PRO A 1 329 ? 66.403 -13.500 -43.703 1.00 40.81 329 PRO A CA 1
ATOM 2572 C C . PRO A 1 329 ? 66.730 -12.723 -42.418 1.00 40.81 329 PRO A C 1
ATOM 2574 O O . PRO A 1 329 ? 66.124 -11.717 -42.090 1.00 40.81 329 PRO A O 1
ATOM 2577 N N . ARG A 1 330 ? 67.514 -13.327 -41.523 1.00 39.94 330 ARG A N 1
ATOM 2578 C CA . ARG A 1 330 ? 68.942 -13.033 -41.290 1.00 39.94 330 ARG A CA 1
ATOM 2579 C C . ARG A 1 330 ? 69.183 -11.652 -40.654 1.00 39.94 330 ARG A C 1
ATOM 2581 O O . ARG A 1 330 ? 69.197 -10.643 -41.338 1.00 39.94 330 ARG A O 1
ATOM 2588 N N . ASN A 1 331 ? 69.539 -11.742 -39.368 1.00 43.75 331 ASN A N 1
ATOM 2589 C CA . ASN A 1 331 ? 70.247 -10.782 -38.517 1.00 43.75 331 ASN A CA 1
ATOM 2590 C C . ASN A 1 331 ? 69.545 -9.452 -38.227 1.00 43.75 331 ASN A C 1
ATOM 2592 O O . ASN A 1 331 ? 69.618 -8.545 -39.042 1.00 43.75 331 ASN A O 1
ATOM 2596 N N . THR A 1 332 ? 69.024 -9.324 -37.003 1.00 39.69 332 THR A N 1
ATOM 2597 C CA . THR A 1 332 ? 69.590 -8.451 -35.953 1.00 39.69 332 THR A CA 1
ATOM 2598 C C . THR A 1 332 ? 68.904 -8.725 -34.605 1.00 39.69 332 THR A C 1
ATOM 2600 O O . THR A 1 332 ? 67.687 -8.815 -34.509 1.00 39.69 332 THR A O 1
ATOM 2603 N N . ASP A 1 333 ? 69.747 -8.930 -33.597 1.00 35.31 333 ASP A N 1
ATOM 2604 C CA . ASP A 1 333 ? 69.611 -8.606 -32.173 1.00 35.31 333 ASP A CA 1
ATOM 2605 C C . ASP A 1 333 ? 68.410 -9.109 -31.347 1.00 35.31 333 ASP A C 1
ATOM 2607 O O . ASP A 1 333 ? 67.264 -8.673 -31.437 1.00 35.31 333 ASP A O 1
ATOM 2611 N N . SER A 1 334 ? 68.750 -10.006 -30.420 1.00 36.62 334 SER A N 1
ATOM 2612 C CA . SER A 1 334 ? 67.929 -10.492 -29.317 1.00 36.62 334 SER A CA 1
ATOM 2613 C C . SER A 1 334 ? 67.476 -9.382 -28.352 1.00 36.62 334 SER A C 1
ATOM 2615 O O . SER A 1 334 ? 68.292 -8.718 -27.728 1.00 36.62 334 SER A O 1
ATOM 2617 N N . ALA A 1 335 ? 66.155 -9.308 -28.169 1.00 32.81 335 ALA A N 1
ATOM 2618 C CA . ALA A 1 335 ? 65.396 -9.176 -26.916 1.00 32.81 335 ALA A CA 1
ATOM 2619 C C . ALA A 1 335 ? 65.779 -8.130 -25.836 1.00 32.81 335 ALA A C 1
ATOM 2621 O O . ALA A 1 335 ? 66.779 -8.248 -25.131 1.00 32.81 335 ALA A O 1
ATOM 2622 N N . SER A 1 336 ? 64.805 -7.265 -25.517 1.00 29.42 336 SER A N 1
ATOM 2623 C CA . SER A 1 336 ? 64.426 -6.906 -24.134 1.00 29.42 336 SER A CA 1
ATOM 2624 C C . SER A 1 336 ? 62.999 -6.331 -24.091 1.00 29.42 336 SER A C 1
ATOM 2626 O O . SER A 1 336 ? 62.756 -5.312 -24.735 1.00 29.42 336 SER A O 1
ATOM 2628 N N . PRO A 1 337 ? 62.039 -6.914 -23.342 1.00 38.19 337 PRO A N 1
ATOM 2629 C CA . PRO A 1 337 ? 60.818 -6.208 -22.982 1.00 38.19 337 PRO A CA 1
ATOM 2630 C C . PRO A 1 337 ? 61.119 -5.267 -21.809 1.00 38.19 337 PRO A C 1
ATOM 2632 O O . PRO A 1 337 ? 61.613 -5.671 -20.758 1.00 38.19 337 PRO A O 1
ATOM 2635 N N . SER A 1 338 ? 60.842 -3.988 -22.021 1.00 32.72 338 SER A N 1
ATOM 2636 C CA . SER A 1 338 ? 61.034 -2.893 -21.075 1.00 32.72 338 SER A CA 1
ATOM 2637 C C . SER A 1 338 ? 60.284 -3.104 -19.754 1.00 32.72 338 SER A C 1
ATOM 2639 O O . SER A 1 338 ? 59.072 -3.309 -19.729 1.00 32.72 338 SER A O 1
ATOM 2641 N N . SER A 1 339 ? 61.027 -2.977 -18.659 1.00 39.44 339 SER A N 1
ATOM 2642 C CA . SER A 1 339 ? 60.593 -2.938 -17.264 1.00 39.44 339 SER A CA 1
ATOM 2643 C C . SER A 1 339 ? 59.635 -1.775 -16.961 1.00 39.44 339 SER A C 1
ATOM 2645 O O . SER A 1 339 ? 60.037 -0.611 -17.005 1.00 39.44 339 SER A O 1
ATOM 2647 N N . SER A 1 340 ? 58.401 -2.067 -16.550 1.00 47.78 340 SER A N 1
ATOM 2648 C CA . SER A 1 340 ? 57.600 -1.139 -15.744 1.00 47.78 340 SER A CA 1
ATOM 2649 C C . SER A 1 340 ? 58.203 -1.080 -14.338 1.00 47.78 340 SER A C 1
ATOM 2651 O O . SER A 1 340 ? 58.247 -2.089 -13.636 1.00 47.78 340 SER A O 1
ATOM 2653 N N . SER A 1 341 ? 58.731 0.075 -13.937 1.00 57.53 341 SER A N 1
ATOM 2654 C CA . SER A 1 341 ? 59.464 0.228 -12.679 1.00 57.53 341 SER A CA 1
ATOM 2655 C C . SER A 1 341 ? 58.540 0.119 -11.460 1.00 57.53 341 SER A C 1
ATOM 2657 O O . SER A 1 341 ? 57.702 0.989 -11.213 1.00 57.53 341 SER A O 1
ATOM 2659 N N . LEU A 1 342 ? 58.709 -0.950 -10.675 1.00 69.06 342 LEU A N 1
ATOM 2660 C CA . LEU A 1 342 ? 58.153 -1.041 -9.323 1.00 69.06 342 LEU A CA 1
ATOM 2661 C C . LEU A 1 342 ? 58.657 0.140 -8.481 1.00 69.06 342 LEU A C 1
ATOM 2663 O O . LEU A 1 342 ? 59.847 0.457 -8.500 1.00 69.06 342 LEU A O 1
ATOM 2667 N N . LYS A 1 343 ? 57.767 0.764 -7.703 1.00 70.94 343 LYS A N 1
ATOM 2668 C CA . LYS A 1 343 ? 58.125 1.832 -6.757 1.00 70.94 343 LYS A CA 1
ATOM 2669 C C . LYS A 1 343 ? 57.868 1.382 -5.324 1.00 70.94 343 LYS A C 1
ATOM 2671 O O . LYS A 1 343 ? 56.740 1.030 -4.980 1.00 70.94 343 LYS A O 1
ATOM 2676 N N . ALA A 1 344 ? 58.898 1.439 -4.481 1.00 72.44 344 ALA A N 1
ATOM 2677 C CA . ALA A 1 344 ? 58.746 1.238 -3.042 1.00 72.44 344 ALA A CA 1
ATOM 2678 C C . ALA A 1 344 ? 57.817 2.316 -2.448 1.00 72.44 344 ALA A C 1
ATOM 2680 O O . ALA A 1 344 ? 57.866 3.480 -2.846 1.00 72.44 344 ALA A O 1
ATOM 2681 N N . GLY A 1 345 ? 56.932 1.913 -1.537 1.00 75.38 345 GLY A N 1
ATOM 2682 C CA . GLY A 1 345 ? 55.886 2.752 -0.943 1.00 75.38 345 GLY A CA 1
ATOM 2683 C C . GLY A 1 345 ? 54.597 2.863 -1.767 1.00 75.38 345 GLY A C 1
ATOM 2684 O O . GLY A 1 345 ? 53.660 3.529 -1.334 1.00 75.38 345 GLY A O 1
ATOM 2685 N N . GLY A 1 346 ? 54.528 2.228 -2.943 1.00 81.56 346 GLY A N 1
ATOM 2686 C CA . GLY A 1 346 ? 53.344 2.219 -3.802 1.00 81.56 346 GLY A CA 1
ATOM 2687 C C . GLY A 1 346 ? 52.414 1.033 -3.544 1.00 81.56 346 GLY A C 1
ATOM 2688 O O . GLY A 1 346 ? 52.851 -0.059 -3.167 1.00 81.56 346 GLY A O 1
ATOM 2689 N N . LEU A 1 347 ? 51.125 1.234 -3.810 1.00 83.56 347 LEU A N 1
ATOM 2690 C CA . LEU A 1 347 ? 50.119 0.179 -3.757 1.00 83.56 347 LEU A CA 1
ATOM 2691 C C . LEU A 1 347 ? 50.065 -0.551 -5.107 1.00 83.56 347 LEU A C 1
ATOM 2693 O O . LEU A 1 347 ? 50.027 0.084 -6.162 1.00 83.56 347 LEU A O 1
ATOM 2697 N N . HIS A 1 348 ? 50.127 -1.877 -5.064 1.00 88.25 348 HIS A N 1
ATOM 2698 C CA . HIS A 1 348 ? 50.234 -2.742 -6.233 1.00 88.25 348 HIS A CA 1
ATOM 2699 C C . HIS A 1 348 ? 49.191 -3.863 -6.172 1.00 88.25 348 HIS A C 1
ATOM 2701 O O . HIS A 1 348 ? 48.761 -4.263 -5.093 1.00 88.25 348 HIS A O 1
ATOM 2707 N N . GLU A 1 349 ? 48.802 -4.373 -7.333 1.00 88.88 349 GLU A N 1
ATOM 2708 C CA . GLU A 1 349 ? 47.849 -5.471 -7.494 1.00 88.88 349 GLU A CA 1
ATOM 2709 C C . GLU A 1 349 ? 48.570 -6.735 -7.986 1.00 88.88 349 GLU A C 1
ATOM 2711 O O . GLU A 1 349 ? 49.464 -6.662 -8.838 1.00 88.88 349 GLU A O 1
ATOM 2716 N N . THR A 1 350 ? 48.205 -7.900 -7.447 1.00 85.69 350 THR A N 1
ATOM 2717 C CA . THR A 1 350 ? 48.781 -9.193 -7.843 1.00 85.69 350 THR A CA 1
ATOM 2718 C C . THR A 1 350 ? 48.181 -9.708 -9.153 1.00 85.69 350 THR A C 1
ATOM 2720 O O . THR A 1 350 ? 46.969 -9.830 -9.302 1.00 85.69 350 THR A O 1
ATOM 2723 N N . MET A 1 351 ? 49.026 -10.100 -10.108 1.00 80.88 351 MET A N 1
ATOM 2724 C CA . MET A 1 351 ? 48.560 -10.623 -11.404 1.00 80.88 351 MET A CA 1
ATOM 2725 C C . MET A 1 351 ? 48.357 -12.143 -11.424 1.00 80.88 351 MET A C 1
ATOM 2727 O O . MET A 1 351 ? 47.641 -12.665 -12.275 1.00 80.88 351 MET A O 1
ATOM 2731 N N . ALA A 1 352 ? 49.013 -12.870 -10.519 1.00 80.69 352 ALA A N 1
ATOM 2732 C CA . ALA A 1 352 ? 48.997 -14.328 -10.498 1.00 80.69 352 ALA A CA 1
ATOM 2733 C C . ALA A 1 352 ? 48.015 -14.862 -9.451 1.00 80.69 352 ALA A C 1
ATOM 2735 O O . ALA A 1 352 ? 48.026 -14.427 -8.299 1.00 80.69 352 ALA A O 1
ATOM 2736 N N . ALA A 1 353 ? 47.203 -15.845 -9.845 1.00 74.25 353 ALA A N 1
ATOM 2737 C CA . ALA A 1 353 ? 46.375 -16.599 -8.916 1.00 74.25 353 ALA A CA 1
ATOM 2738 C C . ALA A 1 353 ? 47.259 -17.586 -8.147 1.00 74.25 353 ALA A C 1
ATOM 2740 O O . ALA A 1 353 ? 47.968 -18.385 -8.756 1.00 74.25 353 ALA A O 1
ATOM 2741 N N . GLY A 1 354 ? 47.230 -17.515 -6.818 1.00 78.44 354 GLY A N 1
ATOM 2742 C CA . GLY A 1 354 ? 48.010 -18.409 -5.970 1.00 78.44 354 GLY A CA 1
ATOM 2743 C C . GLY A 1 354 ? 49.465 -17.977 -5.769 1.00 78.44 354 GLY A C 1
ATOM 2744 O O . GLY A 1 354 ? 50.386 -18.796 -5.707 1.00 78.44 354 GLY A O 1
ATOM 2745 N N . LEU A 1 355 ? 49.715 -16.668 -5.700 1.00 87.00 355 LEU A N 1
ATOM 2746 C CA . LEU A 1 355 ? 51.060 -16.126 -5.557 1.00 87.00 355 LEU A CA 1
ATOM 2747 C C . LEU A 1 355 ? 51.611 -16.408 -4.153 1.00 87.00 355 LEU A C 1
ATOM 2749 O O . LEU A 1 355 ? 51.155 -15.843 -3.162 1.00 87.00 355 LEU A O 1
ATOM 2753 N N . ALA A 1 356 ? 52.606 -17.291 -4.067 1.00 87.94 356 ALA A N 1
ATOM 2754 C CA . ALA A 1 356 ? 53.205 -17.696 -2.800 1.00 87.94 356 ALA A CA 1
ATOM 2755 C C . ALA A 1 356 ? 53.984 -16.548 -2.132 1.00 87.94 356 ALA A C 1
ATOM 2757 O O . ALA A 1 356 ? 54.977 -16.067 -2.682 1.00 87.94 356 ALA A O 1
ATOM 2758 N N . ILE A 1 357 ? 53.574 -16.182 -0.916 1.00 90.06 357 ILE A N 1
ATOM 2759 C CA . ILE A 1 357 ? 54.315 -15.286 -0.024 1.00 90.06 357 ILE A CA 1
ATOM 2760 C C . ILE A 1 357 ? 55.411 -16.100 0.660 1.00 90.06 357 ILE A C 1
ATOM 2762 O O . ILE A 1 357 ? 55.134 -17.162 1.227 1.00 90.06 357 ILE A O 1
ATOM 2766 N N . ARG A 1 358 ? 56.652 -15.612 0.629 1.00 91.19 358 ARG A N 1
ATOM 2767 C CA . ARG A 1 358 ? 57.816 -16.308 1.199 1.00 91.19 358 ARG A CA 1
ATOM 2768 C C . ARG A 1 358 ? 58.510 -15.498 2.284 1.00 91.19 358 ARG A C 1
ATOM 2770 O O . ARG A 1 358 ? 58.405 -14.275 2.316 1.00 91.19 358 ARG A O 1
ATOM 2777 N N . SER A 1 359 ? 59.252 -16.175 3.154 1.00 87.50 359 SER A N 1
ATOM 2778 C CA . SER A 1 359 ? 60.013 -15.524 4.228 1.00 87.50 359 SER A CA 1
ATOM 2779 C C . SER A 1 359 ? 61.244 -14.736 3.751 1.00 87.50 359 SER A C 1
ATOM 2781 O O . SER A 1 359 ? 61.708 -13.865 4.482 1.00 87.50 359 SER A O 1
ATOM 2783 N N . GLY A 1 360 ? 61.743 -14.978 2.530 1.00 86.88 360 GLY A N 1
ATOM 2784 C CA . GLY A 1 360 ? 62.907 -14.291 1.956 1.00 86.88 360 GLY A CA 1
ATOM 2785 C C . GLY A 1 360 ? 62.864 -14.168 0.422 1.00 86.88 360 GLY A C 1
ATOM 2786 O O . GLY A 1 360 ? 62.005 -14.787 -0.216 1.00 86.88 360 GLY A O 1
ATOM 2787 N N . PRO A 1 361 ? 63.768 -13.371 -0.182 1.00 82.88 361 PRO A N 1
ATOM 2788 C CA . PRO A 1 361 ? 63.803 -13.097 -1.619 1.00 82.88 361 PRO A CA 1
ATOM 2789 C C . PRO A 1 361 ? 64.372 -14.297 -2.391 1.00 82.88 361 PRO A C 1
ATOM 2791 O O . PRO A 1 361 ? 65.565 -14.389 -2.670 1.00 82.88 361 PRO A O 1
ATOM 2794 N N . GLY A 1 362 ? 63.519 -15.271 -2.709 1.00 82.00 362 GLY A N 1
ATOM 2795 C CA . GLY A 1 362 ? 63.922 -16.452 -3.470 1.00 82.00 362 GLY A CA 1
ATOM 2796 C C . GLY A 1 362 ? 62.933 -17.609 -3.384 1.00 82.00 362 GLY A C 1
ATOM 2797 O O . GLY A 1 362 ? 62.117 -17.704 -2.469 1.00 82.00 362 GLY A O 1
ATOM 2798 N N . THR A 1 363 ? 63.018 -18.542 -4.331 1.00 81.50 363 THR A N 1
ATOM 2799 C CA . THR A 1 363 ? 62.170 -19.748 -4.366 1.00 81.50 363 THR A CA 1
ATOM 2800 C C . THR A 1 363 ? 62.582 -20.822 -3.355 1.00 81.50 363 THR A C 1
ATOM 2802 O O . THR A 1 363 ? 61.790 -21.726 -3.090 1.00 81.50 363 THR A O 1
ATOM 2805 N N . SER A 1 364 ? 63.779 -20.717 -2.770 1.00 79.62 364 SER A N 1
ATOM 2806 C CA . SER A 1 364 ? 64.311 -21.616 -1.736 1.00 79.62 364 SER A CA 1
ATOM 2807 C C . SER A 1 364 ? 63.781 -21.325 -0.326 1.00 79.62 364 SER A C 1
ATOM 2809 O O . SER A 1 364 ? 63.914 -22.166 0.558 1.00 79.62 364 SER A O 1
ATOM 2811 N N . PHE A 1 365 ? 63.160 -20.163 -0.102 1.00 85.12 365 PHE A N 1
ATOM 2812 C CA . PHE A 1 365 ? 62.616 -19.771 1.200 1.00 85.12 365 PHE A CA 1
ATOM 2813 C C . PHE A 1 365 ? 61.233 -20.378 1.463 1.00 85.12 365 PHE A C 1
ATOM 2815 O O . PHE A 1 365 ? 60.449 -20.592 0.533 1.00 85.12 365 PHE A O 1
ATOM 2822 N N . GLN A 1 366 ? 60.914 -20.619 2.738 1.00 84.81 366 GLN A N 1
ATOM 2823 C CA . GLN A 1 366 ? 59.656 -21.237 3.158 1.00 84.81 366 GLN A CA 1
ATOM 2824 C C . GLN A 1 366 ? 58.443 -20.397 2.731 1.00 84.81 366 GLN A C 1
ATOM 2826 O O . GLN A 1 366 ? 58.445 -19.168 2.839 1.00 84.81 366 GLN A O 1
ATOM 2831 N N . LYS A 1 367 ? 57.402 -21.079 2.238 1.00 89.38 367 LYS A N 1
ATOM 2832 C CA . LYS A 1 367 ? 56.110 -20.469 1.908 1.00 89.38 367 LYS A CA 1
ATOM 2833 C C . LYS A 1 367 ? 55.363 -20.156 3.205 1.00 89.38 367 LYS A C 1
ATOM 2835 O O . LYS A 1 367 ? 55.032 -21.067 3.957 1.00 89.38 367 LYS A O 1
ATOM 2840 N N . THR A 1 368 ? 55.102 -18.876 3.435 1.00 84.81 368 THR A N 1
ATOM 2841 C CA . THR A 1 368 ? 54.388 -18.353 4.609 1.00 84.81 368 THR A CA 1
ATOM 2842 C C . THR A 1 368 ? 52.898 -18.168 4.321 1.00 84.81 368 THR A C 1
ATOM 2844 O O . THR A 1 368 ? 52.082 -18.236 5.232 1.00 84.81 368 THR A O 1
ATOM 2847 N N . GLY A 1 369 ? 52.525 -17.961 3.056 1.00 84.31 369 GLY A N 1
ATOM 2848 C CA . GLY A 1 369 ? 51.137 -17.734 2.661 1.00 84.31 369 GLY A CA 1
ATOM 2849 C C . GLY A 1 369 ? 50.950 -17.719 1.150 1.00 84.31 369 GLY A C 1
ATOM 2850 O O . GLY A 1 369 ? 51.868 -18.037 0.388 1.00 84.31 369 GLY A O 1
ATOM 2851 N N . GLU A 1 370 ? 49.754 -17.363 0.706 1.00 89.25 370 GLU A N 1
ATOM 2852 C CA . GLU A 1 370 ? 49.379 -17.349 -0.705 1.00 89.25 370 GLU A CA 1
ATOM 2853 C C . GLU A 1 370 ? 48.379 -16.227 -0.981 1.00 89.25 370 GLU A C 1
ATOM 2855 O O . GLU A 1 370 ? 47.491 -15.978 -0.171 1.00 89.25 370 GLU A O 1
ATOM 2860 N N . LEU A 1 371 ? 48.536 -15.545 -2.115 1.00 86.38 371 LEU A N 1
ATOM 2861 C CA . LEU A 1 371 ? 47.680 -14.440 -2.537 1.00 86.38 371 LEU A CA 1
ATOM 2862 C C . LEU A 1 371 ? 46.858 -14.824 -3.761 1.00 86.38 371 LEU A C 1
ATOM 2864 O O . LEU A 1 371 ? 47.361 -15.424 -4.712 1.00 86.38 371 LEU A O 1
ATOM 2868 N N . ALA A 1 372 ? 45.589 -14.431 -3.751 1.00 85.44 372 ALA A N 1
ATOM 2869 C CA . ALA A 1 372 ? 44.739 -14.502 -4.929 1.00 85.44 372 ALA A CA 1
ATOM 2870 C C . ALA A 1 372 ? 45.189 -13.484 -5.993 1.00 85.44 372 ALA A C 1
ATOM 2872 O O . ALA A 1 372 ? 45.892 -12.522 -5.680 1.00 85.44 372 ALA A O 1
ATOM 2873 N N . ALA A 1 373 ? 44.768 -13.687 -7.243 1.00 84.12 373 ALA A N 1
ATOM 2874 C CA . ALA A 1 373 ? 44.896 -12.665 -8.280 1.00 84.12 373 ALA A CA 1
ATOM 2875 C C . ALA A 1 373 ? 43.969 -11.483 -7.954 1.00 84.12 373 ALA A C 1
ATOM 2877 O O . ALA A 1 373 ? 42.853 -11.691 -7.479 1.00 84.12 373 ALA A O 1
ATOM 2878 N N . GLY A 1 374 ? 44.428 -10.261 -8.206 1.00 83.00 374 GLY A N 1
ATOM 2879 C CA . GLY A 1 374 ? 43.709 -9.028 -7.888 1.00 83.00 374 GLY A CA 1
ATOM 2880 C C . GLY A 1 374 ? 43.825 -8.579 -6.427 1.00 83.00 374 GLY A C 1
ATOM 2881 O O . GLY A 1 374 ? 43.122 -7.670 -5.991 1.00 83.00 374 GLY A O 1
ATOM 2882 N N . ALA A 1 375 ? 44.688 -9.220 -5.634 1.00 84.38 375 ALA A N 1
ATOM 2883 C CA . ALA A 1 375 ? 44.914 -8.836 -4.247 1.00 84.38 375 ALA A CA 1
ATOM 2884 C C . ALA A 1 375 ? 45.756 -7.555 -4.174 1.00 84.38 375 ALA A C 1
ATOM 2886 O O . ALA A 1 375 ? 46.788 -7.423 -4.835 1.00 84.38 375 ALA A O 1
ATOM 2887 N N . MET A 1 376 ? 45.323 -6.625 -3.325 1.00 86.00 376 MET A N 1
ATOM 2888 C CA . MET A 1 376 ? 45.984 -5.340 -3.117 1.00 86.00 376 MET A CA 1
ATOM 2889 C C . MET A 1 376 ? 47.082 -5.464 -2.068 1.00 86.00 376 MET A C 1
ATOM 2891 O O . MET A 1 376 ? 46.832 -5.899 -0.943 1.00 86.00 376 MET A O 1
ATOM 2895 N N . VAL A 1 377 ? 48.297 -5.059 -2.426 1.00 88.69 377 VAL A N 1
ATOM 2896 C CA . VAL A 1 377 ? 49.482 -5.178 -1.578 1.00 88.69 377 VAL A CA 1
ATOM 2897 C C . VAL A 1 377 ? 50.298 -3.892 -1.586 1.00 88.69 377 VAL A C 1
ATOM 2899 O O . VAL A 1 377 ? 50.452 -3.227 -2.609 1.00 88.69 377 VAL A O 1
ATOM 2902 N N . LEU A 1 378 ? 50.842 -3.527 -0.430 1.00 89.75 378 LEU A N 1
ATOM 2903 C CA . LEU A 1 378 ? 51.764 -2.406 -0.305 1.00 89.75 378 LEU A CA 1
ATOM 2904 C C . LEU A 1 378 ? 53.194 -2.919 -0.462 1.00 89.75 378 LEU A C 1
ATOM 2906 O O . LEU A 1 378 ? 53.623 -3.753 0.331 1.00 89.75 378 LEU A O 1
ATOM 2910 N N . VAL A 1 379 ? 53.938 -2.415 -1.447 1.00 89.94 379 VAL A N 1
ATOM 2911 C CA . VAL A 1 379 ? 55.359 -2.756 -1.614 1.00 89.94 379 VAL A CA 1
ATOM 2912 C C . VAL A 1 379 ? 56.186 -1.881 -0.682 1.00 89.94 379 VAL A C 1
ATOM 2914 O O . VAL A 1 379 ? 56.200 -0.663 -0.840 1.00 89.94 379 VAL A O 1
ATOM 2917 N N . THR A 1 380 ? 56.886 -2.478 0.279 1.00 85.75 380 THR A N 1
ATOM 2918 C CA . THR A 1 380 ? 57.707 -1.740 1.252 1.00 85.75 380 THR A CA 1
ATOM 2919 C C . THR A 1 380 ? 59.165 -1.652 0.832 1.00 85.75 380 THR A C 1
ATOM 2921 O O . THR A 1 380 ? 59.771 -0.594 0.950 1.00 85.75 380 THR A O 1
ATOM 2924 N N . GLU A 1 381 ? 59.722 -2.750 0.323 1.00 83.50 381 GLU A N 1
ATOM 2925 C CA . GLU A 1 381 ? 61.137 -2.868 -0.038 1.00 83.50 381 GLU A CA 1
ATOM 2926 C C . GLU A 1 381 ? 61.261 -3.647 -1.348 1.00 83.50 381 GLU A C 1
ATOM 2928 O O . GLU A 1 381 ? 60.456 -4.535 -1.637 1.00 83.50 381 GLU A O 1
ATOM 2933 N N . ILE A 1 382 ? 62.276 -3.322 -2.140 1.00 85.06 382 ILE A N 1
ATOM 2934 C CA . ILE A 1 382 ? 62.628 -4.048 -3.360 1.00 85.06 382 ILE A CA 1
ATOM 2935 C C . ILE A 1 382 ? 64.038 -4.586 -3.143 1.00 85.06 382 ILE A C 1
ATOM 2937 O O . ILE A 1 382 ? 64.908 -3.857 -2.668 1.00 85.06 382 ILE A O 1
ATOM 2941 N N . ASP A 1 383 ? 64.248 -5.863 -3.447 1.00 83.75 383 ASP A N 1
ATOM 2942 C CA . ASP A 1 383 ? 65.560 -6.489 -3.324 1.00 83.75 383 ASP A CA 1
ATOM 2943 C C . ASP A 1 383 ? 66.588 -5.825 -4.259 1.00 83.75 383 ASP A C 1
ATOM 2945 O O . ASP A 1 383 ? 66.242 -5.259 -5.298 1.00 83.75 383 ASP A O 1
ATOM 2949 N N . THR A 1 384 ? 67.867 -5.943 -3.911 1.00 73.50 384 THR A N 1
ATOM 2950 C CA . THR A 1 384 ? 69.013 -5.412 -4.666 1.00 73.50 384 THR A CA 1
ATOM 2951 C C . THR A 1 384 ? 69.013 -5.818 -6.144 1.00 73.50 384 THR A C 1
ATOM 2953 O O . THR A 1 384 ? 69.462 -5.045 -6.987 1.00 73.50 384 THR A O 1
ATOM 2956 N N . GLY A 1 385 ? 68.456 -6.989 -6.479 1.00 71.44 385 GLY A N 1
ATOM 2957 C CA . GLY A 1 385 ? 68.307 -7.468 -7.855 1.00 71.44 385 GLY A CA 1
ATOM 2958 C C . GLY A 1 385 ? 66.985 -7.107 -8.546 1.00 71.44 385 GLY A C 1
ATOM 2959 O O . GLY A 1 385 ? 66.758 -7.562 -9.663 1.00 71.44 385 GLY A O 1
ATOM 2960 N N . GLY A 1 386 ? 66.066 -6.382 -7.900 1.00 76.56 386 GLY A N 1
ATOM 2961 C CA . GLY A 1 386 ? 64.776 -5.954 -8.470 1.00 76.56 386 GLY A CA 1
ATOM 2962 C C . GLY A 1 386 ? 63.743 -7.067 -8.707 1.00 76.56 386 GLY A C 1
ATOM 2963 O O . GLY A 1 386 ? 62.576 -6.786 -8.976 1.00 76.56 386 GLY A O 1
ATOM 2964 N N . ASN A 1 387 ? 64.141 -8.333 -8.574 1.00 84.12 387 ASN A N 1
ATOM 2965 C CA . ASN A 1 387 ? 63.326 -9.502 -8.913 1.00 84.12 387 ASN A CA 1
ATOM 2966 C C . ASN A 1 387 ? 62.302 -9.883 -7.837 1.00 84.12 387 ASN A C 1
ATOM 2968 O O . ASN A 1 387 ? 61.312 -10.548 -8.149 1.00 84.12 387 ASN A O 1
ATOM 2972 N N . TRP A 1 388 ? 62.530 -9.466 -6.590 1.00 88.31 388 TRP A N 1
ATOM 2973 C CA . TRP A 1 388 ? 61.654 -9.729 -5.452 1.00 88.31 388 TRP A CA 1
ATOM 2974 C C . TRP A 1 388 ? 61.292 -8.431 -4.739 1.00 88.31 388 TRP A C 1
ATOM 2976 O O . TRP A 1 388 ? 62.131 -7.549 -4.557 1.00 88.31 388 TRP A O 1
ATOM 2986 N N . ALA A 1 389 ? 60.040 -8.344 -4.309 1.00 90.12 389 ALA A N 1
ATOM 2987 C CA . ALA A 1 389 ? 59.494 -7.227 -3.566 1.00 90.12 389 ALA A CA 1
ATOM 2988 C C . ALA A 1 389 ? 58.930 -7.732 -2.240 1.00 90.12 389 ALA A C 1
ATOM 2990 O O . ALA A 1 389 ? 58.217 -8.741 -2.190 1.00 90.12 389 ALA A O 1
ATOM 2991 N N . ARG A 1 390 ? 59.245 -7.019 -1.163 1.00 90.75 390 ARG A N 1
ATOM 2992 C CA . ARG A 1 390 ? 58.620 -7.227 0.134 1.00 90.75 390 ARG A CA 1
ATOM 2993 C C . ARG A 1 390 ? 57.295 -6.489 0.160 1.00 90.75 390 ARG A C 1
ATOM 2995 O O . ARG A 1 390 ? 57.232 -5.300 -0.157 1.00 90.75 390 ARG A O 1
ATOM 3002 N N . ILE A 1 391 ? 56.251 -7.206 0.542 1.00 92.44 391 ILE A N 1
ATOM 3003 C CA . ILE A 1 391 ? 54.886 -6.702 0.555 1.00 92.44 391 ILE A CA 1
ATOM 3004 C C . ILE A 1 391 ? 54.258 -6.798 1.940 1.00 92.44 391 ILE A C 1
ATOM 3006 O O . ILE A 1 391 ? 54.622 -7.659 2.744 1.00 92.44 391 ILE A O 1
ATOM 3010 N N . ILE A 1 392 ? 53.277 -5.935 2.182 1.00 90.31 392 ILE A N 1
ATOM 3011 C CA . ILE A 1 392 ? 52.360 -6.002 3.318 1.00 90.31 392 ILE A CA 1
ATOM 3012 C C . ILE A 1 392 ? 50.930 -5.995 2.778 1.00 90.31 392 ILE A C 1
ATOM 3014 O O . ILE A 1 392 ? 50.559 -5.155 1.957 1.00 90.31 392 ILE A O 1
ATOM 3018 N N . THR A 1 393 ? 50.134 -6.956 3.229 1.00 87.62 393 THR A N 1
ATOM 3019 C CA . THR A 1 393 ? 48.705 -7.069 2.906 1.00 87.62 393 THR A CA 1
ATOM 3020 C C . THR A 1 393 ? 47.851 -6.301 3.925 1.00 87.62 393 THR A C 1
ATOM 3022 O O . THR A 1 393 ? 48.293 -6.107 5.060 1.00 87.62 393 THR A O 1
ATOM 3025 N N . PRO A 1 394 ? 46.606 -5.910 3.585 1.00 82.38 394 PRO A N 1
ATOM 3026 C CA . PRO A 1 394 ? 45.665 -5.309 4.539 1.00 82.38 394 PRO A CA 1
ATOM 3027 C C . PRO A 1 394 ? 45.375 -6.195 5.759 1.00 82.38 394 PRO A C 1
ATOM 3029 O O . PRO A 1 394 ? 45.072 -5.693 6.835 1.00 82.38 394 PRO A O 1
ATOM 3032 N N . GLU A 1 395 ? 45.502 -7.511 5.593 1.00 80.69 395 GLU A N 1
ATOM 3033 C CA . GLU A 1 395 ? 45.310 -8.523 6.638 1.00 80.69 395 GLU A CA 1
ATOM 3034 C C . GLU A 1 395 ? 46.539 -8.674 7.557 1.00 80.69 395 GLU A C 1
ATOM 3036 O O . GLU A 1 395 ? 46.554 -9.515 8.452 1.00 80.69 395 GLU A O 1
ATOM 3041 N N . GLY A 1 396 ? 47.587 -7.867 7.350 1.00 81.19 396 GLY A N 1
ATOM 3042 C CA . GLY A 1 396 ? 48.790 -7.838 8.185 1.00 81.19 396 GLY A CA 1
ATOM 3043 C C . GLY A 1 396 ? 49.839 -8.900 7.843 1.00 81.19 396 GLY A C 1
ATOM 3044 O O . GLY A 1 396 ? 50.904 -8.923 8.459 1.00 81.19 396 GLY A O 1
ATOM 3045 N N . MET A 1 397 ? 49.600 -9.756 6.843 1.00 84.19 397 MET A N 1
ATOM 3046 C CA . MET A 1 397 ? 50.616 -10.693 6.356 1.00 84.19 397 MET A CA 1
ATOM 3047 C C . MET A 1 397 ? 51.705 -9.938 5.596 1.00 84.19 397 MET A C 1
ATOM 3049 O O . MET A 1 397 ? 51.400 -9.115 4.725 1.00 84.19 397 MET A O 1
ATOM 3053 N N . SER A 1 398 ? 52.965 -10.253 5.896 1.00 88.12 398 SER A N 1
ATOM 3054 C CA . SER A 1 398 ? 54.130 -9.693 5.212 1.00 88.12 398 SER A CA 1
ATOM 3055 C C . SER A 1 398 ? 55.074 -10.785 4.718 1.00 88.12 398 SER A C 1
ATOM 3057 O O . SER A 1 398 ? 55.168 -11.863 5.306 1.00 88.12 398 SER A O 1
ATOM 3059 N N . GLY A 1 399 ? 55.766 -10.513 3.615 1.00 90.44 399 GLY A N 1
ATOM 3060 C CA . GLY A 1 399 ? 56.753 -11.425 3.040 1.00 90.44 399 GLY A CA 1
ATOM 3061 C C . GLY A 1 399 ? 57.171 -11.013 1.635 1.00 90.44 399 GLY A C 1
ATOM 3062 O O . GLY A 1 399 ? 56.817 -9.935 1.164 1.00 90.44 399 GLY A O 1
ATOM 3063 N N . TYR A 1 400 ? 57.945 -11.866 0.977 1.00 91.31 400 TYR A N 1
ATOM 3064 C CA . TYR A 1 400 ? 58.521 -11.607 -0.336 1.00 91.31 400 TYR A CA 1
ATOM 3065 C C . TYR A 1 400 ? 57.728 -12.299 -1.437 1.00 91.31 400 TYR A C 1
ATOM 3067 O O . TYR A 1 400 ? 57.385 -13.481 -1.330 1.00 91.31 400 TYR A O 1
ATOM 3075 N N . VAL A 1 401 ? 57.488 -11.562 -2.518 1.00 90.38 401 VAL A N 1
ATOM 3076 C CA . VAL A 1 401 ? 56.872 -12.051 -3.754 1.00 90.38 401 VAL A CA 1
ATOM 3077 C C . VAL A 1 401 ? 57.688 -11.594 -4.970 1.00 90.38 401 VAL A C 1
ATOM 3079 O O . VAL A 1 401 ? 58.374 -10.574 -4.894 1.00 90.38 401 VAL A O 1
ATOM 3082 N N . PRO A 1 402 ? 57.654 -12.316 -6.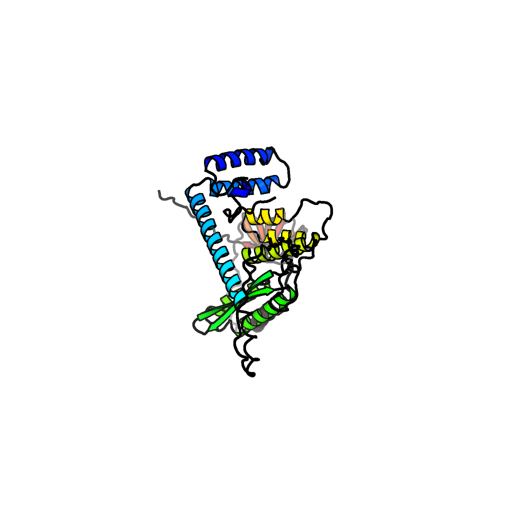103 1.00 88.88 402 PRO A N 1
ATOM 3083 C CA . PRO A 1 402 ? 58.371 -11.899 -7.302 1.00 88.88 402 PRO A CA 1
ATOM 3084 C C . PRO A 1 402 ? 57.775 -10.611 -7.888 1.00 88.88 402 PRO A C 1
ATOM 3086 O O . PRO A 1 402 ? 56.585 -10.562 -8.206 1.00 88.88 402 PRO A O 1
ATOM 3089 N N . SER A 1 403 ? 58.617 -9.600 -8.100 1.00 84.62 403 SER A N 1
ATOM 3090 C CA . SER A 1 403 ? 58.230 -8.256 -8.551 1.00 84.62 403 SER A CA 1
ATOM 3091 C C . SER A 1 403 ? 57.471 -8.257 -9.878 1.00 84.62 403 SER A C 1
ATOM 3093 O O . SER A 1 403 ? 56.568 -7.459 -10.080 1.00 84.62 403 SER A O 1
ATOM 3095 N N . ARG A 1 404 ? 57.780 -9.202 -10.774 1.00 85.56 404 ARG A N 1
ATOM 3096 C CA . ARG A 1 404 ? 57.130 -9.335 -12.092 1.00 85.56 404 ARG A CA 1
ATOM 3097 C C . ARG A 1 404 ? 55.623 -9.613 -12.046 1.00 85.56 404 ARG A C 1
ATOM 3099 O O . ARG A 1 404 ? 54.969 -9.517 -13.074 1.00 85.56 404 ARG A O 1
ATOM 3106 N N . PHE A 1 405 ? 55.092 -10.023 -10.894 1.00 86.44 405 PHE A N 1
ATOM 3107 C CA . PHE A 1 405 ? 53.666 -10.309 -10.714 1.00 86.44 405 PHE A CA 1
ATOM 3108 C C . PHE A 1 405 ? 52.917 -9.177 -10.004 1.00 86.44 405 PHE A C 1
ATOM 3110 O O . PHE A 1 405 ? 51.785 -9.390 -9.570 1.00 86.44 405 PHE A O 1
ATOM 3117 N N . LEU A 1 406 ? 53.543 -8.006 -9.865 1.00 85.06 406 LEU A N 1
ATOM 3118 C CA . LEU A 1 406 ? 52.974 -6.833 -9.217 1.00 85.06 406 LEU A CA 1
ATOM 3119 C C . LEU A 1 406 ? 52.795 -5.705 -10.229 1.00 85.06 406 LEU A C 1
ATOM 3121 O O . LEU A 1 406 ? 53.769 -5.234 -10.815 1.00 85.06 406 LEU A O 1
ATOM 3125 N N . ASN A 1 407 ? 51.560 -5.229 -10.369 1.00 87.62 407 ASN A N 1
ATOM 3126 C CA . ASN A 1 407 ? 51.243 -4.064 -11.188 1.00 87.62 407 ASN A CA 1
ATOM 3127 C C . ASN A 1 407 ? 50.965 -2.836 -10.317 1.00 87.62 407 ASN A C 1
ATOM 3129 O O . ASN A 1 407 ? 50.234 -2.953 -9.335 1.00 87.62 407 ASN A O 1
ATOM 3133 N N . PRO A 1 408 ? 51.504 -1.651 -10.651 1.00 81.50 408 PRO A N 1
ATOM 3134 C CA . PRO A 1 408 ? 51.235 -0.436 -9.892 1.00 81.50 408 PRO A CA 1
ATOM 3135 C C . PRO A 1 408 ? 49.780 0.007 -10.072 1.00 81.50 408 PRO A C 1
ATOM 3137 O O . PRO A 1 408 ? 49.304 0.152 -11.198 1.00 81.50 408 PRO A O 1
ATOM 3140 N N . VAL A 1 409 ? 49.090 0.291 -8.967 1.00 80.81 409 VAL A N 1
ATOM 3141 C CA . VAL A 1 409 ? 47.728 0.836 -9.000 1.00 80.81 409 VAL A CA 1
ATOM 3142 C C . VAL A 1 409 ? 47.793 2.357 -8.926 1.00 80.81 409 VAL A C 1
ATOM 3144 O O . VAL A 1 409 ? 48.267 2.935 -7.947 1.00 80.81 409 VAL A O 1
ATOM 3147 N N . HIS A 1 410 ? 47.312 3.027 -9.972 1.00 69.62 410 HIS A N 1
ATOM 3148 C CA . HIS A 1 410 ? 47.239 4.485 -10.011 1.00 69.62 410 HIS A CA 1
ATOM 3149 C C . HIS A 1 410 ? 45.916 4.953 -9.394 1.00 69.62 410 HIS A C 1
ATOM 3151 O O . HIS A 1 410 ? 44.855 4.772 -9.986 1.00 69.62 410 HIS A O 1
ATOM 3157 N N . ILE A 1 411 ? 45.963 5.559 -8.205 1.00 58.75 411 ILE A N 1
ATOM 3158 C CA . ILE A 1 411 ? 44.780 6.178 -7.594 1.00 58.75 411 ILE A CA 1
ATOM 3159 C C . ILE A 1 411 ? 44.646 7.600 -8.167 1.00 58.75 411 ILE A C 1
ATOM 3161 O O . ILE A 1 411 ? 45.523 8.431 -7.910 1.00 58.75 411 ILE A O 1
ATOM 3165 N N . PRO A 1 412 ? 43.588 7.922 -8.935 1.00 47.28 412 PRO A N 1
ATOM 3166 C CA . PRO A 1 412 ? 43.376 9.279 -9.417 1.00 47.28 412 PRO A CA 1
ATOM 3167 C C . PRO A 1 412 ? 43.144 10.220 -8.229 1.00 47.28 412 PRO A C 1
ATOM 3169 O O . PRO A 1 412 ? 42.274 10.002 -7.385 1.00 47.28 412 PRO A O 1
ATOM 3172 N N . ARG A 1 413 ? 43.956 11.276 -8.150 1.00 40.91 413 ARG A N 1
ATOM 3173 C CA . ARG A 1 413 ? 43.888 12.298 -7.101 1.00 40.91 413 ARG A CA 1
ATOM 3174 C C . ARG A 1 413 ? 42.583 13.084 -7.284 1.00 40.91 413 ARG A C 1
ATOM 3176 O O . ARG A 1 413 ? 42.500 13.909 -8.189 1.00 40.91 413 ARG A O 1
ATOM 3183 N N . GLN A 1 414 ? 41.562 12.820 -6.463 1.00 43.53 414 GLN A N 1
ATOM 3184 C CA . GLN A 1 414 ? 40.338 13.629 -6.457 1.00 43.53 414 GLN A CA 1
ATOM 3185 C C . GLN A 1 414 ? 40.712 15.092 -6.188 1.00 43.53 414 GLN A C 1
ATOM 3187 O O . GLN A 1 414 ? 41.333 15.415 -5.171 1.00 43.53 414 GLN A O 1
ATOM 3192 N N . GLN A 1 415 ? 40.386 15.965 -7.142 1.00 41.09 415 GLN A N 1
ATOM 3193 C CA . GLN A 1 415 ? 40.518 17.405 -6.987 1.00 41.09 415 GLN A CA 1
ATOM 3194 C C . GLN A 1 415 ? 39.665 17.826 -5.788 1.00 41.09 415 GLN A C 1
ATOM 3196 O O . GLN A 1 415 ? 38.469 17.552 -5.739 1.00 41.09 415 GLN A O 1
ATOM 3201 N N . ARG A 1 416 ? 40.298 18.456 -4.794 1.00 42.88 416 ARG A N 1
ATOM 3202 C CA . ARG A 1 416 ? 39.576 19.145 -3.725 1.00 42.88 416 ARG A CA 1
ATOM 3203 C C . ARG A 1 416 ? 38.833 20.305 -4.373 1.00 42.88 416 ARG A C 1
ATOM 3205 O O . ARG A 1 416 ? 39.465 21.287 -4.750 1.00 42.88 416 ARG A O 1
ATOM 3212 N N . GLU A 1 417 ? 37.520 20.178 -4.511 1.00 40.84 417 GLU A N 1
ATOM 3213 C CA . GLU A 1 417 ? 36.646 21.310 -4.792 1.00 40.84 417 GLU A CA 1
ATOM 3214 C C . GLU A 1 417 ? 36.758 22.292 -3.622 1.00 40.84 417 GLU A C 1
ATOM 3216 O O . GLU A 1 417 ? 36.272 22.062 -2.514 1.00 40.84 417 GLU A O 1
ATOM 3221 N N . THR A 1 418 ? 37.486 23.381 -3.847 1.00 42.84 418 THR A N 1
ATOM 3222 C CA . THR A 1 418 ? 37.452 24.561 -2.994 1.00 42.84 418 THR A CA 1
ATOM 3223 C C . THR A 1 418 ? 36.108 25.246 -3.204 1.00 42.84 418 THR A C 1
ATOM 3225 O O . THR A 1 418 ? 35.923 25.977 -4.175 1.00 42.84 418 THR A O 1
ATOM 3228 N N . THR A 1 419 ? 35.162 25.008 -2.297 1.00 42.41 419 THR A N 1
ATOM 3229 C CA . THR A 1 419 ? 33.943 25.810 -2.166 1.00 42.41 419 THR A CA 1
ATOM 3230 C C . THR A 1 419 ? 34.334 27.223 -1.735 1.00 42.41 419 THR A C 1
ATOM 3232 O O . THR A 1 419 ? 34.499 27.503 -0.550 1.00 42.41 419 THR A O 1
ATOM 3235 N N . THR A 1 420 ? 34.516 28.122 -2.699 1.00 49.06 420 THR A N 1
ATOM 3236 C CA . THR A 1 420 ? 34.574 29.561 -2.440 1.00 49.06 420 THR A CA 1
ATOM 3237 C C . THR A 1 420 ? 33.152 30.041 -2.166 1.00 49.06 420 THR A C 1
ATOM 3239 O O . THR A 1 420 ? 32.332 30.150 -3.076 1.00 49.06 420 THR A O 1
ATOM 3242 N N . GLN A 1 421 ? 32.860 30.295 -0.890 1.00 45.47 421 GLN A N 1
ATOM 3243 C CA . GLN A 1 421 ? 31.746 31.138 -0.474 1.00 45.47 421 GLN A CA 1
ATOM 3244 C C . GLN A 1 421 ? 31.913 32.519 -1.123 1.00 45.47 421 GLN A C 1
ATOM 3246 O O . GLN A 1 421 ? 32.975 33.131 -1.011 1.00 45.47 421 GLN A O 1
ATOM 3251 N N . ARG A 1 422 ? 30.877 32.992 -1.819 1.00 47.41 422 ARG A N 1
ATOM 3252 C CA . ARG A 1 422 ? 30.690 34.415 -2.101 1.00 47.41 422 ARG A CA 1
ATOM 3253 C C . ARG A 1 422 ? 29.588 34.919 -1.183 1.00 47.41 422 ARG A C 1
ATOM 3255 O O . ARG A 1 422 ? 28.472 34.401 -1.227 1.00 47.41 422 ARG A O 1
ATOM 3262 N N . GLU A 1 423 ? 30.005 35.855 -0.343 1.00 46.28 423 GLU A N 1
ATOM 3263 C CA . GLU A 1 423 ? 29.198 36.831 0.390 1.00 46.28 423 GLU A CA 1
ATOM 3264 C C . GLU A 1 423 ? 28.367 37.710 -0.552 1.00 46.28 423 GLU A C 1
ATOM 3266 O O . GLU A 1 423 ? 28.793 37.903 -1.722 1.00 46.28 423 GLU A O 1
#

Solvent-accessible surface area (backbone atoms only — not comparable to full-atom values): 25064 Å² total; per-residue (Å²): 134,84,79,82,71,85,51,46,86,54,29,42,37,58,63,53,74,44,61,70,86,64,52,57,65,57,53,54,51,37,45,52,56,50,49,65,66,30,29,69,95,78,27,86,53,89,59,23,62,60,52,42,54,45,41,48,61,26,43,70,37,53,66,36,70,68,51,30,52,54,51,52,50,50,24,56,53,52,57,50,52,55,51,52,54,50,51,50,51,55,54,59,66,62,69,77,76,80,85,86,85,86,86,87,89,87,87,85,81,87,80,80,92,78,81,90,80,91,80,78,88,76,87,70,82,70,75,80,69,75,69,77,72,72,75,79,81,73,59,77,70,58,49,16,76,84,77,65,47,75,41,91,74,53,41,42,33,38,35,58,38,36,37,25,51,60,91,43,65,46,79,52,68,56,68,49,40,26,32,60,72,55,42,53,53,50,34,49,54,44,36,54,46,27,72,74,32,4,60,48,13,84,63,8,55,64,55,26,54,52,31,41,53,42,29,50,70,69,29,47,65,54,39,68,64,31,20,55,51,24,44,51,40,15,53,24,31,44,73,69,69,38,53,61,62,15,38,55,30,16,58,57,18,34,76,30,41,90,42,65,30,47,33,50,53,26,52,64,72,39,72,96,61,84,88,55,84,57,74,76,70,77,62,78,77,69,72,82,49,97,51,38,67,67,69,45,39,68,60,56,50,51,53,49,51,52,50,51,50,53,52,48,56,62,68,70,56,73,73,82,75,77,73,83,79,90,79,86,80,84,87,81,83,86,85,78,87,83,80,81,79,84,55,68,76,37,50,25,31,29,70,42,73,63,42,58,27,11,79,38,83,54,89,88,37,60,76,76,47,69,35,54,50,70,41,64,30,37,29,68,43,65,44,98,81,59,56,26,25,32,35,38,35,90,87,69,54,67,30,19,36,58,34,90,40,54,43,82,60,83,76,81,79,78,78,80,81,77,83,75,83,78,131

Foldseek 3Di:
DDPPQLQQPQCLCVLLPHHHPDDLVSLVVSLVVLCVVLPVVNDVDPCSVVSNVSSVVSSVQCNDPVSSVVRRVVSVVVVVVVVVVVVVVVVVVVPPPPDPPDPDDDDDDDDDDDDDDDDDDDDPPPPPPVPPPDPPPFQDADAWPPPRHRDLQKFWFKQWAWAADAADIDIDIDITIHDLVVLLVVLLVRLVRLVVGQCNYPCSVVVSVVRLVCSQLSHDGQLVVSLVNLQSSLSSCVSVVNNLSSLLSLVVSLVSDPHSSSNVSSVVSNPPDPPDPSPNPPPSSPDGRPCSCVSCVVVVVVVVVVVVVVVVVVVPPPDPPPDDDPDDDDDDDDDDDDDPDDDAQFKWFFQDAFFFFFADDDPPGDGPDTDGGGFIWHFHDADPVNQKTWTAHPVGDIGITGNVRIGTDDDPDPDPPPPDDDD

Radius of gyration: 39.86 Å; Cα contacts (8 Å, |Δi|>4): 536; chains: 1; bounding box: 146×58×79 Å

Organism: NCBI:txid1549855

Mean predicted aligned error: 21.94 Å